Protein AF-A0A410TL60-F1 (afdb_monomer)

pLDDT: mean 92.99, std 10.15, range [38.16, 98.88]

Structure (mmCIF, N/CA/C/O backbone):
data_AF-A0A410TL60-F1
#
_entry.id   AF-A0A410TL60-F1
#
loop_
_atom_site.group_PDB
_atom_site.id
_atom_site.type_symbol
_atom_site.label_atom_id
_atom_site.label_alt_id
_atom_site.label_comp_id
_atom_site.label_asym_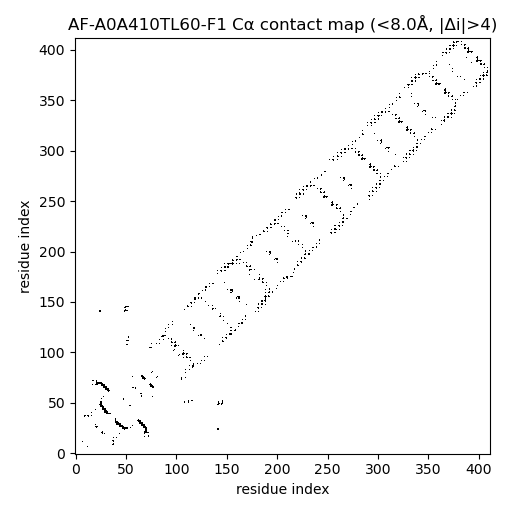id
_atom_site.label_entity_id
_atom_site.label_seq_id
_atom_site.pdbx_PDB_ins_code
_atom_site.Cartn_x
_atom_site.Cartn_y
_atom_site.Cartn_z
_atom_site.occupancy
_atom_site.B_iso_or_equiv
_atom_site.auth_seq_id
_atom_site.auth_comp_id
_atom_site.auth_asym_id
_atom_site.auth_atom_id
_atom_site.pdbx_PDB_model_num
ATOM 1 N N . MET A 1 1 ? -41.777 33.887 55.174 1.00 38.16 1 MET A N 1
ATOM 2 C CA . MET A 1 1 ? -41.724 33.078 53.945 1.00 38.16 1 MET A CA 1
ATOM 3 C C . MET A 1 1 ? -40.380 32.391 53.967 1.00 38.16 1 MET A C 1
ATOM 5 O O . MET A 1 1 ? -39.371 33.052 53.782 1.00 38.16 1 MET A O 1
ATOM 9 N N . SER A 1 2 ? -40.384 31.139 54.414 1.00 38.38 2 SER A N 1
ATOM 10 C CA . SER A 1 2 ? -39.238 30.236 54.389 1.00 38.38 2 SER A CA 1
ATOM 11 C C . SER A 1 2 ? -38.935 29.905 52.934 1.00 38.38 2 SER A C 1
ATOM 13 O O . SER A 1 2 ? -39.830 29.438 52.231 1.00 38.38 2 SER A O 1
ATOM 15 N N . ASP A 1 3 ? -37.720 30.218 52.500 1.00 43.91 3 ASP A N 1
ATOM 16 C CA . ASP A 1 3 ? -37.225 29.882 51.171 1.00 43.91 3 ASP A CA 1
ATOM 17 C C . ASP A 1 3 ? -36.789 28.412 51.192 1.00 43.91 3 ASP A C 1
ATOM 19 O O . ASP A 1 3 ? -35.840 28.031 51.881 1.00 43.91 3 ASP A O 1
ATOM 23 N N . ASP A 1 4 ? -37.596 27.584 50.536 1.00 45.28 4 ASP A N 1
ATOM 24 C CA . ASP A 1 4 ? -37.372 26.166 50.279 1.00 45.28 4 ASP A CA 1
ATOM 25 C C . ASP A 1 4 ? -36.368 26.056 49.125 1.00 45.28 4 ASP A C 1
ATOM 27 O O . ASP A 1 4 ? -36.704 26.369 47.982 1.00 45.28 4 ASP A O 1
ATOM 31 N N . GLY A 1 5 ? -35.142 25.598 49.387 1.00 47.06 5 GLY A N 1
ATOM 32 C CA . GLY A 1 5 ? -34.226 25.292 48.291 1.00 47.06 5 GLY A CA 1
ATOM 33 C C . GLY A 1 5 ? -32.768 25.116 48.677 1.00 47.06 5 GLY A C 1
ATOM 34 O O . GLY A 1 5 ? -31.987 26.015 48.419 1.00 47.06 5 GLY A O 1
ATOM 35 N N . ASP A 1 6 ? -32.402 23.962 49.246 1.00 52.09 6 ASP A N 1
ATOM 36 C CA . ASP A 1 6 ? -31.187 23.210 48.856 1.00 52.09 6 ASP A CA 1
ATOM 37 C C . ASP A 1 6 ? -31.104 21.885 49.644 1.00 52.09 6 ASP A C 1
ATOM 39 O O . ASP A 1 6 ? -30.283 21.698 50.538 1.00 52.09 6 ASP A O 1
ATOM 43 N N . SER A 1 7 ? -32.017 20.952 49.369 1.00 49.69 7 SER A N 1
ATOM 44 C CA . SER A 1 7 ? -32.060 19.625 50.002 1.00 49.69 7 SER A CA 1
ATOM 45 C C . SER A 1 7 ? -31.604 18.515 49.050 1.00 49.69 7 SER A C 1
ATOM 47 O O . SER A 1 7 ? -32.159 17.418 49.048 1.00 49.69 7 SER A O 1
ATOM 49 N N . ARG A 1 8 ? -30.576 18.765 48.227 1.00 59.16 8 ARG A N 1
ATOM 50 C CA . ARG A 1 8 ? -29.883 17.669 47.527 1.00 59.16 8 ARG A CA 1
ATOM 51 C C . ARG A 1 8 ? -28.927 16.991 48.499 1.00 59.16 8 ARG A C 1
ATOM 53 O O . ARG A 1 8 ? -28.053 17.642 49.071 1.00 59.16 8 ARG A O 1
ATOM 60 N N . SER A 1 9 ? -29.081 15.681 48.687 1.00 80.12 9 SER A N 1
ATOM 61 C CA . SER A 1 9 ? -28.184 14.912 49.551 1.00 80.12 9 SER A CA 1
ATOM 62 C C . SER A 1 9 ? -26.741 14.987 49.026 1.00 80.12 9 SER A C 1
ATOM 64 O O . SER A 1 9 ? -26.513 15.177 47.829 1.00 80.12 9 SER A O 1
ATOM 66 N N . THR A 1 10 ? -25.734 14.811 49.889 1.00 74.75 10 THR A N 1
ATOM 67 C CA . THR A 1 10 ? -24.316 14.756 49.469 1.00 74.75 10 THR A CA 1
ATOM 68 C C . THR A 1 10 ? -24.095 13.748 48.331 1.00 74.75 10 THR A C 1
ATOM 70 O O . THR A 1 10 ? -23.318 14.014 47.416 1.00 74.75 10 THR A O 1
ATOM 73 N N . LEU A 1 11 ? -24.837 12.635 48.337 1.00 76.19 11 LEU A N 1
ATOM 74 C CA . LEU A 1 11 ? -24.834 11.628 47.273 1.00 76.19 11 LEU A CA 1
ATOM 75 C C . LEU A 1 11 ? -25.326 12.190 45.932 1.00 76.19 11 LEU A C 1
ATOM 77 O O . LEU A 1 11 ? -24.721 11.910 44.899 1.00 76.19 11 LEU A O 1
ATOM 81 N N . ASP A 1 12 ? -26.374 13.015 45.932 1.00 81.25 12 ASP A N 1
ATOM 82 C CA . ASP A 1 12 ? -26.890 13.643 44.710 1.00 81.25 12 ASP A CA 1
ATOM 83 C C . ASP A 1 12 ? -25.893 14.648 44.130 1.00 81.25 12 ASP A C 1
ATOM 85 O O . ASP A 1 12 ? -25.725 14.722 42.914 1.00 81.25 12 ASP A O 1
ATOM 89 N N . ARG A 1 13 ? -25.180 15.384 44.993 1.00 79.50 13 ARG A N 1
ATOM 90 C CA . ARG A 1 13 ? -24.127 16.323 44.568 1.00 79.50 13 ARG A CA 1
ATOM 91 C C . ARG A 1 13 ? -22.939 15.586 43.945 1.00 79.50 13 ARG A C 1
ATOM 93 O O . ARG A 1 13 ? -22.446 16.014 42.906 1.00 79.50 13 ARG A O 1
ATOM 100 N N . VAL A 1 14 ? -22.524 14.456 44.522 1.00 77.62 14 VAL A N 1
ATOM 101 C CA . VAL A 1 14 ? -21.463 13.603 43.955 1.00 77.62 14 VAL A CA 1
ATOM 102 C C . VAL A 1 14 ? -21.901 12.983 42.625 1.00 77.62 14 VAL A C 1
ATOM 104 O O . VAL A 1 14 ? -21.147 13.026 41.657 1.00 77.62 14 VAL A O 1
ATOM 107 N N . ARG A 1 15 ? -23.133 12.464 42.527 1.00 82.62 15 ARG A N 1
ATOM 108 C CA . ARG A 1 15 ? -23.679 11.920 41.269 1.00 82.62 15 ARG A CA 1
ATOM 109 C C . ARG A 1 15 ? -23.774 12.975 40.170 1.00 82.62 15 ARG A C 1
ATOM 111 O O . ARG A 1 15 ? -23.412 12.695 39.030 1.00 82.62 15 ARG A O 1
ATOM 118 N N . ALA A 1 16 ? -24.231 14.181 40.505 1.00 83.81 16 ALA A N 1
ATOM 119 C CA . ALA A 1 16 ? -24.281 15.297 39.564 1.00 83.81 16 ALA A CA 1
ATOM 120 C C . ALA A 1 16 ? -22.881 15.644 39.042 1.00 83.81 16 ALA A C 1
ATOM 122 O O . ALA A 1 16 ? -22.697 15.796 37.840 1.00 83.81 16 ALA A O 1
ATOM 123 N N . LYS A 1 17 ? -21.886 15.670 39.932 1.00 82.00 17 LYS A N 1
ATOM 124 C CA . LYS A 1 17 ? -20.487 15.898 39.574 1.00 82.00 17 LYS A CA 1
ATOM 125 C C . LYS A 1 17 ? -19.891 14.801 38.689 1.00 82.00 17 LYS A C 1
ATOM 127 O O . LYS A 1 17 ? -19.216 15.124 37.721 1.00 82.00 17 LYS A O 1
ATOM 132 N N . LYS A 1 18 ? -20.175 13.521 38.963 1.00 85.50 18 LYS A N 1
ATOM 133 C CA . LYS A 1 18 ? -19.762 12.403 38.091 1.00 85.50 18 LYS A CA 1
ATOM 134 C C . LYS A 1 18 ? -20.331 12.545 36.675 1.00 85.50 18 LYS A C 1
ATOM 136 O O . LYS A 1 18 ? -19.593 12.415 35.704 1.00 85.50 18 LYS A O 1
ATOM 141 N N . ARG A 1 19 ? -21.620 12.884 36.556 1.00 86.00 19 ARG A N 1
ATOM 142 C CA . ARG A 1 19 ? -22.257 13.171 35.257 1.00 86.00 19 ARG A CA 1
ATOM 143 C C . ARG A 1 19 ? -21.614 14.351 34.545 1.00 86.00 19 ARG A C 1
ATOM 145 O O . ARG A 1 19 ? -21.431 14.295 33.342 1.00 86.00 19 ARG A O 1
ATOM 152 N N . GLU A 1 20 ? -21.264 15.396 35.288 1.00 86.25 20 GLU A N 1
ATOM 153 C CA . GLU A 1 20 ? -20.618 16.580 34.727 1.00 86.25 20 GLU A CA 1
ATOM 154 C C . GLU A 1 20 ? -19.282 16.225 34.064 1.00 86.25 20 GLU A C 1
ATOM 156 O O . GLU A 1 20 ? -19.006 16.698 32.963 1.00 86.25 20 GLU A O 1
ATOM 161 N N . VAL A 1 21 ? -18.460 15.395 34.716 1.00 86.50 21 VAL A N 1
ATOM 162 C CA . VAL A 1 21 ? -17.116 15.039 34.229 1.00 86.50 21 VAL A CA 1
ATOM 163 C C . VAL A 1 21 ? -17.089 13.918 33.194 1.00 86.50 21 VAL A C 1
ATOM 165 O O . VAL A 1 21 ? -16.085 13.793 32.500 1.00 86.50 21 VAL A O 1
ATOM 168 N N . SER A 1 22 ? -18.165 13.143 33.066 1.00 88.69 22 SER A N 1
ATOM 169 C CA . SER A 1 22 ? -18.260 12.047 32.096 1.00 88.69 22 SER A CA 1
ATOM 170 C C . SER A 1 22 ? -18.254 12.585 30.656 1.00 88.69 22 SER A C 1
ATOM 172 O O . SER A 1 22 ? -18.897 13.606 30.391 1.00 88.69 22 SER A O 1
ATOM 174 N N . PRO A 1 23 ? -17.502 11.968 29.728 1.00 91.62 23 PRO A N 1
ATOM 175 C CA . PRO A 1 23 ? -17.431 12.427 28.346 1.00 91.62 23 PRO A CA 1
ATOM 176 C C . PRO A 1 23 ? -18.663 11.976 27.547 1.00 91.62 23 PRO A C 1
ATOM 178 O O . PRO A 1 23 ? -19.399 11.091 27.968 1.00 91.62 23 PRO A O 1
ATOM 181 N N . GLU A 1 24 ? -18.887 12.557 26.369 1.00 88.62 24 GLU A N 1
ATOM 182 C CA . GLU A 1 24 ? -19.932 12.072 25.449 1.00 88.62 24 GLU A CA 1
ATOM 183 C C . GLU A 1 24 ? -19.522 10.763 24.753 1.00 88.62 24 GLU A C 1
ATOM 185 O O . GLU A 1 24 ? -20.367 9.893 24.532 1.00 88.62 24 GLU A O 1
ATOM 190 N N . THR A 1 25 ? -18.218 10.613 24.495 1.00 89.38 25 THR A N 1
ATOM 191 C CA . THR A 1 25 ? -17.575 9.480 23.817 1.00 89.38 25 THR A CA 1
ATOM 192 C C . THR A 1 25 ? -16.269 9.124 24.528 1.00 89.38 25 THR A C 1
ATOM 194 O O . THR A 1 25 ? -15.567 10.016 25.011 1.00 89.38 25 THR A O 1
ATOM 197 N N . GLY A 1 26 ? -15.925 7.834 24.562 1.00 92.44 26 GLY A N 1
ATOM 198 C CA . GLY A 1 26 ? -14.657 7.354 25.109 1.00 92.44 26 GLY A CA 1
ATOM 199 C C . GLY A 1 26 ? -14.583 7.479 26.629 1.00 92.44 26 GLY A C 1
ATOM 200 O O . GLY A 1 26 ? -15.566 7.236 27.334 1.00 92.44 26 GLY A O 1
ATOM 201 N N . TYR A 1 27 ? -13.409 7.866 27.120 1.00 93.00 27 TYR A N 1
ATOM 202 C CA . TYR A 1 27 ? -13.043 7.837 28.530 1.00 93.00 27 TYR A CA 1
ATOM 203 C C . TYR A 1 27 ? -12.373 9.139 28.970 1.00 93.00 27 TYR A C 1
ATOM 205 O O . TYR A 1 27 ? -11.536 9.704 28.264 1.00 93.00 27 TYR A O 1
ATOM 213 N N . GLN A 1 28 ? -12.722 9.612 30.166 1.00 92.06 28 GLN A N 1
ATOM 214 C CA . GLN A 1 28 ? -12.153 10.810 30.781 1.00 92.06 28 GLN A CA 1
ATOM 215 C C . GLN A 1 28 ? -11.474 10.452 32.100 1.00 92.06 28 GLN A C 1
ATOM 217 O O . GLN A 1 28 ? -12.136 10.000 33.035 1.00 92.06 28 GLN A O 1
ATOM 222 N N . LEU A 1 29 ? -10.177 10.747 32.204 1.00 90.00 29 LEU A N 1
ATOM 223 C CA . LEU A 1 29 ? -9.456 10.707 33.475 1.00 90.00 29 LEU A CA 1
ATOM 224 C C . LEU A 1 29 ? -9.755 11.970 34.295 1.00 90.00 29 LEU A C 1
ATOM 226 O O . LEU A 1 29 ? -9.760 13.095 33.774 1.00 90.00 29 LEU A O 1
ATOM 230 N N . VAL A 1 30 ? -10.021 11.768 35.581 1.00 88.50 30 VAL A N 1
ATOM 231 C CA . VAL A 1 30 ? -10.417 12.791 36.549 1.00 88.50 30 VAL A CA 1
ATOM 232 C C . VAL A 1 30 ? -9.569 12.658 37.805 1.00 88.50 30 VAL A C 1
ATOM 234 O O . VAL A 1 30 ? -9.436 11.568 38.359 1.00 88.50 30 VAL A O 1
ATOM 237 N N . GLU A 1 31 ? -9.036 13.792 38.253 1.00 88.06 31 GLU A N 1
ATOM 238 C CA . GLU A 1 31 ? -8.254 13.925 39.482 1.00 88.06 31 GLU A CA 1
ATOM 239 C C . GLU A 1 31 ? -9.151 14.305 40.672 1.00 88.06 31 GLU A C 1
ATOM 241 O O . GLU A 1 31 ? -9.959 15.244 40.587 1.00 88.06 31 GLU A O 1
ATOM 246 N N . TRP A 1 32 ? -8.972 13.611 41.795 1.00 84.81 32 TRP A N 1
ATOM 247 C CA . TRP A 1 32 ? -9.663 13.851 43.061 1.00 84.81 32 TRP A CA 1
ATOM 248 C C . TRP A 1 32 ? -8.697 14.341 44.146 1.00 84.81 32 TRP A C 1
ATOM 250 O O . TRP A 1 32 ? -7.733 13.656 44.471 1.00 84.81 32 TRP A O 1
ATOM 260 N N . ASP A 1 33 ? -9.023 15.480 44.759 1.00 85.44 33 ASP A N 1
ATOM 261 C CA . ASP A 1 33 ? -8.412 16.025 45.975 1.00 85.44 33 ASP A CA 1
ATOM 262 C C . ASP A 1 33 ? -8.967 15.299 47.199 1.00 85.44 33 ASP A C 1
ATOM 264 O O . ASP A 1 33 ? -10.079 15.588 47.657 1.00 85.44 33 ASP A O 1
ATOM 268 N N . LEU A 1 34 ? -8.205 14.367 47.760 1.00 84.44 34 LEU A N 1
ATOM 269 C CA . LEU A 1 34 ? -8.619 13.647 48.962 1.00 84.44 34 LEU A CA 1
ATOM 270 C C . LEU A 1 34 ? -8.663 14.550 50.208 1.00 84.44 34 LEU A C 1
ATOM 272 O O . LEU A 1 34 ? -9.260 14.163 51.213 1.00 84.44 34 LEU A O 1
ATOM 276 N N . MET A 1 35 ? -8.123 15.774 50.140 1.00 85.75 35 MET A N 1
ATOM 277 C CA . MET A 1 35 ? -8.157 16.746 51.239 1.00 85.75 35 MET A CA 1
ATOM 278 C C . MET A 1 35 ? -9.464 17.542 51.311 1.00 85.75 35 MET A C 1
ATOM 280 O O . MET A 1 35 ? -9.683 18.281 52.276 1.00 85.75 35 MET A O 1
ATOM 284 N N . LYS A 1 36 ? -10.353 17.404 50.320 1.00 82.25 36 LYS A N 1
ATOM 285 C CA . LYS A 1 36 ? -11.649 18.098 50.286 1.00 82.25 36 LYS A CA 1
ATOM 286 C C . LYS A 1 36 ? -12.814 17.193 50.709 1.00 82.25 36 LYS A C 1
ATOM 288 O O . LYS A 1 36 ? -12.741 15.968 50.581 1.00 82.25 36 LYS A O 1
ATOM 293 N N . PRO A 1 37 ? -13.938 17.769 51.184 1.00 76.00 37 PRO A N 1
ATOM 294 C CA . PRO A 1 37 ? -15.170 17.014 51.417 1.00 76.00 37 PRO A CA 1
ATOM 295 C C . PRO A 1 37 ? -15.634 16.303 50.133 1.00 76.00 37 PRO A C 1
ATOM 297 O O . PRO A 1 37 ? -15.487 16.896 49.069 1.00 76.00 37 PRO A O 1
ATOM 300 N N . PRO A 1 38 ? -16.271 15.113 50.181 1.00 72.44 38 PRO A N 1
ATOM 301 C CA . PRO A 1 38 ? -16.618 14.303 48.998 1.00 72.44 38 PRO A CA 1
ATOM 302 C C . PRO A 1 38 ? -17.308 15.057 47.851 1.00 72.44 38 PRO A C 1
ATOM 304 O O . PRO A 1 38 ? -17.027 14.829 46.677 1.00 72.44 38 PRO A O 1
ATOM 307 N N . ALA A 1 39 ? -18.186 16.009 48.180 1.00 69.94 39 ALA A N 1
ATOM 308 C CA . ALA A 1 39 ? -18.880 16.835 47.195 1.00 69.94 39 ALA A CA 1
ATOM 309 C C . ALA A 1 39 ? -17.994 17.912 46.541 1.00 69.94 39 ALA A C 1
ATOM 311 O O . ALA A 1 39 ? -18.450 18.578 45.621 1.00 69.94 39 ALA A O 1
ATOM 312 N N . GLU A 1 40 ? -16.751 18.095 46.978 1.00 75.00 40 GLU A N 1
ATOM 313 C CA . GLU A 1 40 ? -15.781 19.121 46.567 1.00 75.00 40 GLU A CA 1
ATOM 314 C C . GLU A 1 40 ? -14.448 18.531 46.077 1.00 75.00 40 GLU A C 1
ATOM 316 O O . GLU A 1 40 ? -13.592 19.288 45.629 1.00 75.00 40 GLU A O 1
ATOM 321 N N . GLN A 1 41 ? -14.293 17.202 46.098 1.00 77.62 41 GLN A N 1
ATOM 322 C CA . GLN A 1 41 ? -13.035 16.518 45.772 1.00 77.62 41 GLN A CA 1
ATOM 323 C C . GLN A 1 41 ? -12.602 16.640 44.303 1.00 77.62 41 GLN A C 1
ATOM 325 O O . GLN A 1 41 ? -11.415 16.572 44.035 1.00 77.62 41 GLN A O 1
ATOM 330 N N . ILE A 1 42 ? -13.498 16.844 43.331 1.00 72.69 42 ILE A N 1
ATOM 331 C CA . ILE A 1 42 ? -13.075 16.940 41.916 1.00 72.69 42 ILE A CA 1
ATOM 332 C C . ILE A 1 42 ? -12.181 18.167 41.697 1.00 72.69 42 ILE A C 1
ATOM 334 O O . ILE A 1 42 ? -12.641 19.299 41.869 1.00 72.69 42 ILE A O 1
ATOM 338 N N . MET A 1 43 ? -10.935 17.935 41.273 1.00 66.88 43 MET A N 1
ATOM 339 C CA . MET A 1 43 ? -9.960 18.989 40.974 1.00 66.88 43 MET A CA 1
ATOM 340 C C . MET A 1 43 ? -9.982 19.400 39.512 1.00 66.88 43 MET A C 1
ATOM 342 O O . MET A 1 43 ? -10.128 20.585 39.207 1.00 66.88 43 MET A O 1
ATOM 346 N N . LYS A 1 44 ? -9.778 18.437 38.606 1.00 69.25 44 LYS A N 1
ATOM 347 C CA . LYS A 1 44 ? -9.429 18.735 37.216 1.00 69.25 44 LYS A CA 1
ATOM 348 C C . LYS A 1 44 ? -9.774 17.576 36.276 1.00 69.25 44 LYS A C 1
ATOM 350 O O . LYS A 1 44 ? -9.573 16.411 36.613 1.00 69.25 44 LYS A O 1
ATOM 355 N N . ARG A 1 45 ? -10.264 17.913 35.076 1.00 71.75 45 ARG A N 1
ATOM 356 C CA . ARG A 1 45 ? -10.292 17.000 33.920 1.00 71.75 45 ARG A CA 1
ATOM 357 C C . ARG A 1 45 ? -8.922 17.056 33.256 1.00 71.75 45 ARG A C 1
ATOM 359 O O . ARG A 1 45 ? -8.463 18.153 32.934 1.00 71.75 45 ARG A O 1
ATOM 366 N N . SER A 1 46 ? -8.265 15.915 33.092 1.00 71.06 46 SER A N 1
ATOM 367 C CA . SER A 1 46 ? -6.942 15.854 32.471 1.00 71.06 46 SER A CA 1
ATOM 368 C C . SER A 1 46 ? -7.061 15.459 31.002 1.00 71.06 46 SER A C 1
ATOM 370 O O . SER A 1 46 ? -7.192 16.324 30.141 1.00 71.06 46 SER A O 1
ATOM 372 N N . GLN A 1 47 ? -7.064 14.160 30.729 1.00 81.81 47 GLN A N 1
ATOM 373 C CA . GLN A 1 47 ? -6.847 13.576 29.413 1.00 81.81 47 GLN A CA 1
ATOM 374 C C . GLN A 1 47 ? -8.034 12.701 28.998 1.00 81.81 47 GLN A C 1
ATOM 376 O O . GLN A 1 47 ? -8.766 12.176 29.846 1.00 81.81 47 GLN A O 1
ATOM 381 N N . ARG A 1 48 ? -8.259 12.623 27.684 1.00 88.00 48 ARG A N 1
ATOM 382 C CA . ARG A 1 48 ? -9.313 11.827 27.055 1.00 88.00 48 ARG A CA 1
ATOM 383 C C . ARG A 1 48 ? -8.698 10.744 26.186 1.00 88.00 48 ARG A C 1
ATOM 385 O O . ARG A 1 48 ? -7.677 10.992 25.551 1.00 88.00 48 ARG A O 1
ATOM 392 N N . TRP A 1 49 ? -9.372 9.604 26.138 1.00 91.06 49 TRP A N 1
ATOM 393 C CA . TRP A 1 49 ? -9.053 8.480 25.264 1.00 91.06 49 TRP A CA 1
ATOM 394 C C . TRP A 1 49 ? -10.326 7.963 24.618 1.00 91.06 49 TRP A C 1
ATOM 396 O O . TRP A 1 49 ? -11.412 8.125 25.179 1.00 91.06 49 TRP A O 1
ATOM 406 N N . LEU A 1 50 ? -10.194 7.340 23.453 1.00 94.06 50 LEU A N 1
ATOM 407 C CA . LEU A 1 50 ? -11.312 6.659 22.812 1.00 94.06 50 LEU A CA 1
ATOM 408 C C . LEU A 1 50 ? -11.485 5.232 23.346 1.00 94.06 50 LEU A C 1
ATOM 410 O O . LEU A 1 50 ? -12.602 4.813 23.637 1.00 94.06 50 LEU A O 1
ATOM 414 N N . THR A 1 51 ? -10.364 4.545 23.526 1.00 93.50 51 THR A N 1
ATOM 415 C CA . THR A 1 51 ? -10.201 3.167 24.000 1.00 93.50 51 THR A CA 1
ATOM 416 C C . THR A 1 51 ? -9.830 3.143 25.483 1.00 93.50 51 THR A C 1
ATOM 418 O O . THR A 1 51 ? -9.231 4.089 26.003 1.00 93.50 51 THR A O 1
ATOM 421 N N . LEU A 1 52 ? -10.218 2.082 26.193 1.00 92.31 52 LEU A N 1
ATOM 422 C CA . LEU A 1 52 ? -9.876 1.908 27.608 1.00 92.31 52 LEU A CA 1
ATOM 423 C C . LEU A 1 52 ? -8.499 1.262 27.766 1.00 92.31 52 LEU A C 1
ATOM 425 O O . LEU A 1 52 ? -7.813 1.570 28.742 1.00 92.31 52 LEU A O 1
ATOM 429 N N . SER A 1 53 ? -8.082 0.409 26.820 1.00 90.94 53 SER A N 1
ATOM 430 C CA . SER A 1 53 ? -6.755 -0.221 26.818 1.00 90.94 53 SER A CA 1
ATOM 431 C C . SER A 1 53 ? -5.614 0.788 26.877 1.00 90.94 53 SER A C 1
ATOM 433 O O . SER A 1 53 ? -4.589 0.512 27.494 1.00 90.94 53 SER A O 1
ATOM 435 N N . ASP A 1 54 ? -5.815 1.963 26.278 1.00 89.75 54 ASP A N 1
ATOM 436 C CA . ASP A 1 54 ? -4.773 2.980 26.104 1.00 89.75 54 ASP A CA 1
ATOM 437 C C . ASP A 1 54 ? -4.715 3.967 27.277 1.00 89.75 54 ASP A C 1
ATOM 439 O O . ASP A 1 54 ? -3.850 4.851 27.332 1.00 89.75 54 ASP A O 1
ATOM 443 N N . VAL A 1 55 ? -5.651 3.852 28.225 1.00 88.69 55 VAL A N 1
ATOM 444 C CA . VAL A 1 55 ? -5.721 4.754 29.369 1.00 88.69 55 VAL A CA 1
ATOM 445 C C . VAL A 1 55 ? -4.537 4.509 30.296 1.00 88.69 55 VAL A C 1
ATOM 447 O O . VAL A 1 55 ? -4.402 3.461 30.924 1.00 88.69 55 VAL A O 1
ATOM 450 N N . SER A 1 56 ? -3.715 5.545 30.446 1.00 83.62 56 SER A N 1
ATOM 451 C CA . SER A 1 56 ? -2.624 5.579 31.414 1.00 83.62 56 SER A CA 1
ATOM 452 C C . SER A 1 56 ? -3.060 6.339 32.663 1.00 83.62 56 SER A C 1
ATOM 454 O O . SER A 1 56 ? -3.481 7.498 32.593 1.00 83.62 56 SER A O 1
ATOM 456 N N . VAL A 1 57 ? -2.976 5.678 33.818 1.00 82.75 57 VAL A N 1
ATOM 457 C CA . VAL A 1 57 ? -3.396 6.232 35.110 1.00 82.75 57 VAL A CA 1
ATOM 458 C C . VAL A 1 57 ? -2.157 6.575 35.941 1.00 82.75 57 VAL A C 1
ATOM 460 O O . VAL A 1 57 ? -1.336 5.691 36.190 1.00 82.75 57 VAL A O 1
ATOM 463 N N . PRO A 1 58 ? -2.001 7.829 36.405 1.00 83.06 58 PRO A N 1
ATOM 464 C CA . PRO A 1 58 ? -0.892 8.194 37.278 1.00 83.06 58 PRO A CA 1
ATOM 465 C C . PRO A 1 58 ? -0.954 7.474 38.631 1.00 83.06 58 PRO A C 1
ATOM 467 O O . PRO A 1 58 ? -2.020 7.074 39.100 1.00 83.06 58 PRO A O 1
ATOM 470 N N . GLN A 1 59 ? 0.195 7.367 39.301 1.00 81.94 59 GLN A N 1
ATOM 471 C CA . GLN A 1 59 ? 0.261 6.761 40.628 1.00 81.94 59 GLN A CA 1
ATOM 472 C C . GLN A 1 59 ? -0.586 7.555 41.638 1.00 81.94 59 GLN A C 1
ATOM 474 O O . GLN A 1 59 ? -0.504 8.785 41.715 1.00 81.94 59 GLN A O 1
ATOM 479 N N . GLN A 1 60 ? -1.395 6.842 42.422 1.00 83.06 60 GLN A N 1
ATOM 480 C CA . GLN A 1 60 ? -2.146 7.420 43.537 1.00 83.06 60 GLN A CA 1
ATOM 481 C C . GLN A 1 60 ? -1.194 7.907 44.636 1.00 83.06 60 GLN A C 1
ATOM 483 O O . GLN A 1 60 ? -0.138 7.317 44.879 1.00 83.06 60 GLN A O 1
ATOM 488 N N . THR A 1 61 ? -1.587 8.974 45.327 1.00 85.25 61 THR A N 1
ATOM 489 C CA . THR A 1 61 ? -0.871 9.494 46.500 1.00 85.25 61 THR A CA 1
ATOM 490 C C . THR A 1 61 ? -1.823 9.600 47.687 1.00 85.25 61 THR A C 1
ATOM 492 O O . THR A 1 61 ? -3.029 9.414 47.547 1.00 85.25 61 THR A O 1
ATOM 495 N N . GLU A 1 62 ? -1.311 9.942 48.869 1.00 84.69 62 GLU A N 1
ATOM 496 C CA . GLU A 1 62 ? -2.168 10.195 50.038 1.00 84.69 62 GLU A CA 1
ATOM 497 C C . GLU A 1 62 ? -3.121 11.398 49.851 1.00 84.69 62 GLU A C 1
ATOM 499 O O . GLU A 1 62 ? -4.113 11.512 50.568 1.00 84.69 62 GLU A O 1
ATOM 504 N N . PHE A 1 63 ? -2.846 12.275 48.876 1.00 85.44 63 PHE A N 1
ATOM 505 C CA . PHE A 1 63 ? -3.616 13.495 48.605 1.00 85.44 63 PHE A CA 1
ATOM 506 C C . PHE A 1 63 ? -4.444 13.425 47.324 1.00 85.44 63 PHE A C 1
ATOM 508 O O . PHE A 1 63 ? -5.412 14.172 47.184 1.00 85.44 63 PHE A O 1
ATOM 515 N N . THR A 1 64 ? -4.068 12.545 46.398 1.00 84.31 64 THR A N 1
ATOM 516 C CA . THR A 1 64 ? -4.616 12.526 45.044 1.00 84.31 64 THR A CA 1
ATOM 517 C C . THR A 1 64 ? -5.039 11.129 44.656 1.00 84.31 64 THR A C 1
ATOM 519 O O . THR A 1 64 ? -4.261 10.177 44.750 1.00 84.31 64 THR A O 1
ATOM 522 N N . ASP A 1 65 ? -6.254 11.045 44.134 1.00 85.62 65 ASP A N 1
ATOM 523 C CA . ASP A 1 65 ? -6.812 9.828 43.573 1.00 85.62 65 ASP A CA 1
ATOM 524 C C . ASP A 1 65 ? -7.318 10.065 42.147 1.00 85.62 65 ASP A C 1
ATOM 526 O O . ASP A 1 65 ? -7.563 11.201 41.737 1.00 85.62 65 ASP A O 1
ATOM 530 N N . TRP A 1 66 ? -7.479 8.988 41.386 1.00 85.69 66 TRP A N 1
ATOM 531 C CA . TRP A 1 66 ? -7.781 9.024 39.964 1.00 85.69 66 TRP A CA 1
ATOM 532 C C . TRP A 1 66 ? -8.971 8.135 39.637 1.00 85.69 66 TRP A C 1
ATOM 534 O O . TRP A 1 66 ? -9.052 6.986 40.066 1.00 85.69 66 TRP A O 1
ATOM 544 N N . SER A 1 67 ? -9.870 8.658 38.811 1.00 87.62 67 SER A N 1
ATOM 545 C CA . SER A 1 67 ? -10.974 7.886 38.248 1.00 87.62 67 SER A CA 1
ATOM 546 C C . SER A 1 67 ? -11.043 8.084 36.753 1.00 87.62 67 SER A C 1
ATOM 548 O O . SER A 1 67 ? -10.812 9.181 36.250 1.00 87.62 67 SER A O 1
ATOM 550 N N . VAL A 1 68 ? -11.428 7.026 36.055 1.00 89.94 68 VAL A N 1
ATOM 551 C CA . VAL A 1 68 ? -11.717 7.063 34.625 1.00 89.94 68 VAL A CA 1
ATOM 552 C C . VAL A 1 68 ? -13.204 6.823 34.468 1.00 89.94 68 VAL A C 1
ATOM 554 O O . VAL A 1 68 ? -13.714 5.841 35.011 1.00 89.94 68 VAL A O 1
ATOM 557 N N . PHE A 1 69 ? -13.875 7.736 33.769 1.00 90.50 69 PHE A N 1
ATOM 558 C CA . PHE A 1 69 ? -15.310 7.680 33.515 1.00 90.50 69 PHE A CA 1
ATOM 559 C C . PHE A 1 69 ? -15.610 7.521 32.033 1.00 90.50 69 PHE A C 1
ATOM 561 O O . PHE A 1 69 ? -14.997 8.202 31.211 1.00 90.50 69 PHE A O 1
ATOM 568 N N . ASP A 1 70 ? -16.589 6.679 31.717 1.00 91.31 70 ASP A N 1
ATOM 569 C CA . ASP A 1 70 ? -17.222 6.643 30.399 1.00 91.31 70 ASP A CA 1
ATOM 570 C C . ASP A 1 70 ? -18.467 7.543 30.347 1.00 91.31 70 ASP A C 1
ATOM 572 O O . ASP A 1 70 ? -18.840 8.205 31.321 1.00 91.31 70 ASP A O 1
ATOM 576 N N . ARG A 1 71 ? -19.158 7.525 29.206 1.00 90.62 71 ARG A N 1
ATOM 577 C CA . ARG A 1 71 ? -20.406 8.269 28.990 1.00 90.62 71 ARG A CA 1
ATOM 578 C C . ARG A 1 71 ? -21.575 7.861 29.889 1.00 90.62 71 ARG A C 1
ATOM 580 O O . ARG A 1 71 ? -22.517 8.635 30.057 1.00 90.62 71 ARG A O 1
ATOM 587 N N . TYR A 1 72 ? -21.536 6.660 30.458 1.00 90.25 72 TYR A N 1
ATOM 588 C CA . TYR A 1 72 ? -22.571 6.114 31.334 1.00 90.25 72 TYR A CA 1
ATOM 589 C C . TYR A 1 72 ? -22.277 6.383 32.812 1.00 90.25 72 TYR A C 1
ATOM 591 O O . TYR A 1 72 ? -23.051 5.976 33.679 1.00 90.25 72 TYR A O 1
ATOM 599 N N . THR A 1 73 ? -21.214 7.138 33.109 1.00 88.31 73 THR A N 1
ATOM 600 C CA . THR A 1 73 ? -20.716 7.443 34.458 1.00 88.31 73 THR A CA 1
ATOM 601 C C . THR A 1 73 ? -20.138 6.238 35.203 1.00 88.31 73 THR A C 1
ATOM 603 O O . THR A 1 73 ? -19.940 6.310 36.422 1.00 88.31 73 THR A O 1
ATOM 606 N N . ASN A 1 74 ? -19.845 5.152 34.483 1.00 88.44 74 ASN A N 1
ATOM 607 C CA . ASN A 1 74 ? -19.164 3.990 35.035 1.00 88.44 74 ASN A CA 1
ATOM 608 C C . ASN A 1 74 ? -17.726 4.366 35.402 1.00 88.44 74 ASN A C 1
ATOM 610 O O . ASN A 1 74 ? -17.090 5.153 34.704 1.00 88.44 74 ASN A O 1
ATOM 614 N N . GLU A 1 75 ? -17.219 3.823 36.507 1.00 86.81 75 GLU A N 1
ATOM 615 C CA . GLU A 1 75 ? -15.904 4.154 37.058 1.00 86.81 75 GLU A CA 1
ATOM 616 C C . GLU A 1 75 ? -14.979 2.937 36.995 1.00 86.81 75 GLU A C 1
ATOM 618 O O . GLU A 1 75 ? -15.295 1.895 37.564 1.00 86.81 75 GLU A O 1
ATOM 623 N N . TYR A 1 76 ? -13.835 3.057 36.317 1.00 83.56 76 TYR A N 1
ATOM 624 C CA . TYR A 1 76 ? -12.978 1.894 36.033 1.00 83.56 76 TYR A CA 1
ATOM 625 C C . TYR A 1 76 ? -11.825 1.721 37.035 1.00 83.56 76 TYR A C 1
ATOM 627 O O . TYR A 1 76 ? -11.561 0.615 37.503 1.00 83.56 76 TYR A O 1
ATOM 635 N N . VAL A 1 77 ? -11.163 2.813 37.430 1.00 73.06 77 VAL A N 1
ATOM 636 C CA . VAL A 1 77 ? -9.899 2.756 38.196 1.00 73.06 77 VAL A CA 1
ATOM 637 C C . VAL A 1 77 ? -10.080 2.381 39.664 1.00 73.06 77 VAL A C 1
ATOM 639 O O . VAL A 1 77 ? -9.319 1.568 40.177 1.00 73.06 77 VAL A O 1
ATOM 642 N N . ARG A 1 78 ? -11.083 2.941 40.348 1.00 64.75 78 ARG A N 1
ATOM 643 C CA . ARG A 1 78 ? -11.221 2.789 41.805 1.00 64.75 78 ARG A CA 1
ATOM 644 C C . ARG A 1 78 ? -11.604 1.386 42.285 1.00 64.75 78 ARG A C 1
ATOM 646 O O . ARG A 1 78 ? -11.490 1.139 43.481 1.00 64.75 78 ARG A O 1
ATOM 653 N N . SER A 1 79 ? -12.114 0.512 41.416 1.00 54.44 79 SER A N 1
ATOM 654 C CA . SER A 1 79 ? -12.765 -0.730 41.861 1.00 54.44 79 SER A CA 1
ATOM 655 C C . SER A 1 79 ? -12.404 -2.008 41.107 1.00 54.44 79 SER A C 1
ATOM 657 O O . SER A 1 79 ? -12.769 -3.059 41.617 1.00 54.44 79 SER A O 1
ATOM 659 N N . ALA A 1 80 ? -11.746 -1.960 39.936 1.00 55.16 80 ALA A N 1
ATOM 660 C CA . ALA A 1 80 ? -11.273 -3.195 39.285 1.00 55.16 80 ALA A CA 1
ATOM 661 C C . ALA A 1 80 ? -10.180 -3.036 38.219 1.00 55.16 80 ALA A C 1
ATOM 663 O O . ALA A 1 80 ? -9.559 -4.031 37.862 1.00 55.16 80 ALA A O 1
ATOM 664 N N . PHE A 1 81 ? -9.906 -1.841 37.677 1.00 58.84 81 PHE A N 1
ATOM 665 C CA . PHE A 1 81 ? -8.820 -1.710 36.689 1.00 58.84 81 PHE A CA 1
ATOM 666 C C . PHE A 1 81 ? -7.449 -2.066 37.288 1.00 58.84 81 PHE A C 1
ATOM 668 O O . PHE A 1 81 ? -6.586 -2.567 36.577 1.00 58.84 81 PHE A O 1
ATOM 675 N N . GLN A 1 82 ? -7.276 -1.858 38.600 1.00 60.34 82 GLN A N 1
ATOM 676 C CA . GLN A 1 82 ? -6.113 -2.325 39.366 1.00 60.34 82 GLN A CA 1
ATOM 677 C C . GLN A 1 82 ? -6.113 -3.848 39.600 1.00 60.34 82 GLN A C 1
ATOM 679 O O . GLN A 1 82 ? -5.054 -4.419 39.839 1.00 60.34 82 GLN A O 1
ATOM 684 N N . ASP A 1 83 ? -7.279 -4.497 39.515 1.00 60.75 83 ASP A N 1
ATOM 685 C CA . ASP A 1 83 ? -7.445 -5.943 39.710 1.00 60.75 83 ASP A CA 1
ATOM 686 C C . ASP A 1 83 ? -7.375 -6.727 38.389 1.00 60.75 83 ASP A C 1
ATOM 688 O O . ASP A 1 83 ? -7.312 -7.958 38.397 1.00 60.75 83 ASP A O 1
ATOM 692 N N . LEU A 1 84 ? -7.390 -6.040 37.240 1.00 65.31 84 LEU A N 1
ATOM 693 C CA . LEU A 1 84 ? -7.102 -6.671 35.959 1.00 65.31 84 LEU A CA 1
ATOM 694 C C . LEU A 1 84 ? -5.625 -7.081 35.948 1.00 65.31 84 LEU A C 1
ATOM 696 O O . LEU A 1 84 ? -4.770 -6.194 36.015 1.00 65.31 84 LEU A O 1
ATOM 700 N N . PRO A 1 85 ? -5.304 -8.381 35.809 1.00 65.88 85 PRO A N 1
ATOM 701 C CA . PRO A 1 85 ? -3.916 -8.803 35.703 1.00 65.88 85 PRO A CA 1
ATOM 702 C C . PRO A 1 85 ? -3.239 -8.046 34.554 1.00 65.88 85 PRO A C 1
ATOM 704 O O . PRO A 1 85 ? -3.815 -7.890 33.470 1.00 65.88 85 PRO A O 1
ATOM 707 N N . GLU A 1 86 ? -2.034 -7.526 34.809 1.00 74.62 86 GLU A N 1
ATOM 708 C CA . GLU A 1 86 ? -1.219 -6.868 33.777 1.00 74.62 86 GLU A CA 1
ATOM 709 C C . GLU A 1 86 ? -0.966 -7.824 32.604 1.00 74.62 86 GLU A C 1
ATOM 711 O O . GLU A 1 86 ? -1.002 -7.411 31.446 1.00 74.62 86 GLU A O 1
ATOM 716 N N . GLU A 1 87 ? -0.827 -9.114 32.915 1.00 80.56 87 GLU A N 1
ATOM 717 C CA . GLU A 1 87 ? -0.636 -10.213 31.973 1.00 80.56 87 GLU A CA 1
ATOM 718 C C . GLU A 1 87 ? -1.767 -11.237 32.161 1.00 80.56 87 GLU A C 1
ATOM 720 O O . GLU A 1 87 ? -1.663 -12.144 32.989 1.00 80.56 87 GLU A O 1
ATOM 725 N N . PRO A 1 88 ? -2.917 -11.050 31.489 1.00 84.94 88 PRO A N 1
ATOM 726 C CA . PRO A 1 88 ? -4.012 -12.008 31.557 1.00 84.94 88 PRO A CA 1
ATOM 727 C C . PRO A 1 88 ? -3.671 -13.304 30.812 1.00 84.94 88 PRO A C 1
ATOM 729 O O . PRO A 1 88 ? -3.224 -13.275 29.669 1.00 84.94 88 PRO A O 1
ATOM 732 N N . GLU A 1 89 ? -3.964 -14.439 31.445 1.00 91.50 89 GLU A N 1
ATOM 733 C CA . GLU A 1 89 ? -3.771 -15.765 30.852 1.00 91.50 89 GLU A CA 1
ATOM 734 C C . GLU A 1 89 ? -4.869 -16.089 29.816 1.00 91.50 89 GLU A C 1
ATOM 736 O O . GLU A 1 89 ? -6.046 -15.764 30.052 1.00 91.50 89 GLU A O 1
ATOM 741 N N . PRO A 1 90 ? -4.544 -16.804 28.719 1.00 95.25 90 PRO A N 1
ATOM 742 C CA . PRO A 1 90 ? -5.514 -17.244 27.708 1.00 95.25 90 PRO A CA 1
ATOM 743 C C . PRO A 1 90 ? -6.716 -18.025 28.257 1.00 95.25 90 PRO A C 1
ATOM 745 O O . PRO A 1 90 ? -7.809 -17.974 27.694 1.00 95.25 90 PRO A O 1
ATOM 748 N N . GLU A 1 91 ? -6.558 -18.711 29.392 1.00 95.62 91 GLU A N 1
ATOM 749 C CA . GLU A 1 91 ? -7.638 -19.453 30.061 1.00 95.62 91 GLU A CA 1
ATOM 750 C C . GLU A 1 91 ? -8.819 -18.559 30.484 1.00 95.62 91 GLU A C 1
ATOM 752 O O . GLU A 1 91 ? -9.924 -19.055 30.689 1.00 95.62 91 GLU A O 1
ATOM 757 N N . SER A 1 92 ? -8.610 -17.240 30.580 1.00 94.69 92 SER A N 1
ATOM 758 C CA . SER A 1 92 ? -9.636 -16.262 30.964 1.00 94.69 92 SER A CA 1
ATOM 759 C C . SER A 1 92 ? -10.495 -15.740 29.800 1.00 94.69 92 SER A C 1
ATOM 761 O O . SER A 1 92 ? -11.428 -14.964 30.036 1.00 94.69 92 SER A O 1
ATOM 763 N N . ILE A 1 93 ? -10.214 -16.156 28.555 1.00 97.12 93 ILE A N 1
ATOM 764 C CA . ILE A 1 93 ? -10.985 -15.762 27.361 1.00 97.12 93 ILE A CA 1
ATOM 765 C C . ILE A 1 93 ? -12.480 -16.111 27.490 1.00 97.12 93 ILE A C 1
ATOM 767 O O . ILE A 1 93 ? -13.297 -15.224 27.239 1.00 97.12 93 ILE A O 1
ATOM 771 N N . PRO A 1 94 ? -12.891 -17.332 27.902 1.00 97.62 94 PRO A N 1
ATOM 772 C CA . PRO A 1 94 ? -14.310 -17.677 28.005 1.00 97.62 94 PRO A CA 1
ATOM 773 C C . PRO A 1 94 ? -15.085 -16.759 28.957 1.00 97.62 94 PRO A C 1
ATOM 775 O O . PRO A 1 94 ? -16.191 -16.333 28.625 1.00 97.62 94 PRO A O 1
ATOM 778 N N . ASP A 1 95 ? -14.485 -16.395 30.093 1.00 94.75 95 ASP A N 1
ATOM 779 C CA . ASP A 1 95 ? -15.092 -15.487 31.071 1.00 94.75 95 ASP A CA 1
ATOM 780 C C . ASP A 1 95 ? -15.240 -14.069 30.501 1.00 94.75 95 ASP A C 1
ATOM 782 O O . ASP A 1 95 ? -16.270 -13.420 30.690 1.00 94.75 95 ASP A O 1
ATOM 786 N N . ALA A 1 96 ? -14.230 -13.588 29.763 1.00 95.94 96 ALA A N 1
ATOM 787 C CA . ALA A 1 96 ? -14.288 -12.289 29.096 1.00 95.94 96 ALA A CA 1
ATOM 788 C C . ALA A 1 96 ? -15.384 -12.256 28.018 1.00 95.94 96 ALA A C 1
ATOM 790 O O . ALA A 1 96 ? -16.165 -11.307 27.952 1.00 95.94 96 ALA A O 1
ATOM 791 N N . LEU A 1 97 ? -15.497 -13.312 27.208 1.00 97.69 97 LEU A N 1
ATOM 792 C CA . LEU A 1 97 ? -16.552 -13.427 26.200 1.00 97.69 97 LEU A CA 1
ATOM 793 C C . LEU A 1 97 ? -17.945 -13.503 26.838 1.00 97.69 97 LEU A C 1
ATOM 795 O O . LEU A 1 97 ? -18.871 -12.851 26.360 1.00 97.69 97 LEU A O 1
ATOM 799 N N . GLN A 1 98 ? -18.095 -14.226 27.951 1.00 96.56 98 GLN A N 1
ATOM 800 C CA . GLN A 1 98 ? -19.354 -14.266 28.695 1.00 96.56 98 GLN A CA 1
ATOM 801 C C . GLN A 1 98 ? -19.749 -12.879 29.229 1.00 96.56 98 GLN A C 1
ATOM 803 O O . GLN A 1 98 ? -20.914 -12.484 29.108 1.00 96.56 98 GLN A O 1
ATOM 808 N N . ALA A 1 99 ? -18.796 -12.129 29.789 1.00 95.06 99 ALA A N 1
ATOM 809 C CA . ALA A 1 99 ? -19.020 -10.763 30.259 1.00 95.06 99 ALA A CA 1
ATOM 810 C C . ALA A 1 99 ? -19.434 -9.816 29.120 1.00 95.06 99 ALA A C 1
ATOM 812 O O . ALA A 1 99 ? -20.323 -8.990 29.300 1.00 95.06 99 ALA A O 1
ATOM 813 N N . ILE A 1 100 ? -18.866 -9.973 27.925 1.00 96.00 100 ILE A N 1
ATOM 814 C CA . ILE A 1 100 ? -19.256 -9.194 26.742 1.00 96.00 100 ILE A CA 1
ATOM 815 C C . ILE A 1 100 ? -20.692 -9.501 26.294 1.00 96.00 100 ILE A C 1
ATOM 817 O O . ILE A 1 100 ? -21.418 -8.591 25.889 1.00 96.00 100 ILE A O 1
ATOM 821 N N . GLU A 1 101 ? -21.105 -10.769 26.354 1.00 93.00 101 GLU A N 1
ATOM 822 C CA . GLU A 1 101 ? -22.429 -11.210 25.898 1.00 93.00 101 GLU A CA 1
ATOM 823 C C . GLU A 1 101 ? -23.556 -10.907 26.893 1.00 93.00 101 GLU A C 1
ATOM 825 O O . GLU A 1 101 ? -24.692 -10.670 26.481 1.00 93.00 101 GLU A O 1
ATOM 830 N N . THR A 1 102 ? -23.269 -10.974 28.194 1.00 94.00 102 THR A N 1
ATOM 831 C CA . THR A 1 102 ? -24.308 -10.989 29.241 1.00 94.00 102 THR A CA 1
ATOM 832 C C . THR A 1 102 ? -24.106 -9.975 30.356 1.00 94.00 102 THR A C 1
ATOM 834 O O . THR A 1 102 ? -25.046 -9.738 31.119 1.00 94.00 102 THR A O 1
ATOM 837 N N . GLY A 1 103 ? -22.911 -9.397 30.456 1.00 91.25 103 GLY A N 1
ATOM 838 C CA . GLY A 1 103 ? -22.576 -8.419 31.476 1.00 91.25 103 GLY A CA 1
ATOM 839 C C . GLY A 1 103 ? -23.132 -7.031 31.181 1.00 91.25 103 GLY A C 1
ATOM 840 O O . GLY A 1 103 ? -23.668 -6.749 30.104 1.00 91.25 103 GLY A O 1
ATOM 841 N N . ASP A 1 104 ? -23.007 -6.153 32.168 1.00 91.62 104 ASP A N 1
ATOM 842 C CA . ASP A 1 104 ? -23.302 -4.737 31.983 1.00 91.62 104 ASP A CA 1
ATOM 843 C C . ASP A 1 104 ? -22.209 -4.011 31.165 1.00 91.62 104 ASP A C 1
ATOM 845 O O . ASP A 1 104 ? -21.185 -4.578 30.777 1.00 91.62 104 ASP A O 1
ATOM 849 N N . GLU A 1 105 ? -22.433 -2.730 30.854 1.00 90.38 105 GLU A N 1
ATOM 850 C CA . GLU A 1 105 ? -21.491 -1.939 30.046 1.00 90.38 105 GLU A CA 1
ATOM 851 C C . GLU A 1 105 ? -20.102 -1.813 30.684 1.00 90.38 105 GLU A C 1
ATOM 853 O O . GLU A 1 105 ? -19.100 -1.717 29.973 1.00 90.38 105 GLU A O 1
ATOM 858 N N . TRP A 1 106 ? -20.023 -1.845 32.015 1.00 90.31 106 TRP A N 1
ATOM 859 C CA . TRP A 1 106 ? -18.749 -1.795 32.715 1.00 90.31 106 TRP A CA 1
ATOM 860 C C . TRP A 1 106 ? -18.003 -3.128 32.573 1.00 90.31 106 TRP A C 1
ATOM 862 O O . TRP A 1 106 ? -16.827 -3.130 32.201 1.00 90.31 106 TRP A O 1
ATOM 872 N N . GLU A 1 107 ? -18.691 -4.255 32.785 1.00 91.50 107 GLU A N 1
ATOM 873 C CA . GLU A 1 107 ? -18.120 -5.603 32.648 1.00 91.50 107 GLU A CA 1
ATOM 874 C C . GLU A 1 107 ? -17.631 -5.854 31.218 1.00 91.50 107 GLU A C 1
ATOM 876 O O . GLU A 1 107 ? -16.519 -6.349 31.017 1.00 91.50 107 GLU A O 1
ATOM 881 N N . LYS A 1 108 ? -18.413 -5.424 30.219 1.00 93.81 108 LYS A N 1
ATOM 882 C CA . LYS A 1 108 ? -18.047 -5.494 28.799 1.00 93.81 108 LYS A CA 1
ATOM 883 C C . LYS A 1 108 ? -16.740 -4.755 28.505 1.00 93.81 108 LYS A C 1
ATOM 885 O O . LYS A 1 108 ? -15.854 -5.312 27.860 1.00 93.81 108 LYS A O 1
ATOM 890 N N . ARG A 1 109 ? -16.583 -3.515 28.978 1.00 92.88 109 ARG A N 1
ATOM 891 C CA . ARG A 1 109 ? -15.383 -2.697 28.704 1.00 92.88 109 ARG A CA 1
ATOM 892 C C . ARG A 1 109 ? -14.134 -3.266 29.375 1.00 92.88 109 ARG A C 1
ATOM 894 O O . ARG A 1 109 ? -13.081 -3.329 28.748 1.00 92.88 109 ARG A O 1
ATOM 901 N N . ILE A 1 110 ? -14.257 -3.756 30.609 1.00 92.12 110 ILE A N 1
ATOM 902 C CA . ILE A 1 110 ? -13.175 -4.463 31.314 1.00 92.12 110 ILE A CA 1
ATOM 903 C C . ILE A 1 110 ? -12.775 -5.750 30.576 1.00 92.12 110 ILE A C 1
ATOM 905 O O . ILE A 1 110 ? -11.584 -6.039 30.434 1.00 92.12 110 ILE A O 1
ATOM 909 N N . ALA A 1 111 ? -13.751 -6.507 30.072 1.00 94.75 111 ALA A N 1
ATOM 910 C CA . ALA A 1 111 ? -13.499 -7.715 29.297 1.00 94.75 111 ALA A CA 1
ATOM 911 C C . ALA A 1 111 ? -12.785 -7.426 27.967 1.00 94.75 111 ALA A C 1
ATOM 913 O O . ALA A 1 111 ? -11.858 -8.154 27.618 1.00 94.75 111 ALA A O 1
ATOM 914 N N . LEU A 1 112 ? -13.139 -6.349 27.260 1.00 96.25 112 LEU A N 1
ATOM 915 C CA . LEU A 1 112 ? -12.450 -5.957 26.026 1.00 96.25 112 LEU A CA 1
ATOM 916 C C . LEU A 1 112 ? -10.984 -5.573 26.273 1.00 96.25 112 LEU A C 1
ATOM 918 O O . LEU A 1 112 ? -10.118 -6.043 25.542 1.00 96.25 112 LEU A O 1
ATOM 922 N N . VAL A 1 113 ? -10.681 -4.828 27.344 1.00 94.44 113 VAL A N 1
ATOM 923 C CA . VAL A 1 113 ? -9.285 -4.528 27.729 1.00 94.44 113 VAL A CA 1
ATOM 924 C C . VAL A 1 113 ? -8.502 -5.808 27.998 1.00 94.44 113 VAL A C 1
ATOM 926 O O . VAL A 1 113 ? -7.350 -5.941 27.583 1.00 94.44 113 VAL A O 1
ATOM 929 N N . ARG A 1 114 ? -9.125 -6.776 28.682 1.00 94.38 114 ARG A N 1
ATOM 930 C CA . ARG A 1 114 ? -8.507 -8.082 28.913 1.00 94.38 114 ARG A CA 1
ATOM 931 C C . ARG A 1 114 ? -8.206 -8.780 27.586 1.00 94.38 114 ARG A C 1
ATOM 933 O O . ARG A 1 114 ? -7.076 -9.210 27.392 1.00 94.38 114 ARG A O 1
ATOM 940 N N . LEU A 1 115 ? -9.176 -8.852 26.675 1.00 96.94 115 LEU A N 1
ATOM 941 C CA . LEU A 1 115 ? -8.992 -9.478 25.363 1.00 96.94 115 LEU A CA 1
ATOM 942 C C . LEU A 1 115 ? -7.929 -8.768 24.519 1.00 96.94 115 LEU A C 1
ATOM 944 O O . LEU A 1 115 ? -7.145 -9.449 23.870 1.00 96.94 115 LEU A O 1
ATOM 948 N N . LYS A 1 116 ? -7.837 -7.435 24.577 1.00 96.38 116 LYS A N 1
ATOM 949 C CA . LYS A 1 116 ? -6.770 -6.669 23.921 1.00 96.38 116 LYS A CA 1
ATOM 950 C C . LYS A 1 116 ? -5.385 -7.079 24.421 1.00 96.38 116 LYS A C 1
ATOM 952 O O . LYS A 1 116 ? -4.528 -7.416 23.613 1.00 96.38 116 LYS A O 1
ATOM 957 N N . ARG A 1 117 ? -5.186 -7.144 25.742 1.00 94.50 117 ARG A N 1
ATOM 958 C CA . ARG A 1 117 ? -3.906 -7.572 26.338 1.00 94.50 117 ARG A CA 1
ATOM 959 C C . ARG A 1 117 ? -3.544 -9.022 26.012 1.00 94.50 117 ARG A C 1
ATOM 961 O O . ARG A 1 117 ? -2.356 -9.322 25.895 1.00 94.50 117 ARG A O 1
ATOM 968 N N . ILE A 1 118 ? -4.544 -9.905 25.905 1.00 95.94 118 ILE A N 1
ATOM 969 C CA . ILE A 1 118 ? -4.347 -11.296 25.470 1.00 95.94 118 ILE A CA 1
ATOM 970 C C . ILE A 1 118 ? -3.957 -11.326 23.991 1.00 95.94 118 ILE A C 1
ATOM 972 O O . ILE A 1 118 ? -2.979 -11.981 23.659 1.00 95.94 118 ILE A O 1
ATOM 976 N N . ALA A 1 119 ? -4.655 -10.593 23.119 1.00 96.50 119 ALA A N 1
ATOM 977 C CA . ALA A 1 119 ? -4.349 -10.526 21.689 1.00 96.50 119 ALA A CA 1
ATOM 978 C C . ALA A 1 119 ? -2.907 -10.065 21.414 1.00 96.50 119 ALA A C 1
ATOM 980 O O . ALA A 1 119 ? -2.248 -10.638 20.559 1.00 96.50 119 ALA A O 1
ATOM 981 N N . GLU A 1 120 ? -2.395 -9.103 22.187 1.00 94.81 120 GLU A N 1
ATOM 982 C CA . GLU A 1 120 ? -1.013 -8.601 22.081 1.00 94.81 120 GLU A CA 1
ATOM 983 C C . GLU A 1 120 ? 0.070 -9.617 22.489 1.00 94.81 120 GLU A C 1
ATOM 985 O O . GLU A 1 120 ? 1.236 -9.436 22.154 1.00 94.81 120 GLU A O 1
ATOM 990 N N . ARG A 1 121 ? -0.271 -10.649 23.272 1.00 93.94 121 ARG A N 1
ATOM 991 C CA . ARG A 1 121 ? 0.705 -11.600 23.851 1.00 93.94 121 ARG A CA 1
ATOM 992 C C . ARG A 1 121 ? 0.532 -13.029 23.350 1.00 93.94 121 ARG A C 1
ATOM 994 O O . ARG A 1 121 ? 1.494 -13.791 23.292 1.00 93.94 121 ARG A O 1
ATOM 1001 N N . HIS A 1 122 ? -0.705 -13.401 23.052 1.00 95.38 122 HIS A N 1
ATOM 1002 C CA . HIS A 1 122 ? -1.145 -14.749 22.722 1.00 95.38 122 HIS A CA 1
ATOM 1003 C C . HIS A 1 122 ? -2.182 -14.709 21.582 1.00 95.38 122 HIS A C 1
ATOM 1005 O O . HIS A 1 122 ? -3.314 -15.163 21.783 1.00 95.38 122 HIS A O 1
ATOM 1011 N N . PRO A 1 123 ? -1.836 -14.167 20.397 1.00 94.94 123 PRO A N 1
ATOM 1012 C CA . PRO A 1 123 ? -2.775 -14.018 19.281 1.00 94.94 123 PRO A CA 1
ATOM 1013 C C . PRO A 1 123 ? -3.422 -15.352 18.871 1.00 94.94 123 PRO A C 1
ATOM 1015 O O . PRO A 1 123 ? -4.635 -15.407 18.674 1.00 94.94 123 PRO A O 1
ATOM 1018 N N . ASP A 1 124 ? -2.661 -16.452 18.889 1.00 93.56 124 ASP A N 1
ATOM 1019 C CA . ASP A 1 124 ? -3.140 -17.806 18.563 1.00 93.56 124 ASP A CA 1
ATOM 1020 C C . ASP A 1 124 ? -4.298 -18.296 19.451 1.00 93.56 124 ASP A C 1
ATOM 1022 O O . ASP A 1 124 ? -5.089 -19.151 19.050 1.00 93.56 124 ASP A O 1
ATOM 1026 N N . ALA A 1 125 ? -4.431 -17.772 20.674 1.00 95.88 125 ALA A N 1
ATOM 1027 C CA . ALA A 1 125 ? -5.510 -18.161 21.581 1.00 95.88 125 ALA A CA 1
ATOM 1028 C C . ALA A 1 125 ? -6.855 -17.485 21.250 1.00 95.88 125 ALA A C 1
ATOM 1030 O O . ALA A 1 125 ? -7.898 -17.869 21.790 1.00 95.88 125 ALA A O 1
ATOM 1031 N N . CYS A 1 126 ? -6.857 -16.481 20.369 1.00 96.94 126 CYS A N 1
ATOM 1032 C CA . CYS A 1 126 ? -8.004 -15.617 20.101 1.00 96.94 126 CYS A CA 1
ATOM 1033 C C . CYS A 1 126 ? -8.937 -16.121 18.984 1.00 96.94 126 CYS A C 1
ATOM 1035 O O . CYS A 1 126 ? -9.840 -15.390 18.578 1.00 96.94 126 CYS A O 1
ATOM 1037 N N . GLU A 1 127 ? -8.815 -17.372 18.531 1.00 96.19 127 GLU A N 1
ATOM 1038 C CA . GLU A 1 127 ? -9.694 -17.954 17.496 1.00 96.19 127 GLU A CA 1
ATOM 1039 C C . GLU A 1 127 ? -11.184 -17.833 17.846 1.00 96.19 127 GLU A C 1
ATOM 1041 O O . GLU A 1 127 ? -12.010 -17.432 17.027 1.00 96.19 127 GLU A O 1
ATOM 1046 N N . SER A 1 128 ? -11.540 -18.096 19.105 1.00 96.50 128 SER A N 1
ATOM 1047 C CA . SER A 1 128 ? -12.926 -17.963 19.572 1.00 96.50 128 SER A CA 1
ATOM 1048 C C . SER A 1 128 ? -13.386 -16.511 19.768 1.00 96.50 128 SER A C 1
ATOM 1050 O O . SER A 1 128 ? -14.591 -16.263 19.865 1.00 96.50 128 SER A O 1
ATOM 1052 N N . VAL A 1 129 ? -12.450 -15.557 19.822 1.00 98.00 129 VAL A N 1
ATOM 1053 C CA . VAL A 1 129 ? -12.714 -14.137 20.088 1.00 98.00 129 VAL A CA 1
ATOM 1054 C C . VAL A 1 129 ? -13.266 -13.449 18.847 1.00 98.00 129 VAL A C 1
ATOM 1056 O O . VAL A 1 129 ? -14.280 -12.755 18.944 1.00 98.00 129 VAL A O 1
ATOM 1059 N N . VAL A 1 130 ? -12.656 -13.686 17.681 1.00 98.06 130 VAL A N 1
ATOM 1060 C CA . VAL A 1 130 ? -13.011 -13.022 16.416 1.00 98.06 130 VAL A CA 1
ATOM 1061 C C . VAL A 1 130 ? -14.511 -13.095 16.103 1.00 98.06 130 VAL A C 1
ATOM 1063 O O . VAL A 1 130 ? -15.152 -12.042 16.100 1.00 98.06 130 VAL A O 1
ATOM 1066 N N . PRO A 1 131 ? -15.143 -14.278 15.962 1.00 97.75 131 PRO A N 1
ATOM 1067 C CA . PRO A 1 131 ? -16.561 -14.355 15.601 1.00 97.75 131 PRO A CA 1
ATOM 1068 C C . PRO A 1 131 ? -17.499 -13.724 16.643 1.00 97.75 131 PRO A C 1
ATOM 1070 O O . PRO A 1 131 ? -18.609 -13.303 16.311 1.00 97.75 131 PRO A O 1
ATOM 1073 N N . ARG A 1 132 ? -17.085 -13.652 17.915 1.00 97.44 132 ARG A N 1
ATOM 1074 C CA . ARG A 1 132 ? -17.886 -13.052 18.994 1.00 97.44 132 ARG A CA 1
ATOM 1075 C C . ARG A 1 132 ? -17.832 -11.536 18.955 1.00 97.44 132 ARG A C 1
ATOM 1077 O O . ARG A 1 132 ? -18.875 -10.894 19.065 1.00 97.44 132 ARG A O 1
ATOM 1084 N N . LEU A 1 133 ? -16.644 -10.976 18.748 1.00 98.31 133 LEU A N 1
ATOM 1085 C CA . LEU A 1 133 ? -16.477 -9.536 18.611 1.00 98.31 133 LEU A CA 1
ATOM 1086 C C . LEU A 1 133 ? -17.087 -9.016 17.302 1.00 98.31 133 LEU A C 1
ATOM 1088 O O . LEU A 1 133 ? -17.743 -7.976 17.318 1.00 98.31 133 LEU A O 1
ATOM 1092 N N . SER A 1 134 ? -16.995 -9.774 16.203 1.00 98.12 134 SER A N 1
ATOM 1093 C CA . SER A 1 134 ? -17.641 -9.417 14.931 1.00 98.12 134 SER A CA 1
ATOM 1094 C C . SER A 1 134 ? -19.150 -9.240 15.088 1.00 98.12 134 SER A C 1
ATOM 1096 O O . SER A 1 134 ? -19.738 -8.353 14.480 1.00 98.12 134 SER A O 1
ATOM 1098 N N . LYS A 1 135 ? -19.784 -10.049 15.947 1.00 97.06 135 LYS A N 1
ATOM 1099 C CA . LYS A 1 135 ? -21.229 -9.990 16.186 1.00 97.06 135 LYS A CA 1
ATOM 1100 C C . LYS A 1 135 ? -21.672 -8.714 16.907 1.00 97.06 135 LYS A C 1
ATOM 1102 O O . LYS A 1 135 ? -22.757 -8.219 16.623 1.00 97.06 135 LYS A O 1
ATOM 1107 N N . ILE A 1 136 ? -20.886 -8.213 17.861 1.00 96.38 136 ILE A N 1
ATOM 1108 C CA . ILE A 1 136 ? -21.269 -7.031 18.655 1.00 96.38 136 ILE A CA 1
ATOM 1109 C C . ILE A 1 136 ? -20.853 -5.718 17.989 1.00 96.38 136 ILE A C 1
ATOM 1111 O O . ILE A 1 136 ? -21.419 -4.673 18.306 1.00 96.38 136 ILE A O 1
ATOM 1115 N N . LEU A 1 137 ? -19.850 -5.759 17.109 1.00 97.12 137 LEU A N 1
ATOM 1116 C CA . LEU A 1 137 ? -19.192 -4.578 16.560 1.00 97.12 137 LEU A CA 1
ATOM 1117 C C . LEU A 1 137 ? -20.175 -3.575 15.903 1.00 97.12 137 LEU A C 1
ATOM 1119 O O . LEU A 1 137 ? -20.117 -2.400 16.272 1.00 97.12 137 LEU A O 1
ATOM 1123 N N . PRO A 1 138 ? -21.126 -3.980 15.033 1.00 95.25 138 PRO A N 1
ATOM 1124 C CA . PRO A 1 138 ? -21.991 -3.027 14.326 1.00 95.25 138 PRO A CA 1
ATOM 1125 C C . PRO A 1 138 ? -22.927 -2.218 15.232 1.00 95.25 138 PRO A C 1
ATOM 1127 O O . PRO A 1 138 ? -23.186 -1.048 14.972 1.00 95.25 138 PRO A O 1
ATOM 1130 N N . GLU A 1 139 ? -23.444 -2.831 16.301 1.00 93.19 139 GLU A N 1
ATOM 1131 C CA . GLU A 1 139 ? -24.461 -2.225 17.179 1.00 93.19 139 GLU A CA 1
ATOM 1132 C C . GLU A 1 139 ? -23.857 -1.498 18.394 1.00 93.19 139 GLU A C 1
ATOM 1134 O O . GLU A 1 139 ? -24.578 -0.910 19.203 1.00 93.19 139 GLU A O 1
ATOM 1139 N N . SER A 1 140 ? -22.536 -1.563 18.547 1.00 94.31 140 SER A N 1
ATOM 1140 C CA . SER A 1 140 ? -21.824 -1.030 19.704 1.00 94.31 140 SER A CA 1
ATOM 1141 C C . SER A 1 140 ? -21.608 0.482 19.627 1.00 94.31 140 SER A C 1
ATOM 1143 O O . SER A 1 140 ? -21.574 1.071 18.551 1.00 94.31 140 SER A O 1
ATOM 1145 N N . ASP A 1 141 ? -21.421 1.129 20.783 1.00 94.56 141 ASP A N 1
ATOM 1146 C CA . ASP A 1 141 ? -20.988 2.526 20.796 1.00 94.56 141 ASP A CA 1
ATOM 1147 C C . ASP A 1 141 ? -19.542 2.684 20.306 1.00 94.56 141 ASP A C 1
ATOM 1149 O O . ASP A 1 141 ? -18.755 1.737 20.299 1.00 94.56 141 ASP A O 1
ATOM 1153 N N . LEU A 1 142 ? -19.186 3.911 19.928 1.00 96.19 142 LEU A N 1
ATOM 1154 C CA . LEU A 1 142 ? -17.903 4.232 19.310 1.00 96.19 142 LEU A CA 1
ATOM 1155 C C . LEU A 1 142 ? -16.677 3.811 20.150 1.00 96.19 142 LEU A C 1
ATOM 1157 O O . LEU A 1 142 ? -15.664 3.406 19.589 1.00 96.19 142 LEU A O 1
ATOM 1161 N N . ALA A 1 143 ? -16.751 3.848 21.486 1.00 95.50 143 ALA A N 1
ATOM 1162 C CA . ALA A 1 143 ? -15.624 3.419 22.319 1.00 95.50 143 ALA A CA 1
ATOM 1163 C C . ALA A 1 143 ? -15.409 1.901 22.224 1.00 95.50 143 ALA A C 1
ATOM 1165 O O . ALA A 1 143 ? -14.276 1.434 22.162 1.00 95.50 143 ALA A O 1
ATOM 1166 N N . VAL A 1 144 ? -16.500 1.131 22.176 1.00 96.44 144 VAL A N 1
ATOM 1167 C CA . VAL A 1 144 ? -16.444 -0.323 21.979 1.00 96.44 144 VAL A CA 1
ATOM 1168 C C . VAL A 1 144 ? -16.033 -0.667 20.545 1.00 96.44 144 VAL A C 1
ATOM 1170 O O . VAL A 1 144 ? -15.221 -1.569 20.360 1.00 96.44 144 VAL A O 1
ATOM 1173 N N . GLN A 1 145 ? -16.522 0.064 19.538 1.00 98.06 145 GLN A N 1
ATOM 1174 C CA . GLN A 1 145 ? -16.098 -0.118 18.143 1.00 98.06 145 GLN A CA 1
ATOM 1175 C C . GLN A 1 145 ? -14.589 0.099 17.971 1.00 98.06 145 GLN A C 1
ATOM 1177 O O . GLN A 1 145 ? -13.917 -0.718 17.338 1.00 98.06 145 GLN A O 1
ATOM 1182 N N . ALA A 1 146 ? -14.040 1.154 18.578 1.00 97.94 146 ALA A N 1
ATOM 1183 C CA . ALA A 1 146 ? -12.608 1.442 18.552 1.00 97.94 146 ALA A CA 1
ATOM 1184 C C . ALA A 1 146 ? -11.780 0.346 19.241 1.00 97.94 146 ALA A C 1
ATOM 1186 O O . ALA A 1 146 ? -10.753 -0.075 18.711 1.00 97.94 146 ALA A O 1
ATOM 1187 N N . GLU A 1 147 ? -12.246 -0.155 20.389 1.00 98.06 147 GLU A N 1
ATOM 1188 C CA . GLU A 1 147 ? -11.573 -1.232 21.120 1.00 98.06 147 GLU A CA 1
ATOM 1189 C C . GLU A 1 147 ? -11.566 -2.539 20.309 1.00 98.06 147 GLU A C 1
ATOM 1191 O O . GLU A 1 147 ? -10.522 -3.162 20.139 1.00 98.06 147 GLU A O 1
ATOM 1196 N N . VAL A 1 148 ? -12.717 -2.936 19.751 1.00 98.62 148 VAL A N 1
ATOM 1197 C CA . VAL A 1 148 ? -12.862 -4.179 18.978 1.00 98.62 148 VAL A CA 1
ATOM 1198 C C . VAL A 1 148 ? -12.049 -4.140 17.686 1.00 98.62 148 VAL A C 1
ATOM 1200 O O . VAL A 1 148 ? -11.300 -5.076 17.412 1.00 98.62 148 VAL A O 1
ATOM 1203 N N . THR A 1 149 ? -12.145 -3.060 16.908 1.00 98.69 149 THR A N 1
ATOM 1204 C CA . THR A 1 149 ? -11.317 -2.906 15.699 1.00 98.69 149 THR A CA 1
ATOM 1205 C C . THR A 1 149 ? -9.830 -2.854 16.044 1.00 98.69 149 THR A C 1
ATOM 1207 O O . THR A 1 149 ? -9.018 -3.425 15.322 1.00 98.69 149 THR A O 1
ATOM 1210 N N . GLY A 1 150 ? -9.459 -2.259 17.182 1.00 98.50 150 GLY A N 1
ATOM 1211 C CA . GLY A 1 150 ? -8.089 -2.278 17.688 1.00 98.50 150 GLY A CA 1
ATOM 1212 C C . GLY A 1 150 ? -7.597 -3.679 18.071 1.00 98.50 150 GLY A C 1
ATOM 1213 O O . GLY A 1 150 ? -6.418 -3.980 17.885 1.00 98.50 150 GLY A O 1
ATOM 1214 N N . ILE A 1 151 ? -8.469 -4.548 18.593 1.00 98.62 151 ILE A N 1
ATOM 1215 C CA . ILE A 1 151 ? -8.157 -5.968 18.826 1.00 98.62 151 ILE A CA 1
ATOM 1216 C C . ILE A 1 151 ? -7.936 -6.679 17.488 1.00 98.62 151 ILE A C 1
ATOM 1218 O O . ILE A 1 151 ? -6.926 -7.357 17.330 1.00 98.62 151 ILE A O 1
ATOM 1222 N N . PHE A 1 152 ? -8.830 -6.489 16.513 1.00 98.75 152 PHE A N 1
ATOM 1223 C CA . PHE A 1 152 ? -8.686 -7.081 15.177 1.00 98.75 152 PHE A CA 1
ATOM 1224 C C . PHE A 1 152 ? -7.418 -6.622 14.465 1.00 98.75 152 PHE A C 1
ATOM 1226 O O . PHE A 1 152 ? -6.734 -7.453 13.885 1.00 98.75 152 PHE A O 1
ATOM 1233 N N . SER A 1 153 ? -7.054 -5.343 14.570 1.00 98.50 153 SER A N 1
ATOM 1234 C CA . SER A 1 153 ? -5.801 -4.834 14.009 1.00 98.50 153 SER A CA 1
ATOM 1235 C C . SER A 1 153 ? -4.573 -5.531 14.597 1.00 98.50 153 SER A C 1
ATOM 1237 O O . SER A 1 153 ? -3.668 -5.856 13.843 1.00 98.50 153 SER A O 1
ATOM 1239 N N . VAL A 1 154 ? -4.536 -5.768 15.914 1.00 98.31 154 VAL A N 1
ATOM 1240 C CA . VAL A 1 154 ? -3.406 -6.466 16.561 1.00 98.31 154 VAL A CA 1
ATOM 1241 C C . VAL A 1 154 ? -3.363 -7.937 16.173 1.00 98.31 154 VAL A C 1
ATOM 1243 O O . VAL A 1 154 ? -2.299 -8.466 15.887 1.00 98.31 154 VAL A O 1
ATOM 1246 N N . LEU A 1 155 ? -4.517 -8.605 16.143 1.00 98.50 155 LEU A N 1
ATOM 1247 C CA . LEU A 1 155 ? -4.571 -10.005 15.728 1.00 98.50 155 LEU A CA 1
ATOM 1248 C C . LEU A 1 155 ? -4.158 -10.180 14.266 1.00 98.50 155 LEU A C 1
ATOM 1250 O O . LEU A 1 155 ? -3.493 -11.156 13.948 1.00 98.50 155 LEU A O 1
ATOM 1254 N N . ALA A 1 156 ? -4.537 -9.246 13.393 1.00 98.31 156 ALA A N 1
ATOM 1255 C CA . ALA A 1 156 ? -4.214 -9.317 11.977 1.00 98.31 156 ALA A CA 1
ATOM 1256 C C . ALA A 1 156 ? -2.719 -9.097 11.705 1.00 98.31 156 ALA A C 1
ATOM 1258 O O . ALA A 1 156 ? -2.204 -9.702 10.781 1.00 98.31 156 ALA A O 1
ATOM 1259 N N . GLU A 1 157 ? -2.019 -8.295 12.513 1.00 97.69 157 GLU A N 1
ATOM 1260 C CA . GLU A 1 157 ? -0.567 -8.082 12.377 1.00 97.69 157 GLU A CA 1
ATOM 1261 C C . GLU A 1 157 ? 0.235 -9.377 12.587 1.00 97.69 157 GLU A C 1
ATOM 1263 O O . GLU A 1 157 ? 1.215 -9.626 11.891 1.00 97.69 157 GLU A O 1
ATOM 1268 N N . GLU A 1 158 ? -0.207 -10.234 13.510 1.00 95.88 158 GLU A N 1
ATOM 1269 C CA . GLU A 1 158 ? 0.468 -11.501 13.822 1.00 95.88 158 GLU A CA 1
ATOM 1270 C C . GLU A 1 158 ? -0.129 -12.702 13.070 1.00 95.88 158 GLU A C 1
ATOM 1272 O O . GLU A 1 158 ? 0.550 -13.696 12.810 1.00 95.88 158 GLU A O 1
ATOM 1277 N N . SER A 1 159 ? -1.428 -12.672 12.769 1.00 95.81 159 SER A N 1
ATOM 1278 C CA . SER A 1 159 ? -2.166 -13.786 12.161 1.00 95.81 159 SER A CA 1
ATOM 1279 C C . SER A 1 159 ? -3.370 -13.287 11.346 1.00 95.81 159 SER A C 1
ATOM 1281 O O . SER A 1 159 ? -4.516 -13.413 11.800 1.00 95.81 159 SER A O 1
ATOM 1283 N N . PRO A 1 160 ? -3.151 -12.752 10.128 1.00 97.31 160 PRO A N 1
ATOM 1284 C CA . PRO A 1 160 ? -4.220 -12.209 9.287 1.00 97.31 160 PRO A CA 1
ATOM 1285 C C . PRO A 1 160 ? -5.346 -13.214 9.007 1.00 97.31 160 PRO A C 1
ATOM 1287 O O . PRO A 1 160 ? -6.520 -12.866 9.165 1.00 97.31 160 PRO A O 1
ATOM 1290 N N . ALA A 1 161 ? -5.013 -14.483 8.733 1.00 96.38 161 ALA A N 1
ATOM 1291 C CA . ALA A 1 161 ? -5.986 -15.571 8.555 1.00 96.38 161 ALA A CA 1
ATOM 1292 C C . ALA A 1 161 ? -7.009 -15.721 9.702 1.00 96.38 161 ALA A C 1
ATOM 1294 O O . ALA A 1 161 ? -8.141 -16.159 9.476 1.00 96.38 161 ALA A O 1
ATOM 1295 N N . LEU A 1 162 ? -6.638 -15.357 10.938 1.00 97.00 162 LEU A N 1
ATOM 1296 C CA . LEU A 1 162 ? -7.536 -15.397 12.096 1.00 97.00 162 LEU A CA 1
ATOM 1297 C C . LEU A 1 162 ? -8.658 -14.357 11.983 1.00 97.00 162 LEU A C 1
ATOM 1299 O O . LEU A 1 162 ? -9.772 -14.586 12.455 1.00 97.00 162 LEU A O 1
ATOM 1303 N N . VAL A 1 163 ? -8.354 -13.210 11.372 1.00 98.38 163 VAL A N 1
ATOM 1304 C CA . VAL A 1 163 ? -9.230 -12.037 11.272 1.00 98.38 163 VAL A CA 1
ATOM 1305 C C . VAL A 1 163 ? -9.995 -12.008 9.949 1.00 98.38 163 VAL A C 1
ATOM 1307 O O . VAL A 1 163 ? -11.052 -11.384 9.894 1.00 98.38 163 VAL A O 1
ATOM 1310 N N . THR A 1 164 ? -9.566 -12.743 8.918 1.00 98.06 164 THR A N 1
ATOM 1311 C CA . THR A 1 164 ? -10.279 -12.870 7.632 1.00 98.06 164 THR A CA 1
ATOM 1312 C C . THR A 1 164 ? -11.787 -13.144 7.767 1.00 98.06 164 THR A C 1
ATOM 1314 O O . THR A 1 164 ? -12.562 -12.500 7.060 1.00 98.06 164 THR A O 1
ATOM 1317 N N . PRO A 1 165 ? -12.281 -13.990 8.700 1.00 97.69 165 PRO A N 1
ATOM 1318 C CA . PRO A 1 165 ? -13.724 -14.175 8.900 1.00 97.69 165 PRO A CA 1
ATOM 1319 C C . PRO A 1 165 ? -14.493 -12.911 9.335 1.00 97.69 165 PRO A C 1
ATOM 1321 O O . PRO A 1 165 ? -15.720 -12.890 9.262 1.00 97.69 165 PRO A O 1
ATOM 1324 N N . ALA A 1 166 ? -13.801 -11.874 9.814 1.00 98.12 166 ALA A N 1
ATOM 1325 C CA . ALA A 1 166 ? -14.362 -10.573 10.175 1.00 98.12 166 ALA A CA 1
ATOM 1326 C C . ALA A 1 166 ? -14.275 -9.534 9.040 1.00 98.12 166 ALA A C 1
ATOM 1328 O O . ALA A 1 166 ? -14.682 -8.390 9.249 1.00 98.12 166 ALA A O 1
ATOM 1329 N N . LEU A 1 167 ? -13.770 -9.895 7.856 1.00 98.31 167 LEU A N 1
ATOM 1330 C CA . LEU A 1 167 ? -13.558 -8.956 6.752 1.00 98.31 167 LEU A CA 1
ATOM 1331 C C . LEU A 1 167 ? -14.845 -8.238 6.326 1.00 98.31 167 LEU A C 1
ATOM 1333 O O . LEU A 1 167 ? -14.827 -7.019 6.167 1.00 98.31 167 LEU A O 1
ATOM 1337 N N . ASP A 1 168 ? -15.965 -8.957 6.214 1.00 97.94 168 ASP A N 1
ATOM 1338 C CA . ASP A 1 168 ? -17.256 -8.365 5.838 1.00 97.94 168 ASP A CA 1
ATOM 1339 C C . ASP A 1 168 ? -17.666 -7.255 6.815 1.00 97.94 168 ASP A C 1
ATOM 1341 O O . ASP A 1 168 ? -17.984 -6.141 6.404 1.00 97.94 168 ASP A O 1
ATOM 1345 N N . VAL A 1 169 ? -17.586 -7.527 8.125 1.00 98.19 169 VAL A N 1
ATOM 1346 C CA . VAL A 1 169 ? -17.981 -6.546 9.145 1.00 98.19 169 VAL A CA 1
ATOM 1347 C C . VAL A 1 169 ? -16.995 -5.382 9.242 1.00 98.19 169 VAL A C 1
ATOM 1349 O O . VAL A 1 169 ? -17.413 -4.259 9.495 1.00 98.19 169 VAL A O 1
ATOM 1352 N N . LEU A 1 170 ? -15.697 -5.619 9.024 1.00 98.62 170 LEU A N 1
ATOM 1353 C CA . LEU A 1 170 ? -14.689 -4.557 8.956 1.00 98.62 170 LEU A CA 1
ATOM 1354 C C . LEU A 1 170 ? -14.913 -3.651 7.740 1.00 98.62 170 LEU A C 1
ATOM 1356 O O . LEU A 1 170 ? -14.772 -2.434 7.843 1.00 98.62 170 LEU A O 1
ATOM 1360 N N . SER A 1 171 ? -15.310 -4.235 6.609 1.00 98.12 171 SER A N 1
ATOM 1361 C CA . SER A 1 171 ? -15.558 -3.514 5.359 1.00 98.12 171 SER A CA 1
ATOM 1362 C C . SER A 1 171 ? -16.736 -2.547 5.462 1.00 98.12 171 SER A C 1
ATOM 1364 O O . SER A 1 171 ? -16.743 -1.517 4.793 1.00 98.12 171 SER A O 1
ATOM 1366 N N . ASP A 1 172 ? -17.712 -2.821 6.328 1.00 97.88 172 ASP A N 1
ATOM 1367 C CA . ASP A 1 172 ? -18.839 -1.913 6.573 1.00 97.88 172 ASP A CA 1
ATOM 1368 C C . ASP A 1 172 ? -18.417 -0.588 7.243 1.00 97.88 172 ASP A C 1
ATOM 1370 O O . ASP A 1 172 ? -19.135 0.406 7.136 1.00 97.88 172 ASP A O 1
ATOM 1374 N N . PHE A 1 173 ? -17.233 -0.537 7.866 1.00 98.00 173 PHE A N 1
ATOM 1375 C CA . PHE A 1 173 ? -16.645 0.684 8.441 1.00 98.00 173 PHE A CA 1
ATOM 1376 C C . PHE A 1 173 ? -15.801 1.490 7.445 1.00 98.00 173 PHE A C 1
ATOM 1378 O O . PHE A 1 173 ? -15.274 2.542 7.794 1.00 98.00 173 PHE A O 1
ATOM 1385 N N . LEU A 1 174 ? -15.661 1.041 6.197 1.00 98.06 174 LEU A N 1
ATOM 1386 C CA . LEU A 1 174 ? -14.931 1.777 5.163 1.00 98.06 174 LEU A CA 1
ATOM 1387 C C . LEU A 1 174 ? -15.836 2.817 4.505 1.00 98.06 174 LEU A C 1
ATOM 1389 O O . LEU A 1 174 ? -16.180 2.722 3.327 1.00 98.06 174 LEU A O 1
ATOM 1393 N N . THR A 1 175 ? -16.263 3.793 5.303 1.00 96.81 175 THR A N 1
ATOM 1394 C CA . THR A 1 175 ? -17.097 4.909 4.854 1.00 96.81 175 THR A CA 1
ATOM 1395 C C . THR A 1 175 ? -16.519 6.240 5.341 1.00 96.81 175 THR A C 1
ATOM 1397 O O . THR A 1 175 ? -15.926 6.271 6.423 1.00 96.81 175 THR A O 1
ATOM 1400 N N . PRO A 1 176 ? -16.711 7.346 4.597 1.00 95.94 176 PRO A N 1
ATOM 1401 C CA . PRO A 1 176 ? -16.178 8.660 4.976 1.00 95.94 176 PRO A CA 1
ATOM 1402 C C . PRO A 1 176 ? -16.683 9.174 6.333 1.00 95.94 176 PRO A C 1
ATOM 1404 O O . PRO A 1 176 ? -15.994 9.933 7.005 1.00 95.94 176 PRO A O 1
ATOM 1407 N N . ASP A 1 177 ? -17.877 8.743 6.755 1.00 94.94 177 ASP A N 1
ATOM 1408 C CA . ASP A 1 177 ? -18.500 9.152 8.020 1.00 94.94 177 ASP A CA 1
ATOM 1409 C C . ASP A 1 177 ? -17.995 8.355 9.242 1.00 94.94 177 ASP A C 1
ATOM 1411 O O . ASP A 1 177 ? -18.390 8.637 10.379 1.00 94.94 177 ASP A O 1
ATOM 1415 N N . THR A 1 178 ? -17.156 7.335 9.036 1.00 96.88 178 THR A N 1
ATOM 1416 C CA . THR A 1 178 ? -16.606 6.521 10.128 1.00 96.88 178 THR A CA 1
ATOM 1417 C C . THR A 1 178 ? -15.548 7.302 10.906 1.00 96.88 178 THR A C 1
ATOM 1419 O O . THR A 1 178 ? -14.722 7.995 10.323 1.00 96.88 178 THR A O 1
ATOM 1422 N N . ASP A 1 179 ? -15.545 7.175 12.238 1.00 95.88 179 ASP A N 1
ATOM 1423 C CA . ASP A 1 179 ? -14.524 7.805 13.086 1.00 95.88 179 ASP A CA 1
ATOM 1424 C C . ASP A 1 179 ? -13.109 7.362 12.683 1.00 95.88 179 ASP A C 1
ATOM 1426 O O . ASP A 1 179 ? -12.853 6.165 12.531 1.00 95.88 179 ASP A O 1
ATOM 1430 N N . ASP A 1 180 ? -12.186 8.323 12.582 1.00 95.00 180 ASP A N 1
ATOM 1431 C CA . ASP A 1 180 ? -10.808 8.108 12.128 1.00 95.00 180 ASP A CA 1
ATOM 1432 C C . ASP A 1 180 ? -10.101 6.945 12.846 1.00 95.00 180 ASP A C 1
ATOM 1434 O O . ASP A 1 180 ? -9.353 6.202 12.215 1.00 95.00 180 ASP A O 1
ATOM 1438 N N . HIS A 1 181 ? -10.328 6.740 14.151 1.00 94.81 181 HIS A N 1
ATOM 1439 C CA . HIS A 1 181 ? -9.674 5.645 14.880 1.00 94.81 181 HIS A CA 1
ATOM 1440 C C . HIS A 1 181 ? -10.223 4.278 14.470 1.00 94.81 181 HIS A C 1
ATOM 1442 O O . HIS A 1 181 ? -9.459 3.323 14.327 1.00 94.81 181 HIS A O 1
ATOM 1448 N N . VAL A 1 182 ? -11.543 4.179 14.294 1.00 98.06 182 VAL A N 1
ATOM 1449 C CA . VAL A 1 182 ? -12.208 2.943 13.862 1.00 98.06 182 VAL A CA 1
ATOM 1450 C C . VAL A 1 182 ? -11.818 2.635 12.422 1.00 98.06 182 VAL A C 1
ATOM 1452 O O . VAL A 1 182 ? -11.416 1.509 12.133 1.00 98.06 182 VAL A O 1
ATOM 1455 N N . LEU A 1 183 ? -11.857 3.647 11.548 1.00 98.50 183 LEU A N 1
ATOM 1456 C CA . LEU A 1 183 ? -11.467 3.532 10.146 1.00 98.50 183 LEU A CA 1
ATOM 1457 C C . LEU A 1 183 ? -10.007 3.089 10.013 1.00 98.50 183 LEU A C 1
ATOM 1459 O O . LEU A 1 183 ? -9.723 2.112 9.322 1.00 98.50 183 LEU A O 1
ATOM 1463 N N . LYS A 1 184 ? -9.089 3.746 10.733 1.00 98.31 184 LYS A N 1
ATOM 1464 C CA . LYS A 1 184 ? -7.671 3.377 10.767 1.00 98.31 184 LYS A CA 1
ATOM 1465 C C . LYS A 1 184 ? -7.475 1.926 11.188 1.00 98.31 184 LYS A C 1
ATOM 1467 O O . LYS A 1 184 ? -6.734 1.200 10.528 1.00 98.31 184 LYS A O 1
ATOM 1472 N N . ASN A 1 185 ? -8.102 1.493 12.281 1.00 98.56 185 ASN A N 1
ATOM 1473 C CA . ASN A 1 185 ? -7.951 0.128 12.788 1.00 98.56 185 ASN A CA 1
ATOM 1474 C C . ASN A 1 185 ? -8.545 -0.911 11.821 1.00 98.56 185 ASN A C 1
ATOM 1476 O O . ASN A 1 185 ? -7.937 -1.959 11.606 1.00 98.56 185 ASN A O 1
ATOM 1480 N N . ALA A 1 186 ? -9.694 -0.615 11.205 1.00 98.75 186 ALA A N 1
ATOM 1481 C CA . ALA A 1 186 ? -10.321 -1.483 10.212 1.00 98.75 186 ALA A CA 1
ATOM 1482 C C . ALA A 1 186 ? -9.452 -1.626 8.956 1.00 98.75 186 ALA A C 1
ATOM 1484 O O . ALA A 1 186 ? -9.102 -2.743 8.580 1.00 98.75 186 ALA A O 1
ATOM 1485 N N 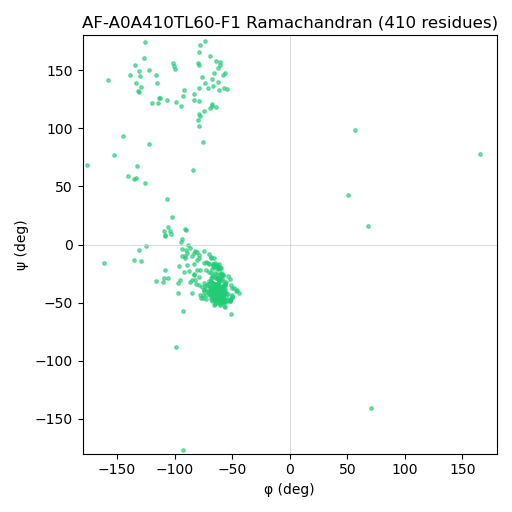. LEU A 1 187 ? -9.008 -0.508 8.369 1.00 98.81 187 LEU A N 1
ATOM 1486 C CA . LEU A 1 187 ? -8.039 -0.509 7.270 1.00 98.81 187 LEU A CA 1
ATOM 1487 C C . LEU A 1 187 ? -6.735 -1.205 7.668 1.00 98.81 187 LEU A C 1
ATOM 1489 O O . LEU A 1 187 ? -6.069 -1.790 6.817 1.00 98.81 187 LEU A O 1
ATOM 1493 N N . SER A 1 188 ? -6.353 -1.142 8.950 1.00 98.75 188 SER A N 1
ATOM 1494 C CA . SER A 1 188 ? -5.136 -1.795 9.422 1.00 98.75 188 SER A CA 1
ATOM 1495 C C . SER A 1 188 ? -5.238 -3.300 9.328 1.00 98.75 188 SER A C 1
ATOM 1497 O O . SER A 1 188 ? -4.412 -3.909 8.661 1.00 98.75 188 SER A O 1
ATOM 1499 N N . ALA A 1 189 ? -6.304 -3.867 9.884 1.00 98.81 189 ALA A N 1
ATOM 1500 C CA . ALA A 1 189 ? -6.576 -5.289 9.766 1.00 98.81 189 ALA A CA 1
ATOM 1501 C C . ALA A 1 189 ? -6.718 -5.738 8.300 1.00 98.81 189 ALA A C 1
ATOM 1503 O O . ALA A 1 189 ? -6.143 -6.750 7.912 1.00 98.81 189 ALA A O 1
ATOM 1504 N N . ILE A 1 190 ? -7.435 -4.971 7.469 1.00 98.88 190 ILE A N 1
ATOM 1505 C CA . ILE A 1 190 ? -7.657 -5.317 6.054 1.00 98.88 190 ILE A CA 1
ATOM 1506 C C . ILE A 1 190 ? -6.352 -5.304 5.255 1.00 98.88 190 ILE A C 1
ATOM 1508 O O . ILE A 1 190 ? -6.152 -6.179 4.419 1.00 98.88 190 ILE A O 1
ATOM 1512 N N . LYS A 1 191 ? -5.447 -4.354 5.519 1.00 98.81 191 LYS A N 1
ATOM 1513 C CA . LYS A 1 191 ? -4.122 -4.328 4.889 1.00 98.81 191 LYS A CA 1
ATOM 1514 C C . LYS A 1 191 ? -3.334 -5.595 5.209 1.00 98.81 191 LYS A C 1
ATOM 1516 O O . LYS A 1 191 ? -2.761 -6.165 4.289 1.00 98.81 191 LYS A O 1
ATOM 1521 N N . GLU A 1 192 ? -3.301 -6.037 6.468 1.00 98.69 192 GLU A N 1
ATOM 1522 C CA . GLU A 1 192 ? -2.555 -7.257 6.823 1.00 98.69 192 GLU A CA 1
ATOM 1523 C C . GLU A 1 192 ? -3.186 -8.499 6.167 1.00 98.69 192 GLU A C 1
ATOM 1525 O O . GLU A 1 192 ? -2.476 -9.362 5.657 1.00 98.69 192 GLU A O 1
ATOM 1530 N N . ILE A 1 193 ? -4.525 -8.551 6.074 1.00 98.69 193 ILE A N 1
ATOM 1531 C CA . ILE A 1 193 ? -5.230 -9.605 5.322 1.00 98.69 193 ILE A CA 1
ATOM 1532 C C . ILE A 1 193 ? -4.834 -9.571 3.840 1.00 98.69 193 ILE A C 1
ATOM 1534 O O . ILE A 1 193 ? -4.566 -10.621 3.270 1.00 98.69 193 ILE A O 1
ATOM 1538 N N . ALA A 1 194 ? -4.761 -8.389 3.222 1.00 98.44 194 ALA A N 1
ATOM 1539 C CA . ALA A 1 194 ? -4.364 -8.243 1.823 1.00 98.44 194 ALA A CA 1
ATOM 1540 C C . ALA A 1 194 ? -2.923 -8.718 1.575 1.00 98.44 194 ALA A C 1
ATOM 1542 O O . ALA A 1 194 ? -2.629 -9.297 0.530 1.00 98.44 194 ALA A O 1
ATOM 1543 N N . GLU A 1 195 ? -2.006 -8.462 2.513 1.00 98.12 195 GLU A N 1
ATOM 1544 C CA . GLU A 1 195 ? -0.617 -8.915 2.401 1.00 98.12 195 GLU A CA 1
ATOM 1545 C C . GLU A 1 195 ? -0.512 -10.443 2.355 1.00 98.12 195 GLU A C 1
ATOM 1547 O O . GLU A 1 195 ? 0.231 -10.965 1.517 1.00 98.12 195 GLU A O 1
ATOM 1552 N N . GLU A 1 196 ? -1.296 -11.147 3.177 1.00 97.69 196 GLU A N 1
ATOM 1553 C CA . GLU A 1 196 ? -1.363 -12.613 3.180 1.00 97.69 196 GLU A CA 1
ATOM 1554 C C . GLU A 1 196 ? -2.155 -13.180 1.988 1.00 97.69 196 GLU A C 1
ATOM 1556 O O . GLU A 1 196 ? -1.693 -14.117 1.336 1.00 97.69 196 GLU A O 1
ATOM 1561 N N . ASP A 1 197 ? -3.327 -12.613 1.694 1.00 97.69 197 ASP A N 1
ATOM 1562 C CA . ASP A 1 197 ? -4.243 -13.053 0.639 1.00 97.69 197 ASP A CA 1
ATOM 1563 C C . ASP A 1 197 ? -4.956 -11.851 -0.005 1.00 97.69 197 ASP A C 1
ATOM 1565 O O . ASP A 1 197 ? -6.018 -11.395 0.434 1.00 97.69 197 ASP A O 1
ATOM 1569 N N . ALA A 1 198 ? -4.377 -11.348 -1.097 1.00 97.81 198 ALA A N 1
ATOM 1570 C CA . ALA A 1 198 ? -4.931 -10.227 -1.850 1.00 97.81 198 ALA A CA 1
ATOM 1571 C C . ALA A 1 198 ? -6.302 -10.557 -2.470 1.00 97.81 198 ALA A C 1
ATOM 1573 O O . ALA A 1 198 ? -7.139 -9.666 -2.635 1.00 97.81 198 ALA A O 1
ATOM 1574 N N . SER A 1 199 ? -6.559 -11.833 -2.781 1.00 98.00 199 SER A N 1
ATOM 1575 C CA . SER A 1 199 ? -7.812 -12.275 -3.401 1.00 98.00 199 SER A CA 1
ATOM 1576 C C . SER A 1 199 ? -9.009 -12.083 -2.467 1.00 98.00 199 SER A C 1
ATOM 1578 O O . SER A 1 199 ? -10.095 -11.701 -2.920 1.00 98.00 199 SER A O 1
ATOM 1580 N N . ALA A 1 200 ? -8.791 -12.251 -1.157 1.00 97.88 200 ALA A N 1
ATOM 1581 C CA . ALA A 1 200 ? -9.817 -12.117 -0.129 1.00 97.88 200 ALA A CA 1
ATOM 1582 C C . ALA A 1 200 ? -10.388 -10.694 -0.030 1.00 97.88 200 ALA A C 1
ATOM 1584 O O . ALA A 1 200 ? -11.551 -10.532 0.328 1.00 97.88 200 ALA A O 1
ATOM 1585 N N . VAL A 1 201 ? -9.602 -9.664 -0.364 1.00 98.31 201 VAL A N 1
ATOM 1586 C CA . VAL A 1 201 ? -9.989 -8.251 -0.193 1.00 98.31 201 VAL A CA 1
ATOM 1587 C C . VAL A 1 201 ? -10.416 -7.564 -1.496 1.00 98.31 201 VAL A C 1
ATOM 1589 O O . VAL A 1 201 ? -10.626 -6.353 -1.518 1.00 98.31 201 VAL A O 1
ATOM 1592 N N . THR A 1 202 ? -10.585 -8.305 -2.591 1.00 98.38 202 THR A N 1
ATOM 1593 C CA . THR A 1 202 ? -10.985 -7.734 -3.894 1.00 98.38 202 THR A CA 1
ATOM 1594 C C . THR A 1 202 ? -12.330 -6.992 -3.839 1.00 98.38 202 THR A C 1
ATOM 1596 O O . THR A 1 202 ? -12.462 -5.910 -4.413 1.00 98.38 202 THR A O 1
ATOM 1599 N N . ASP A 1 203 ? -13.295 -7.487 -3.057 1.00 97.69 203 ASP A N 1
ATOM 1600 C CA . ASP A 1 203 ? -14.609 -6.851 -2.846 1.00 97.69 203 ASP A CA 1
ATOM 1601 C C . ASP A 1 203 ? -14.549 -5.547 -2.016 1.00 97.69 203 ASP A C 1
ATOM 1603 O O . ASP A 1 203 ? -15.541 -4.815 -1.900 1.00 97.69 203 ASP A O 1
ATOM 1607 N N . VAL A 1 204 ? -13.384 -5.222 -1.442 1.00 98.25 204 VAL A N 1
ATOM 1608 C CA . VAL A 1 204 ? -13.152 -3.989 -0.676 1.00 98.25 204 VAL A CA 1
ATOM 1609 C C . VAL A 1 204 ? -12.819 -2.799 -1.585 1.00 98.25 204 VAL A C 1
ATOM 1611 O O . VAL A 1 204 ? -13.118 -1.658 -1.224 1.00 98.25 204 VAL A O 1
ATOM 1614 N N . VAL A 1 205 ? -12.276 -3.041 -2.785 1.00 98.62 205 VAL A N 1
ATOM 1615 C CA . VAL A 1 205 ? -11.777 -1.998 -3.705 1.00 98.62 205 VAL A CA 1
ATOM 1616 C C . VAL A 1 205 ? -12.784 -0.862 -3.961 1.00 98.62 205 VAL A C 1
ATOM 1618 O O . VAL A 1 205 ? -12.388 0.298 -3.832 1.00 98.62 205 VAL A O 1
ATOM 1621 N N . PRO A 1 206 ? -14.087 -1.113 -4.218 1.00 98.56 206 PRO A N 1
ATOM 1622 C CA . PRO A 1 206 ? -15.042 -0.023 -4.430 1.00 98.56 206 PRO A CA 1
ATOM 1623 C C . PRO A 1 206 ? -15.199 0.907 -3.218 1.00 98.56 206 PRO A C 1
ATOM 1625 O O . PRO A 1 206 ? -15.448 2.097 -3.378 1.00 98.56 206 PRO A O 1
ATOM 1628 N N . ARG A 1 207 ? -15.045 0.388 -1.992 1.00 98.44 207 ARG A N 1
ATOM 1629 C CA . ARG A 1 207 ? -15.104 1.203 -0.768 1.00 98.44 207 ARG A CA 1
ATOM 1630 C C . ARG A 1 207 ? -13.821 2.008 -0.576 1.00 98.44 207 ARG A C 1
ATOM 1632 O O . ARG A 1 207 ? -13.886 3.160 -0.159 1.00 98.44 207 ARG A O 1
ATOM 1639 N N . CYS A 1 208 ? -12.670 1.435 -0.931 1.00 98.50 208 CYS A N 1
ATOM 1640 C CA . CYS A 1 208 ? -11.403 2.162 -0.994 1.00 98.50 208 CYS A CA 1
ATOM 1641 C C . CYS A 1 208 ? -11.478 3.355 -1.957 1.00 98.50 208 CYS A C 1
ATOM 1643 O O . CYS A 1 208 ? -11.047 4.444 -1.592 1.00 98.50 208 CYS A O 1
ATOM 1645 N N . GLU A 1 209 ? -12.066 3.184 -3.143 1.00 98.25 209 GLU A N 1
ATOM 1646 C CA . GLU A 1 209 ? -12.259 4.280 -4.102 1.00 98.25 209 GLU A CA 1
ATOM 1647 C C . GLU A 1 209 ? -13.130 5.408 -3.531 1.00 98.25 209 GLU A C 1
ATOM 1649 O O . GLU A 1 209 ? -12.752 6.573 -3.624 1.00 98.25 209 GLU A O 1
ATOM 1654 N N . VAL A 1 210 ? -14.246 5.074 -2.871 1.00 98.19 210 VAL A N 1
ATOM 1655 C CA . VAL A 1 210 ? -15.101 6.073 -2.201 1.00 98.19 210 VAL A CA 1
ATOM 1656 C C . VAL A 1 210 ? -14.318 6.853 -1.140 1.00 98.19 210 VAL A C 1
ATOM 1658 O O . VAL A 1 210 ? -14.399 8.077 -1.095 1.00 98.19 210 VAL A O 1
ATOM 1661 N N . LEU A 1 211 ? -13.509 6.172 -0.319 1.00 98.19 211 LEU A N 1
ATOM 1662 C CA . LEU A 1 211 ? -12.672 6.835 0.689 1.00 98.19 211 LEU A CA 1
ATOM 1663 C C . LEU A 1 211 ? -11.633 7.786 0.078 1.00 98.19 211 LEU A C 1
ATOM 1665 O O . LEU A 1 211 ? -11.334 8.818 0.676 1.00 98.19 211 LEU A O 1
ATOM 1669 N N . LEU A 1 212 ? -11.073 7.442 -1.085 1.00 97.62 212 LEU A N 1
ATOM 1670 C CA . LEU A 1 212 ? -10.159 8.317 -1.818 1.00 97.62 212 LEU A CA 1
ATOM 1671 C C . LEU A 1 212 ? -10.894 9.549 -2.376 1.00 97.62 212 LEU A C 1
ATOM 1673 O O . LEU A 1 212 ? -10.392 10.662 -2.264 1.00 97.62 212 LEU A O 1
ATOM 1677 N N . GLN A 1 213 ? -12.097 9.378 -2.926 1.00 96.81 213 GLN A N 1
ATOM 1678 C CA . GLN A 1 213 ? -12.879 10.478 -3.508 1.00 96.81 213 GLN A CA 1
ATOM 1679 C C . GLN A 1 213 ? -13.380 11.491 -2.467 1.00 96.81 213 GLN A C 1
ATOM 1681 O O . GLN A 1 213 ? -13.412 12.687 -2.750 1.00 96.81 213 GLN A O 1
ATOM 1686 N N . ASP A 1 214 ? -13.742 11.031 -1.269 1.00 94.44 214 ASP A N 1
ATOM 1687 C CA . ASP A 1 214 ? -14.278 11.881 -0.196 1.00 94.44 214 ASP A CA 1
ATOM 1688 C C . ASP A 1 214 ? -13.198 12.438 0.759 1.00 94.44 214 ASP A C 1
ATOM 1690 O O . ASP A 1 214 ? -13.531 12.984 1.809 1.00 94.44 214 ASP A O 1
ATOM 1694 N N . GLU A 1 215 ? -11.916 12.333 0.385 1.00 86.31 215 GLU A N 1
ATOM 1695 C CA . GLU A 1 215 ? -10.740 12.744 1.168 1.00 86.31 215 GLU A CA 1
ATOM 1696 C C . GLU A 1 215 ? -10.655 12.087 2.562 1.00 86.31 215 GLU A C 1
ATOM 1698 O O . GLU A 1 215 ? -11.211 12.553 3.558 1.00 86.31 215 GLU A O 1
ATOM 1703 N N . THR A 1 216 ? -9.853 11.028 2.680 1.00 92.81 216 THR A N 1
ATOM 1704 C CA . THR A 1 216 ? -9.571 10.367 3.964 1.00 92.81 216 THR A CA 1
ATOM 1705 C C . THR A 1 216 ? -8.215 10.770 4.562 1.00 92.81 216 THR A C 1
ATOM 1707 O O . THR A 1 216 ? -7.262 11.095 3.856 1.00 92.81 216 THR A O 1
ATOM 1710 N N . ARG A 1 217 ? -8.081 10.698 5.896 1.00 93.62 217 ARG A N 1
ATOM 1711 C CA . ARG A 1 217 ? -6.769 10.773 6.577 1.00 93.62 217 ARG A CA 1
ATOM 1712 C C . ARG A 1 217 ? -5.931 9.507 6.394 1.00 93.62 217 ARG A C 1
ATOM 1714 O O . ARG A 1 217 ? -4.727 9.535 6.631 1.00 93.62 217 ARG A O 1
ATOM 1721 N N . GLU A 1 218 ? -6.557 8.420 5.952 1.00 96.50 218 GLU A N 1
ATOM 1722 C CA . GLU A 1 218 ? -5.950 7.094 5.835 1.00 96.50 218 GLU A CA 1
ATOM 1723 C C . GLU A 1 218 ? -5.562 6.747 4.385 1.00 96.50 218 GLU A C 1
ATOM 1725 O O . GLU A 1 218 ? -5.432 5.573 4.038 1.00 96.50 218 GLU A O 1
ATOM 1730 N N . THR A 1 219 ? -5.339 7.757 3.532 1.00 97.88 219 THR A N 1
ATOM 1731 C CA . THR A 1 219 ? -5.032 7.595 2.097 1.00 97.88 219 THR A CA 1
ATOM 1732 C C . THR A 1 219 ? -3.897 6.611 1.860 1.00 97.88 219 THR A C 1
ATOM 1734 O O . THR A 1 219 ? -4.031 5.703 1.049 1.00 97.88 219 THR A O 1
ATOM 1737 N N . ILE A 1 220 ? -2.798 6.732 2.610 1.00 97.00 220 ILE A N 1
ATOM 1738 C CA . ILE A 1 220 ? -1.641 5.835 2.476 1.00 97.00 220 ILE A CA 1
ATOM 1739 C C . ILE A 1 220 ? -2.053 4.380 2.714 1.00 97.00 220 ILE A C 1
ATOM 1741 O O . ILE A 1 220 ? -1.652 3.495 1.966 1.00 97.00 220 ILE A O 1
ATOM 1745 N N . ARG A 1 221 ? -2.881 4.114 3.729 1.00 98.06 221 ARG A N 1
ATOM 1746 C CA . ARG A 1 221 ? -3.290 2.749 4.065 1.00 98.06 221 ARG A CA 1
ATOM 1747 C C . ARG A 1 221 ? -4.257 2.178 3.030 1.00 98.06 221 ARG A C 1
ATOM 1749 O O . ARG A 1 221 ? -4.154 1.000 2.702 1.00 98.06 221 ARG A O 1
ATOM 1756 N N . VAL A 1 222 ? -5.127 3.018 2.467 1.00 98.75 222 VAL A N 1
ATOM 1757 C CA . VAL A 1 222 ? -5.955 2.656 1.309 1.00 98.75 222 VAL A CA 1
ATOM 1758 C C . VAL A 1 222 ? -5.080 2.310 0.100 1.00 98.75 222 VAL A C 1
ATOM 1760 O O . VAL A 1 222 ? -5.278 1.263 -0.511 1.00 98.75 222 VAL A O 1
ATOM 1763 N N . LEU A 1 223 ? -4.078 3.136 -0.211 1.00 98.69 223 LEU A N 1
ATOM 1764 C CA . LEU A 1 223 ? -3.162 2.898 -1.328 1.00 98.69 223 LEU A CA 1
ATOM 1765 C C . LEU A 1 223 ? -2.349 1.611 -1.147 1.00 98.69 223 LEU A C 1
ATOM 1767 O O . LEU A 1 223 ? -2.193 0.887 -2.118 1.00 98.69 223 LEU A O 1
ATOM 1771 N N . LEU A 1 224 ? -1.912 1.271 0.071 1.00 98.56 224 LEU A N 1
ATOM 1772 C CA . LEU A 1 224 ? -1.223 0.002 0.353 1.00 98.56 224 LEU A CA 1
ATOM 1773 C C . LEU A 1 224 ? -2.116 -1.226 0.105 1.00 98.56 224 LEU A C 1
ATOM 1775 O O . LEU A 1 224 ? -1.651 -2.227 -0.435 1.00 98.56 224 LEU A O 1
ATOM 1779 N N . ILE A 1 225 ? -3.405 -1.152 0.460 1.00 98.81 225 ILE A N 1
ATOM 1780 C CA . ILE A 1 225 ? -4.370 -2.223 0.154 1.00 98.81 225 ILE A CA 1
ATOM 1781 C C . ILE A 1 225 ? -4.524 -2.362 -1.363 1.00 98.81 225 ILE A C 1
ATOM 1783 O O . ILE A 1 225 ? -4.391 -3.460 -1.900 1.00 98.81 225 ILE A O 1
ATOM 1787 N N . LEU A 1 226 ? -4.768 -1.250 -2.063 1.00 98.81 226 LEU A N 1
ATOM 1788 C CA . LEU A 1 226 ? -4.932 -1.246 -3.518 1.00 98.81 226 LEU A CA 1
ATOM 1789 C C . LEU A 1 226 ? -3.667 -1.704 -4.246 1.00 98.81 226 LEU A C 1
ATOM 1791 O O . LEU A 1 226 ? -3.765 -2.406 -5.246 1.00 98.81 226 LEU A O 1
ATOM 1795 N N . GLU A 1 227 ? -2.490 -1.341 -3.741 1.00 98.69 227 GLU A N 1
ATOM 1796 C CA . GLU A 1 227 ? -1.197 -1.777 -4.258 1.00 98.69 227 GLU A CA 1
ATOM 1797 C C . GLU A 1 227 ? -1.084 -3.298 -4.214 1.00 98.69 227 GLU A C 1
ATOM 1799 O O . GLU A 1 227 ? -0.736 -3.926 -5.214 1.00 98.69 227 GLU A O 1
ATOM 1804 N N . ARG A 1 228 ? -1.425 -3.890 -3.066 1.00 98.50 228 ARG A N 1
ATOM 1805 C CA . ARG A 1 228 ? -1.365 -5.334 -2.877 1.00 9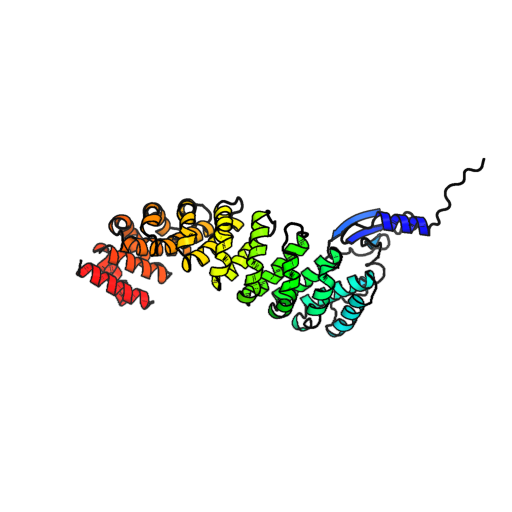8.50 228 ARG A CA 1
ATOM 1806 C C . ARG A 1 228 ? -2.382 -6.072 -3.743 1.00 98.50 228 ARG A C 1
ATOM 1808 O O . ARG A 1 228 ? -2.037 -7.081 -4.350 1.00 98.50 228 ARG A O 1
ATOM 1815 N N . VAL A 1 229 ? -3.596 -5.535 -3.870 1.00 98.75 229 VAL A N 1
ATOM 1816 C CA . VAL A 1 229 ? -4.611 -6.070 -4.787 1.00 98.75 229 VAL A CA 1
ATOM 1817 C C . VAL A 1 229 ? -4.158 -5.955 -6.240 1.00 98.75 229 VAL A C 1
ATOM 1819 O O . VAL A 1 229 ? -4.280 -6.922 -6.979 1.00 98.75 229 VAL A O 1
ATOM 1822 N N . ALA A 1 230 ? -3.588 -4.825 -6.659 1.00 98.31 230 ALA A N 1
ATOM 1823 C CA . ALA A 1 230 ? -3.124 -4.636 -8.032 1.00 98.31 230 ALA A CA 1
ATOM 1824 C C . ALA A 1 230 ? -1.968 -5.576 -8.418 1.00 98.31 230 ALA A C 1
ATOM 1826 O O . ALA A 1 230 ? -1.774 -5.844 -9.600 1.00 98.31 230 ALA A O 1
ATOM 1827 N N . ASP A 1 231 ? -1.197 -6.061 -7.442 1.00 97.69 231 ASP A N 1
ATOM 1828 C CA . ASP A 1 231 ? -0.066 -6.971 -7.663 1.00 97.69 231 ASP A CA 1
ATOM 1829 C C . ASP A 1 231 ? -0.523 -8.358 -8.142 1.00 97.69 231 ASP A C 1
ATOM 1831 O O . ASP A 1 231 ? 0.126 -8.972 -8.988 1.00 97.69 231 ASP A O 1
ATOM 1835 N N . GLU A 1 232 ? -1.663 -8.830 -7.628 1.00 97.81 232 GLU A N 1
ATOM 1836 C CA . GLU A 1 232 ? -2.203 -10.172 -7.899 1.00 97.81 232 GLU A CA 1
ATOM 1837 C C . GLU A 1 232 ? -3.472 -10.152 -8.770 1.00 97.81 232 GLU A C 1
ATOM 1839 O O . GLU A 1 232 ? -3.688 -11.058 -9.576 1.00 97.81 232 GLU A O 1
ATOM 1844 N N . HIS A 1 233 ? -4.282 -9.100 -8.637 1.00 98.12 233 HIS A N 1
ATOM 1845 C CA . HIS A 1 233 ? -5.594 -8.903 -9.262 1.00 98.12 233 HIS A CA 1
ATOM 1846 C C . HIS A 1 233 ? -5.736 -7.498 -9.885 1.00 98.12 233 HIS A C 1
ATOM 1848 O O . HIS A 1 233 ? -6.647 -6.741 -9.538 1.00 98.12 233 HIS A O 1
ATOM 1854 N N . PRO A 1 234 ? -4.856 -7.092 -10.819 1.00 97.69 234 PRO A N 1
ATOM 1855 C CA . PRO A 1 234 ? -4.884 -5.746 -11.398 1.00 97.69 234 PRO A CA 1
ATOM 1856 C C . PRO A 1 234 ? -6.221 -5.380 -12.069 1.00 97.69 234 PRO A C 1
ATOM 1858 O O . PRO A 1 234 ? -6.580 -4.204 -12.114 1.00 97.69 234 PRO A O 1
ATOM 1861 N N . GLU A 1 235 ? -6.998 -6.360 -12.547 1.00 97.75 235 GLU A N 1
ATOM 1862 C CA . GLU A 1 235 ? -8.318 -6.143 -13.150 1.00 97.75 235 GLU A CA 1
ATOM 1863 C C . GLU A 1 235 ? -9.334 -5.512 -12.196 1.00 97.75 235 GLU A C 1
ATOM 1865 O O . GLU A 1 235 ? -10.226 -4.790 -12.646 1.00 97.75 235 GLU A O 1
ATOM 1870 N N . THR A 1 236 ? -9.217 -5.765 -10.889 1.00 98.19 236 THR A N 1
ATOM 1871 C CA . THR A 1 236 ? -10.191 -5.275 -9.906 1.00 98.19 236 THR A CA 1
ATOM 1872 C C . THR A 1 236 ? -9.976 -3.803 -9.581 1.00 98.19 236 THR A C 1
ATOM 1874 O O . THR A 1 236 ? -10.912 -3.139 -9.150 1.00 98.19 236 THR A O 1
ATOM 1877 N N . VAL A 1 237 ? -8.768 -3.280 -9.818 1.00 98.25 237 VAL A N 1
ATOM 1878 C CA . VAL A 1 237 ? -8.383 -1.883 -9.550 1.00 98.25 237 VAL A CA 1
ATOM 1879 C C . VAL A 1 237 ? -8.624 -0.975 -10.764 1.00 98.25 237 VAL A C 1
ATOM 1881 O O . VAL A 1 237 ? -8.606 0.247 -10.633 1.00 98.25 237 VAL A O 1
ATOM 1884 N N . LEU A 1 238 ? -8.932 -1.539 -11.941 1.00 97.00 238 LEU A N 1
ATOM 1885 C CA . LEU A 1 238 ? -9.206 -0.773 -13.167 1.00 97.00 238 LEU A CA 1
ATOM 1886 C C . LEU A 1 238 ? -10.231 0.364 -12.994 1.00 97.00 238 LEU A C 1
ATOM 1888 O O . LEU A 1 238 ? -9.967 1.453 -13.506 1.00 97.00 238 LEU A O 1
ATOM 1892 N N . PRO A 1 239 ? -11.365 0.181 -12.285 1.00 96.62 239 PRO A N 1
ATOM 1893 C CA . PRO A 1 239 ? -12.325 1.266 -12.078 1.00 96.62 239 PRO A CA 1
ATOM 1894 C C . PRO A 1 239 ? -11.747 2.458 -11.304 1.00 96.62 239 PRO A C 1
ATOM 1896 O O . PRO A 1 239 ? -12.146 3.588 -11.556 1.00 96.62 239 PRO A O 1
ATOM 1899 N N . THR A 1 240 ? -10.770 2.211 -10.428 1.00 97.69 240 THR A N 1
ATOM 1900 C CA . THR A 1 240 ? -10.161 3.204 -9.533 1.00 97.69 240 THR A CA 1
ATOM 1901 C C . THR A 1 240 ? -9.023 3.991 -10.201 1.00 97.69 240 THR A C 1
ATOM 1903 O O . THR A 1 240 ? -8.564 4.996 -9.659 1.00 97.69 240 THR A O 1
ATOM 1906 N N . VAL A 1 241 ? -8.576 3.587 -11.399 1.00 97.44 241 VAL A N 1
ATOM 1907 C CA . VAL A 1 241 ? -7.475 4.235 -12.140 1.00 97.44 241 VAL A CA 1
ATOM 1908 C C . VAL A 1 241 ? -7.661 5.750 -12.310 1.00 97.44 241 VAL A C 1
ATOM 1910 O O . VAL A 1 241 ? -6.709 6.466 -12.006 1.00 97.44 241 VAL A O 1
ATOM 1913 N N . PRO A 1 242 ? -8.832 6.288 -12.713 1.00 96.69 242 PRO A N 1
ATOM 1914 C CA . PRO A 1 242 ? -9.009 7.735 -12.841 1.00 96.69 242 PRO A CA 1
ATOM 1915 C C . PRO A 1 242 ? -8.743 8.490 -11.533 1.00 96.69 242 PRO A C 1
ATOM 1917 O O . PRO A 1 242 ? -8.038 9.495 -11.542 1.00 96.69 242 PRO A O 1
ATOM 1920 N N . THR A 1 243 ? -9.227 7.972 -10.400 1.00 97.56 243 THR A N 1
ATOM 1921 C CA . THR A 1 243 ? -8.946 8.552 -9.079 1.00 97.56 243 THR A CA 1
ATOM 1922 C C . THR A 1 243 ? -7.455 8.455 -8.742 1.00 97.56 243 THR A C 1
ATOM 1924 O O . THR A 1 243 ? -6.867 9.427 -8.281 1.00 97.56 243 THR A O 1
ATOM 1927 N N . LEU A 1 244 ? -6.795 7.327 -9.028 1.00 97.94 244 LEU A N 1
ATOM 1928 C CA . LEU A 1 244 ? -5.350 7.181 -8.798 1.00 97.94 244 LEU A CA 1
ATOM 1929 C C . LEU A 1 244 ? -4.517 8.167 -9.632 1.00 97.94 244 LEU A C 1
ATOM 1931 O O . LEU A 1 244 ? -3.520 8.683 -9.130 1.00 97.94 244 LEU A O 1
ATOM 1935 N N . ILE A 1 245 ? -4.929 8.462 -10.871 1.00 96.50 245 ILE A N 1
ATOM 1936 C CA . ILE A 1 245 ? -4.285 9.476 -11.720 1.00 96.50 245 ILE A CA 1
ATOM 1937 C C . ILE A 1 245 ? -4.335 10.848 -11.041 1.00 96.50 245 ILE A C 1
ATOM 1939 O O . ILE A 1 245 ? -3.309 11.521 -10.982 1.00 96.50 245 ILE A O 1
ATOM 1943 N N . GLU A 1 246 ? -5.469 11.249 -10.461 1.00 96.12 246 GLU A N 1
ATOM 1944 C CA . GLU A 1 246 ? -5.577 12.525 -9.735 1.00 96.12 246 GLU A CA 1
ATOM 1945 C C . GLU A 1 246 ? -4.566 12.597 -8.572 1.00 96.12 246 GLU A C 1
ATOM 1947 O O . GLU A 1 246 ? -3.852 13.596 -8.416 1.00 96.12 246 GLU A O 1
ATOM 1952 N N . TYR A 1 247 ? -4.400 11.495 -7.832 1.00 97.50 247 TYR A N 1
ATOM 1953 C CA . TYR A 1 247 ? -3.457 11.396 -6.712 1.00 97.50 247 TYR A CA 1
ATOM 1954 C C . TYR A 1 247 ? -1.971 11.481 -7.098 1.00 97.50 247 TYR A C 1
ATOM 1956 O O . TYR A 1 247 ? -1.138 11.776 -6.239 1.00 97.50 247 TYR A O 1
ATOM 1964 N N . THR A 1 248 ? -1.603 11.305 -8.372 1.00 96.75 248 THR A N 1
ATOM 1965 C CA . THR A 1 248 ? -0.209 11.508 -8.831 1.00 96.75 248 THR A CA 1
ATOM 1966 C C . THR A 1 248 ? 0.257 12.968 -8.693 1.00 96.75 248 THR A C 1
ATOM 1968 O O . THR A 1 248 ? 1.461 13.248 -8.628 1.00 96.75 248 THR A O 1
ATOM 1971 N N . THR A 1 249 ? -0.696 13.899 -8.572 1.00 96.00 249 THR A N 1
ATOM 1972 C CA . THR A 1 249 ? -0.474 15.345 -8.399 1.00 96.00 249 THR A CA 1
ATOM 1973 C C . THR A 1 249 ? -0.836 15.852 -6.996 1.00 96.00 249 THR A C 1
ATOM 1975 O O . THR A 1 249 ? -0.888 17.062 -6.774 1.00 96.00 249 THR A O 1
ATOM 1978 N N . ASP A 1 250 ? -1.068 14.943 -6.042 1.00 96.88 250 ASP A N 1
ATOM 1979 C CA . ASP A 1 250 ? -1.442 15.284 -4.667 1.00 96.88 250 ASP A CA 1
ATOM 1980 C C . ASP A 1 250 ? -0.375 16.129 -3.945 1.00 96.88 250 ASP A C 1
ATOM 1982 O O . ASP A 1 250 ? 0.809 16.103 -4.273 1.00 96.88 250 ASP A O 1
ATOM 1986 N N . VAL A 1 251 ? -0.776 16.874 -2.913 1.00 94.81 251 VAL A N 1
ATOM 1987 C CA . VAL A 1 251 ? 0.158 17.691 -2.118 1.00 94.81 251 VAL A CA 1
ATOM 1988 C C . VAL A 1 251 ? 1.140 16.856 -1.286 1.00 94.81 251 VAL A C 1
ATOM 1990 O O . VAL A 1 251 ? 2.213 17.346 -0.932 1.00 94.81 251 VAL A O 1
ATOM 1993 N N . SER A 1 252 ? 0.785 15.615 -0.944 1.00 95.94 252 SER A N 1
ATOM 1994 C CA . SER A 1 252 ? 1.613 14.692 -0.171 1.00 95.94 252 SER A CA 1
ATOM 1995 C C . SER A 1 252 ? 2.407 13.770 -1.091 1.00 95.94 252 SER A C 1
ATOM 1997 O O . SER A 1 252 ? 1.834 12.938 -1.795 1.00 95.94 252 SER A O 1
ATOM 1999 N N . ASN A 1 253 ? 3.742 13.820 -1.011 1.00 95.81 253 ASN A N 1
ATOM 2000 C CA . ASN A 1 253 ? 4.597 12.865 -1.727 1.00 95.81 253 ASN A CA 1
ATOM 2001 C C . ASN A 1 253 ? 4.277 11.409 -1.372 1.00 95.81 253 ASN A C 1
ATOM 2003 O O . ASN A 1 253 ? 4.297 10.570 -2.261 1.00 95.81 253 ASN A O 1
ATOM 2007 N N . GLY A 1 254 ? 3.894 11.113 -0.125 1.00 96.56 254 GLY A N 1
ATOM 2008 C CA . GLY A 1 254 ? 3.497 9.755 0.262 1.00 96.56 254 GLY A CA 1
ATOM 2009 C C . GLY A 1 254 ? 2.274 9.246 -0.510 1.00 96.56 254 GLY A C 1
ATOM 2010 O O . GLY A 1 254 ? 2.240 8.085 -0.911 1.00 96.56 254 GLY A O 1
ATOM 2011 N N . ASN A 1 255 ? 1.304 10.123 -0.785 1.00 97.44 255 ASN A N 1
ATOM 2012 C CA . ASN A 1 255 ? 0.121 9.765 -1.569 1.00 97.44 255 ASN A CA 1
ATOM 2013 C C . ASN A 1 255 ? 0.474 9.590 -3.050 1.00 97.44 255 ASN A C 1
ATOM 2015 O O . ASN A 1 255 ? 0.057 8.614 -3.667 1.00 97.44 255 ASN A O 1
ATOM 2019 N N . ARG A 1 256 ? 1.293 10.496 -3.601 1.00 98.12 256 ARG A N 1
ATOM 2020 C CA . ARG A 1 256 ? 1.783 10.408 -4.987 1.00 98.12 256 ARG A CA 1
ATOM 2021 C C . ARG A 1 256 ? 2.563 9.114 -5.219 1.00 98.12 256 ARG A C 1
ATOM 2023 O O . ARG A 1 256 ? 2.302 8.412 -6.190 1.00 98.12 256 ARG A O 1
ATOM 2030 N N . VAL A 1 257 ? 3.479 8.780 -4.304 1.00 98.25 257 VAL A N 1
ATOM 2031 C CA . VAL A 1 257 ? 4.256 7.533 -4.319 1.00 98.25 257 VAL A CA 1
ATOM 2032 C C . VAL A 1 257 ? 3.316 6.334 -4.341 1.00 98.25 257 VAL A C 1
ATOM 2034 O O . VAL A 1 257 ? 3.429 5.508 -5.242 1.00 98.25 257 VAL A O 1
ATOM 2037 N N . GLY A 1 258 ? 2.370 6.263 -3.396 1.00 98.06 258 GLY A N 1
ATOM 2038 C CA . GLY A 1 258 ? 1.425 5.150 -3.318 1.00 98.06 258 GLY A CA 1
ATOM 2039 C C . GLY A 1 258 ? 0.585 5.016 -4.590 1.00 98.06 258 GLY A C 1
ATOM 2040 O O . GLY A 1 258 ? 0.496 3.927 -5.146 1.00 98.06 258 GLY A O 1
ATOM 2041 N N . ALA A 1 259 ? 0.045 6.119 -5.114 1.00 98.31 259 ALA A N 1
ATOM 2042 C CA . ALA A 1 259 ? -0.754 6.110 -6.336 1.00 98.31 259 ALA A CA 1
ATOM 2043 C C . ALA A 1 259 ? 0.041 5.618 -7.554 1.00 98.31 259 ALA A C 1
ATOM 2045 O O . ALA A 1 259 ? -0.441 4.759 -8.292 1.00 98.31 259 ALA A O 1
ATOM 2046 N N . LEU A 1 260 ? 1.281 6.088 -7.733 1.00 98.12 260 LEU A N 1
ATOM 2047 C CA . LEU A 1 260 ? 2.157 5.615 -8.809 1.00 98.12 260 LEU A CA 1
ATOM 2048 C C . LEU A 1 260 ? 2.530 4.135 -8.634 1.00 98.12 260 LEU A C 1
ATOM 2050 O O . LEU A 1 260 ? 2.586 3.410 -9.622 1.00 98.12 260 LEU A O 1
ATOM 2054 N N . SER A 1 261 ? 2.728 3.655 -7.402 1.00 97.75 261 SER A N 1
ATOM 2055 C CA . SER A 1 261 ? 2.976 2.230 -7.137 1.00 97.75 261 SER A CA 1
ATOM 2056 C C . SER A 1 261 ? 1.793 1.343 -7.547 1.00 97.75 261 SER A C 1
ATOM 2058 O O . SER A 1 261 ? 2.005 0.264 -8.110 1.00 97.75 261 SER A O 1
ATOM 2060 N N . VAL A 1 262 ? 0.550 1.785 -7.301 1.00 98.50 262 VAL A N 1
ATOM 2061 C CA . VAL A 1 262 ? -0.655 1.073 -7.767 1.00 98.50 262 VAL A CA 1
ATOM 2062 C C . VAL A 1 262 ? -0.754 1.130 -9.294 1.00 98.50 262 VAL A C 1
ATOM 2064 O O . VAL A 1 262 ? -0.917 0.098 -9.946 1.00 98.50 262 VAL A O 1
ATOM 2067 N N . LEU A 1 263 ? -0.600 2.322 -9.879 1.00 97.88 263 LEU A N 1
ATOM 2068 C CA . LEU A 1 263 ? -0.679 2.529 -11.327 1.00 97.88 263 LEU A CA 1
ATOM 2069 C C . LEU A 1 263 ? 0.389 1.742 -12.089 1.00 97.88 263 LEU A C 1
ATOM 2071 O O . LEU A 1 263 ? 0.082 1.210 -13.149 1.00 97.88 263 LEU A O 1
ATOM 2075 N N . GLY A 1 264 ? 1.605 1.602 -11.556 1.00 95.75 264 GLY A N 1
ATOM 2076 C CA . GLY A 1 264 ? 2.659 0.779 -12.154 1.00 95.75 264 GLY A CA 1
ATOM 2077 C C . GLY A 1 264 ? 2.267 -0.697 -12.261 1.00 95.75 264 GLY A C 1
ATOM 2078 O O . GLY A 1 264 ? 2.426 -1.306 -13.317 1.00 95.75 264 GLY A O 1
ATOM 2079 N N . ARG A 1 265 ? 1.660 -1.264 -11.210 1.00 96.62 265 ARG A N 1
ATOM 2080 C CA . ARG A 1 265 ? 1.167 -2.655 -11.228 1.00 96.62 265 ARG A CA 1
ATOM 2081 C C . ARG A 1 265 ? 0.052 -2.860 -12.240 1.00 96.62 265 ARG A C 1
ATOM 2083 O O . ARG A 1 265 ? 0.091 -3.815 -13.013 1.00 96.62 265 ARG A O 1
ATOM 2090 N N . VAL A 1 266 ? -0.900 -1.928 -12.280 1.00 96.44 266 VAL A N 1
ATOM 2091 C CA . VAL A 1 266 ? -1.981 -1.951 -13.270 1.00 96.44 266 VAL A CA 1
ATOM 2092 C C . VAL A 1 266 ? -1.422 -1.792 -14.686 1.00 96.44 266 VAL A C 1
ATOM 2094 O O . VAL A 1 266 ? -1.772 -2.577 -15.560 1.00 96.44 266 VAL A O 1
ATOM 2097 N N . SER A 1 267 ? -0.515 -0.836 -14.904 1.00 94.00 267 SER A N 1
ATOM 2098 C CA . SER A 1 267 ? 0.138 -0.547 -16.188 1.00 94.00 267 SER A CA 1
ATOM 2099 C C . SER A 1 267 ? 0.841 -1.773 -16.762 1.00 94.00 267 SER A C 1
ATOM 2101 O O . SER A 1 267 ? 0.717 -2.060 -17.948 1.00 94.00 267 SER A O 1
ATOM 2103 N N . LYS A 1 268 ? 1.531 -2.546 -15.923 1.00 92.88 268 LYS A N 1
ATOM 2104 C CA . LYS A 1 268 ? 2.241 -3.752 -16.355 1.00 92.88 268 LYS A CA 1
ATOM 2105 C C . LYS A 1 268 ? 1.323 -4.829 -16.949 1.00 92.88 268 LYS A C 1
ATOM 2107 O O . LYS A 1 268 ? 1.755 -5.579 -17.820 1.00 92.88 268 LYS A O 1
ATOM 2112 N N . ALA A 1 269 ? 0.077 -4.931 -16.479 1.00 93.62 269 ALA A N 1
ATOM 2113 C CA . ALA A 1 269 ? -0.907 -5.900 -16.976 1.00 93.62 269 ALA A CA 1
ATOM 2114 C C . ALA A 1 269 ? -1.872 -5.307 -18.022 1.00 93.62 269 ALA A C 1
ATOM 2116 O O . ALA A 1 269 ? -2.302 -6.007 -18.939 1.00 93.62 269 ALA A O 1
ATOM 2117 N N . TYR A 1 270 ? -2.206 -4.022 -17.885 1.00 94.81 270 TYR A N 1
ATOM 2118 C CA . TYR A 1 270 ? -3.177 -3.285 -18.694 1.00 94.81 270 TYR A CA 1
ATOM 2119 C C . TYR A 1 270 ? -2.582 -1.945 -19.148 1.00 94.81 270 TYR A C 1
ATOM 2121 O O . TYR A 1 270 ? -3.033 -0.882 -18.725 1.00 94.81 270 TYR A O 1
ATOM 2129 N N . PRO A 1 271 ? -1.568 -1.947 -20.021 1.00 91.38 271 PRO A N 1
ATOM 2130 C CA . PRO A 1 271 ? -0.801 -0.741 -20.328 1.00 91.38 271 PRO A CA 1
ATOM 2131 C C . PRO A 1 271 ? -1.668 0.373 -20.930 1.00 91.38 271 PRO A C 1
ATOM 2133 O O . PRO A 1 271 ? -1.441 1.547 -20.660 1.00 91.38 271 PRO A O 1
ATOM 2136 N N . ASN A 1 272 ? -2.743 0.023 -21.640 1.00 91.62 272 ASN A N 1
ATOM 2137 C CA . ASN A 1 272 ? -3.679 0.972 -22.244 1.00 91.62 272 ASN A CA 1
ATOM 2138 C C . ASN A 1 272 ? -4.437 1.872 -21.254 1.00 91.62 272 ASN A C 1
ATOM 2140 O O . ASN A 1 272 ? -5.020 2.859 -21.689 1.00 91.62 272 ASN A O 1
ATOM 2144 N N . VAL A 1 273 ? -4.521 1.518 -19.965 1.00 89.12 273 VAL A N 1
ATOM 2145 C CA . VAL A 1 273 ? -5.268 2.331 -18.983 1.00 89.12 273 VAL A CA 1
ATOM 2146 C C . VAL A 1 273 ? -4.394 3.371 -18.288 1.00 89.12 273 VAL A C 1
ATOM 2148 O O . VAL A 1 273 ? -4.923 4.253 -17.622 1.00 89.12 273 VAL A O 1
ATOM 2151 N N . ALA A 1 274 ? -3.071 3.278 -18.442 1.00 84.12 274 ALA A N 1
ATOM 2152 C CA . ALA A 1 274 ? -2.108 4.163 -17.793 1.00 84.12 274 ALA A CA 1
ATOM 2153 C C . ALA A 1 274 ? -1.435 5.149 -18.767 1.00 84.12 274 ALA A C 1
ATOM 2155 O O . ALA A 1 274 ? -0.552 5.896 -18.351 1.00 84.12 274 ALA A O 1
ATOM 2156 N N . THR A 1 275 ? -1.866 5.216 -20.033 1.00 93.00 275 THR A N 1
ATOM 2157 C CA . THR A 1 275 ? -1.336 6.177 -21.022 1.00 93.00 275 THR A CA 1
ATOM 2158 C C . THR A 1 275 ? -1.514 7.624 -20.559 1.00 93.00 275 THR A C 1
ATOM 2160 O O . THR A 1 275 ? -0.610 8.445 -20.693 1.00 93.00 275 THR A O 1
ATOM 2163 N N . ASP A 1 276 ? -2.635 7.924 -19.897 1.00 94.38 276 ASP A N 1
ATOM 2164 C CA . ASP A 1 276 ? -2.926 9.256 -19.352 1.00 94.38 276 ASP A CA 1
ATOM 2165 C C . ASP A 1 276 ? -1.956 9.674 -18.225 1.00 94.38 276 ASP A C 1
ATOM 2167 O O . ASP A 1 276 ? -1.852 10.860 -17.914 1.00 94.38 276 ASP A O 1
ATOM 2171 N N . VAL A 1 277 ? -1.203 8.731 -17.637 1.00 95.38 277 VAL A N 1
ATOM 2172 C CA . VAL A 1 277 ? -0.165 9.006 -16.626 1.00 95.38 277 VAL A CA 1
ATOM 2173 C C . VAL A 1 277 ? 1.143 9.473 -17.268 1.00 95.38 277 VAL A C 1
ATOM 2175 O O . VAL A 1 277 ? 1.930 10.133 -16.594 1.00 95.38 277 VAL A O 1
ATOM 2178 N N . ILE A 1 278 ? 1.394 9.174 -18.550 1.00 96.94 278 ILE A N 1
ATOM 2179 C CA . ILE A 1 278 ? 2.676 9.452 -19.226 1.00 96.94 278 ILE A CA 1
ATOM 2180 C C . ILE A 1 278 ? 3.119 10.918 -19.068 1.00 96.94 278 ILE A C 1
ATOM 2182 O O . ILE A 1 278 ? 4.269 11.124 -18.671 1.00 96.94 278 ILE A O 1
ATOM 2186 N N . PRO A 1 279 ? 2.268 11.945 -19.296 1.00 97.00 279 PRO A N 1
ATOM 2187 C CA . PRO A 1 279 ? 2.681 13.338 -19.126 1.00 97.00 279 PRO A CA 1
ATOM 2188 C C . PRO A 1 279 ? 3.107 13.655 -17.690 1.00 97.00 279 PRO A C 1
ATOM 2190 O O . PRO A 1 279 ? 4.135 14.291 -17.474 1.00 97.00 279 PRO A O 1
ATOM 2193 N N . THR A 1 280 ? 2.359 13.168 -16.699 1.00 96.94 280 THR A N 1
ATOM 2194 C CA . THR A 1 280 ? 2.699 13.380 -15.290 1.00 96.94 280 THR A CA 1
ATOM 2195 C C . THR A 1 280 ? 3.959 12.613 -14.902 1.00 96.94 280 THR A C 1
ATOM 2197 O O . THR A 1 280 ? 4.835 13.176 -14.257 1.00 96.94 280 THR A O 1
ATOM 2200 N N . ALA A 1 281 ? 4.110 11.357 -15.326 1.00 97.75 281 ALA A N 1
ATOM 2201 C CA . ALA A 1 281 ? 5.326 10.585 -15.092 1.00 97.75 281 ALA A CA 1
ATOM 2202 C C . ALA A 1 281 ? 6.555 11.250 -15.732 1.00 97.75 281 ALA A C 1
ATOM 2204 O O . ALA A 1 281 ? 7.623 11.262 -15.128 1.00 97.75 281 ALA A O 1
ATOM 2205 N N . HIS A 1 282 ? 6.406 11.865 -16.909 1.00 98.38 282 HIS A N 1
ATOM 2206 C CA . HIS A 1 282 ? 7.471 12.649 -17.534 1.00 98.38 282 HIS A CA 1
ATOM 2207 C C . HIS A 1 282 ? 7.886 13.834 -16.653 1.00 98.38 282 HIS A C 1
ATOM 2209 O O . HIS A 1 282 ? 9.067 13.977 -16.350 1.00 98.38 282 HIS A O 1
ATOM 2215 N N . GLU A 1 283 ? 6.936 14.630 -16.159 1.00 97.88 283 GLU A N 1
ATOM 2216 C CA . GLU A 1 283 ? 7.236 15.741 -15.240 1.00 97.88 283 GLU A CA 1
ATOM 2217 C C . GLU A 1 283 ? 7.933 15.273 -13.950 1.00 97.88 283 GLU A C 1
ATOM 2219 O O . GLU A 1 283 ? 8.813 15.954 -13.419 1.00 97.88 283 GLU A O 1
ATOM 2224 N N . LEU A 1 284 ? 7.560 14.094 -13.448 1.00 98.12 284 LEU A N 1
ATOM 2225 C CA . LEU A 1 284 ? 8.130 13.507 -12.238 1.00 98.12 284 LEU A CA 1
ATOM 2226 C C . LEU A 1 284 ? 9.568 13.013 -12.407 1.00 98.12 284 LEU A C 1
ATOM 2228 O O . LEU A 1 284 ? 10.238 12.833 -11.394 1.00 98.12 284 LEU A O 1
ATOM 2232 N N . LEU A 1 285 ? 10.076 12.839 -13.631 1.00 98.31 285 LEU A N 1
ATOM 2233 C CA . LEU A 1 285 ? 11.464 12.419 -13.853 1.00 98.31 285 LEU A CA 1
ATOM 2234 C C . LEU A 1 285 ? 12.484 13.414 -13.286 1.00 98.31 285 LEU A C 1
ATOM 2236 O O . LEU A 1 285 ? 13.588 13.016 -12.942 1.00 98.31 285 LEU A O 1
ATOM 2240 N N . SER A 1 286 ? 12.124 14.690 -13.143 1.00 96.62 286 SER A N 1
ATOM 2241 C CA . SER A 1 286 ? 13.032 15.742 -12.664 1.00 96.62 286 SER A CA 1
ATOM 2242 C C . SER A 1 286 ? 12.747 16.196 -11.227 1.00 96.62 286 SER A C 1
ATOM 2244 O O . SER A 1 286 ? 13.189 17.271 -10.823 1.00 96.62 286 SER A O 1
ATOM 2246 N N . THR A 1 287 ? 11.966 15.435 -10.451 1.00 97.06 287 THR A N 1
ATOM 2247 C CA . THR A 1 287 ? 11.663 15.791 -9.055 1.00 97.06 287 THR A CA 1
ATOM 2248 C C . THR A 1 287 ? 12.814 15.441 -8.108 1.00 97.06 287 THR A C 1
ATOM 2250 O O . THR A 1 287 ? 13.578 14.523 -8.381 1.00 97.06 287 THR A O 1
ATOM 2253 N N . ASP A 1 288 ? 12.934 16.138 -6.974 1.00 95.88 288 ASP A N 1
ATOM 2254 C CA . ASP A 1 288 ? 13.993 15.877 -5.981 1.00 95.88 288 ASP A CA 1
ATOM 2255 C C . ASP A 1 288 ? 13.798 14.541 -5.233 1.00 95.88 288 ASP A C 1
ATOM 2257 O O . ASP A 1 288 ? 14.758 13.960 -4.732 1.00 95.88 288 ASP A O 1
ATOM 2261 N N . ASP A 1 289 ? 12.562 14.042 -5.179 1.00 97.12 289 ASP A N 1
ATOM 2262 C CA . ASP A 1 289 ? 12.175 12.799 -4.505 1.00 97.12 289 ASP A CA 1
ATOM 2263 C C . ASP A 1 289 ? 12.527 11.577 -5.374 1.00 97.12 289 ASP A C 1
ATOM 2265 O O . ASP A 1 289 ? 11.971 11.373 -6.456 1.00 97.12 289 ASP A O 1
ATOM 2269 N N . ASP A 1 290 ? 13.494 10.787 -4.914 1.00 96.56 290 ASP A N 1
ATOM 2270 C CA . ASP A 1 290 ? 14.034 9.610 -5.597 1.00 96.56 290 ASP A CA 1
ATOM 2271 C C . ASP A 1 290 ? 12.978 8.526 -5.827 1.00 96.56 290 ASP A C 1
ATOM 2273 O O . ASP A 1 290 ? 12.899 7.963 -6.921 1.00 96.56 290 ASP A O 1
ATOM 2277 N N . GLN A 1 291 ? 12.108 8.285 -4.847 1.00 97.12 291 GLN A N 1
ATOM 2278 C CA . GLN A 1 291 ? 11.035 7.304 -4.967 1.00 97.12 291 GLN A CA 1
ATOM 2279 C C . GLN A 1 291 ? 10.009 7.711 -6.033 1.00 97.12 291 GLN A C 1
ATOM 2281 O O . GLN A 1 291 ? 9.566 6.869 -6.820 1.00 97.12 291 GLN A O 1
ATOM 2286 N N . LEU A 1 292 ? 9.656 8.999 -6.111 1.00 98.06 292 LEU A N 1
ATOM 2287 C CA . LEU A 1 292 ? 8.800 9.510 -7.185 1.00 98.06 292 LEU A CA 1
ATOM 2288 C C . LEU A 1 292 ? 9.464 9.398 -8.560 1.00 98.06 292 LEU A C 1
ATOM 2290 O O . LEU A 1 292 ? 8.801 8.943 -9.496 1.00 98.06 292 LEU A O 1
ATOM 2294 N N . ARG A 1 293 ? 10.755 9.748 -8.688 1.00 98.00 293 ARG A N 1
ATOM 2295 C CA . ARG A 1 293 ? 11.504 9.552 -9.944 1.00 98.00 293 ARG A CA 1
ATOM 2296 C C . ARG A 1 293 ? 11.510 8.082 -10.357 1.00 98.00 293 ARG A C 1
ATOM 2298 O O . ARG A 1 293 ? 11.217 7.768 -11.511 1.00 98.00 293 ARG A O 1
ATOM 2305 N N . ALA A 1 294 ? 11.796 7.178 -9.420 1.00 97.94 294 ALA A N 1
ATOM 2306 C CA . ALA A 1 294 ? 11.882 5.745 -9.677 1.00 97.94 294 ALA A CA 1
ATOM 2307 C C . ALA A 1 294 ? 10.537 5.175 -10.140 1.00 97.94 294 ALA A C 1
ATOM 2309 O O . ALA A 1 294 ? 10.487 4.492 -11.166 1.00 97.94 294 ALA A O 1
ATOM 2310 N N . ASN A 1 295 ? 9.444 5.496 -9.441 1.00 97.81 295 ASN A N 1
ATOM 2311 C CA . ASN A 1 295 ? 8.101 5.042 -9.800 1.00 97.81 295 ASN A CA 1
ATOM 2312 C C . ASN A 1 295 ? 7.655 5.589 -11.164 1.00 97.81 295 ASN A C 1
ATOM 2314 O O . ASN A 1 295 ? 7.122 4.842 -11.986 1.00 97.81 295 ASN A O 1
ATOM 2318 N N . ALA A 1 296 ? 7.910 6.871 -11.430 1.00 98.12 296 ALA A N 1
ATOM 2319 C CA . ALA A 1 296 ? 7.584 7.496 -12.705 1.00 98.12 296 ALA A CA 1
ATOM 2320 C C . ALA A 1 296 ? 8.359 6.868 -13.874 1.00 98.12 296 ALA A C 1
ATOM 2322 O O . ALA A 1 296 ? 7.762 6.491 -14.884 1.00 98.12 296 ALA A O 1
ATOM 2323 N N . ALA A 1 297 ? 9.670 6.669 -13.713 1.00 98.31 297 ALA A N 1
ATOM 2324 C CA . ALA A 1 297 ? 10.490 5.975 -14.699 1.00 98.31 297 ALA A CA 1
ATOM 2325 C C . ALA A 1 297 ? 10.042 4.513 -14.891 1.00 98.31 297 ALA A C 1
ATOM 2327 O O . ALA A 1 297 ? 10.064 4.009 -16.009 1.00 98.31 297 ALA A O 1
ATOM 2328 N N . GLY A 1 298 ? 9.596 3.834 -13.830 1.00 97.06 298 GLY A N 1
ATOM 2329 C CA . GLY A 1 298 ? 9.054 2.475 -13.912 1.00 97.06 298 GLY A CA 1
ATOM 2330 C C . GLY A 1 298 ? 7.796 2.398 -14.780 1.00 97.06 298 GLY A C 1
ATOM 2331 O O . GLY A 1 298 ? 7.735 1.583 -15.698 1.00 97.06 298 GLY A O 1
ATOM 2332 N N . ILE A 1 299 ? 6.836 3.302 -14.559 1.00 97.12 299 ILE A N 1
ATOM 2333 C CA . ILE A 1 299 ? 5.622 3.396 -15.387 1.00 97.12 299 ILE A CA 1
ATOM 2334 C C . ILE A 1 299 ? 5.987 3.686 -16.844 1.00 97.12 299 ILE A C 1
ATOM 2336 O O . ILE A 1 299 ? 5.508 2.998 -17.740 1.00 97.12 299 ILE A O 1
ATOM 2340 N N . LEU A 1 300 ? 6.864 4.663 -17.097 1.00 98.19 300 LEU A N 1
ATOM 2341 C CA . LEU A 1 300 ? 7.303 4.983 -18.459 1.00 98.19 300 LEU A CA 1
ATOM 2342 C C . LEU A 1 300 ? 8.029 3.816 -19.123 1.00 98.19 300 LEU A C 1
ATOM 2344 O O . LEU A 1 300 ? 7.884 3.626 -20.328 1.00 98.19 300 LEU A O 1
ATOM 2348 N N . ALA A 1 301 ? 8.780 3.016 -18.363 1.00 97.12 301 ALA A N 1
ATOM 2349 C CA . ALA A 1 301 ? 9.387 1.809 -18.893 1.00 97.12 301 ALA A CA 1
ATOM 2350 C C . ALA A 1 301 ? 8.297 0.859 -19.385 1.00 97.12 301 ALA A C 1
ATOM 2352 O O . ALA A 1 301 ? 8.395 0.390 -20.516 1.00 97.12 301 ALA A O 1
ATOM 2353 N N . ASP A 1 302 ? 7.291 0.554 -18.565 1.00 95.12 302 ASP A N 1
ATOM 2354 C CA . ASP A 1 302 ? 6.209 -0.370 -18.932 1.00 95.12 302 ASP A CA 1
ATOM 2355 C C . ASP A 1 302 ? 5.390 0.152 -20.118 1.00 95.12 302 ASP A C 1
ATOM 2357 O O . ASP A 1 302 ? 5.064 -0.604 -21.029 1.00 95.12 302 ASP A O 1
ATOM 2361 N N . GLN A 1 303 ? 5.151 1.462 -20.170 1.00 97.06 303 GLN A N 1
ATOM 2362 C CA . GLN A 1 303 ? 4.491 2.112 -21.301 1.00 97.06 303 GLN A CA 1
ATOM 2363 C C . GLN A 1 303 ? 5.348 2.103 -22.575 1.00 97.06 303 GLN A C 1
ATOM 2365 O O . GLN A 1 303 ? 4.796 2.009 -23.665 1.00 97.06 303 GLN A O 1
ATOM 2370 N N . ALA A 1 304 ? 6.681 2.151 -22.480 1.00 97.25 304 ALA A N 1
ATOM 2371 C CA . ALA A 1 304 ? 7.565 2.165 -23.649 1.00 97.25 304 ALA A CA 1
ATOM 2372 C C . ALA A 1 304 ? 7.526 0.866 -24.469 1.00 97.25 304 ALA A C 1
ATOM 2374 O O . ALA A 1 304 ? 7.966 0.875 -25.616 1.00 97.25 304 ALA A O 1
ATOM 2375 N N . GLU A 1 305 ? 7.047 -0.241 -23.894 1.00 93.88 305 GLU A N 1
ATOM 2376 C CA . GLU A 1 305 ? 6.904 -1.515 -24.610 1.00 93.88 305 GLU A CA 1
ATOM 2377 C C . GLU A 1 305 ? 5.716 -1.499 -25.581 1.00 93.88 305 GLU A C 1
ATOM 2379 O O . GLU A 1 305 ? 5.841 -1.971 -26.706 1.00 93.88 305 GLU A O 1
ATOM 2384 N N . GLU A 1 306 ? 4.590 -0.906 -25.178 1.00 95.50 306 GLU A N 1
ATOM 2385 C CA . GLU A 1 306 ? 3.342 -0.924 -25.958 1.00 95.50 306 GLU A CA 1
ATOM 2386 C C . GLU A 1 306 ? 3.025 0.418 -26.638 1.00 95.50 306 GLU A C 1
ATOM 2388 O O . GLU A 1 306 ? 2.411 0.437 -27.702 1.00 95.50 306 GLU A O 1
ATOM 2393 N N . TYR A 1 307 ? 3.478 1.534 -26.055 1.00 97.00 307 TYR A N 1
ATOM 2394 C CA . TYR A 1 307 ? 3.269 2.911 -26.530 1.00 97.00 307 TYR A CA 1
ATOM 2395 C C . TYR A 1 307 ? 4.597 3.674 -26.697 1.00 97.00 307 TYR A C 1
ATOM 2397 O O . TYR A 1 307 ? 4.773 4.777 -26.156 1.00 97.00 307 TYR A O 1
ATOM 2405 N N . PRO A 1 308 ? 5.578 3.123 -27.439 1.00 97.56 308 PRO A N 1
ATOM 2406 C CA . PRO A 1 308 ? 6.889 3.746 -27.597 1.00 97.56 308 PRO A CA 1
ATOM 2407 C C . PRO A 1 308 ? 6.804 5.152 -28.212 1.00 97.56 308 PRO A C 1
ATOM 2409 O O . PRO A 1 308 ? 7.638 6.004 -27.918 1.00 97.56 308 PRO A O 1
ATOM 2412 N N . GLU A 1 309 ? 5.811 5.442 -29.055 1.00 97.75 309 GLU A N 1
ATOM 2413 C CA . GLU A 1 309 ? 5.596 6.760 -29.656 1.00 97.75 309 GLU A CA 1
ATOM 2414 C C . GLU A 1 309 ? 5.204 7.840 -28.643 1.00 97.75 309 GLU A C 1
ATOM 2416 O O . GLU A 1 309 ? 5.591 9.000 -28.829 1.00 97.75 309 GLU A O 1
ATOM 2421 N N . GLU A 1 310 ? 4.468 7.462 -27.593 1.00 97.81 310 GLU A N 1
ATOM 2422 C CA . GLU A 1 310 ? 4.008 8.362 -26.533 1.00 97.81 310 GLU A CA 1
ATOM 2423 C C . GLU A 1 310 ? 5.106 8.613 -25.501 1.00 97.81 310 GLU A C 1
ATOM 2425 O O . GLU A 1 310 ? 5.226 9.729 -25.003 1.00 97.81 310 GLU A O 1
ATOM 2430 N N . VAL A 1 311 ? 5.954 7.611 -25.239 1.00 98.38 311 VAL A N 1
ATOM 2431 C CA . VAL A 1 311 ? 7.094 7.732 -24.315 1.00 98.38 311 VAL A CA 1
ATOM 2432 C C . VAL A 1 311 ? 8.321 8.364 -24.982 1.00 98.38 311 VAL A C 1
ATOM 2434 O O . VAL A 1 311 ? 9.111 9.031 -24.324 1.00 98.38 311 VAL A O 1
ATOM 2437 N N . ARG A 1 312 ? 8.485 8.257 -26.306 1.00 98.31 312 ARG A N 1
ATOM 2438 C CA . ARG A 1 312 ? 9.622 8.839 -27.052 1.00 98.31 312 ARG A CA 1
ATOM 2439 C C . ARG A 1 312 ? 9.982 10.296 -26.688 1.00 98.31 312 ARG A C 1
ATOM 2441 O O . ARG A 1 312 ? 11.176 10.598 -26.674 1.00 98.31 312 ARG A O 1
ATOM 2448 N N . PRO A 1 313 ? 9.039 11.225 -26.434 1.00 98.44 313 PRO A N 1
ATOM 2449 C CA . PRO A 1 313 ? 9.367 12.593 -26.034 1.00 98.44 313 PRO A CA 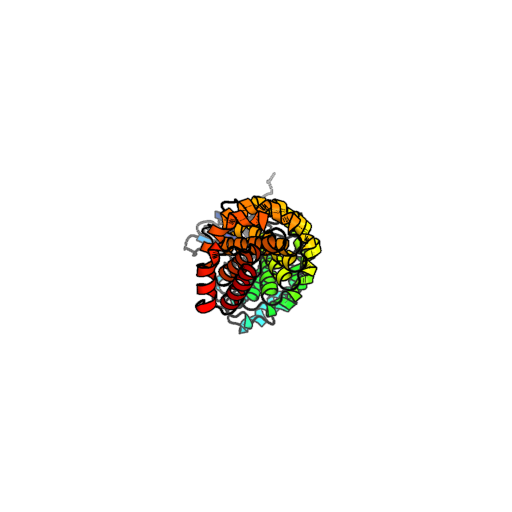1
ATOM 2450 C C . PRO A 1 313 ? 10.147 12.709 -24.716 1.00 98.44 313 PRO A C 1
ATOM 2452 O O . PRO A 1 313 ? 10.797 13.733 -24.523 1.00 98.44 313 PRO A O 1
ATOM 2455 N N . THR A 1 314 ? 10.122 11.692 -23.846 1.00 98.50 314 THR A N 1
ATOM 2456 C CA . THR A 1 314 ? 10.823 11.710 -22.550 1.00 98.50 314 THR A CA 1
ATOM 2457 C C . THR A 1 314 ? 12.313 11.381 -22.663 1.00 98.50 314 THR A C 1
ATOM 2459 O O . THR A 1 314 ? 13.061 11.615 -21.718 1.00 98.50 314 THR A O 1
ATOM 2462 N N . VAL A 1 315 ? 12.771 10.864 -23.814 1.00 98.69 315 VAL A N 1
ATOM 2463 C CA . VAL A 1 315 ? 14.139 10.346 -23.995 1.00 98.69 315 VAL A CA 1
ATOM 2464 C C . VAL A 1 315 ? 15.239 11.313 -23.535 1.00 98.69 315 VAL A C 1
ATOM 2466 O O . VAL A 1 315 ? 16.140 10.837 -22.851 1.00 98.69 315 VAL A O 1
ATOM 2469 N N . PRO A 1 316 ? 15.213 12.628 -23.841 1.00 98.44 316 PRO A N 1
ATOM 2470 C CA . PRO A 1 316 ? 16.254 13.540 -23.368 1.00 98.44 316 PRO A CA 1
ATOM 2471 C C . PRO A 1 316 ? 16.427 13.527 -21.845 1.00 98.44 316 PRO A C 1
ATOM 2473 O O . PRO A 1 316 ? 17.554 13.399 -21.377 1.00 98.44 316 PRO A O 1
ATOM 2476 N N . ASP A 1 317 ? 15.329 13.570 -21.091 1.00 98.56 317 ASP A N 1
ATOM 2477 C CA . ASP A 1 317 ? 15.367 13.570 -19.625 1.00 98.56 317 ASP A CA 1
ATOM 2478 C C . ASP A 1 317 ? 15.734 12.176 -19.089 1.00 98.56 317 ASP A C 1
ATOM 2480 O O . ASP A 1 317 ? 16.508 12.043 -18.146 1.00 98.56 317 ASP A O 1
ATOM 2484 N N . VAL A 1 318 ? 15.276 11.108 -19.751 1.00 98.75 318 VAL A N 1
ATOM 2485 C CA . VAL A 1 318 ? 15.660 9.725 -19.413 1.00 98.75 318 VAL A CA 1
ATOM 2486 C C . VAL A 1 318 ? 17.166 9.483 -19.591 1.00 98.75 318 VAL A C 1
ATOM 2488 O O . VAL A 1 318 ? 17.754 8.717 -18.829 1.00 98.75 318 VAL A O 1
ATOM 2491 N N . ILE A 1 319 ? 17.822 10.134 -20.558 1.00 98.62 319 ILE A N 1
ATOM 2492 C CA . ILE A 1 319 ? 19.284 10.054 -20.716 1.00 98.62 319 ILE A CA 1
ATOM 2493 C C . ILE A 1 319 ? 19.997 10.644 -19.495 1.00 98.62 319 ILE A C 1
ATOM 2495 O O . ILE A 1 319 ? 21.006 10.086 -19.064 1.00 98.62 319 ILE A O 1
ATOM 2499 N N . GLU A 1 320 ? 19.481 11.734 -18.921 1.00 98.06 320 GLU A N 1
ATOM 2500 C CA . GLU A 1 320 ? 20.040 12.326 -17.700 1.00 98.06 320 GLU A CA 1
ATOM 2501 C C . GLU A 1 320 ? 19.922 11.359 -16.509 1.00 98.06 320 GLU A C 1
ATOM 2503 O O . GLU A 1 320 ? 20.867 11.219 -15.729 1.00 98.06 320 GLU A O 1
ATOM 2508 N N . LEU A 1 321 ? 18.819 10.605 -16.429 1.00 98.38 321 LEU A N 1
ATOM 2509 C CA . LEU A 1 321 ? 18.566 9.624 -15.365 1.00 98.38 321 LEU A CA 1
ATOM 2510 C C . LEU A 1 321 ? 19.503 8.413 -15.362 1.00 98.38 321 LEU A C 1
ATOM 2512 O O . LEU A 1 321 ? 19.607 7.734 -14.344 1.00 98.38 321 LEU A O 1
ATOM 2516 N N . LEU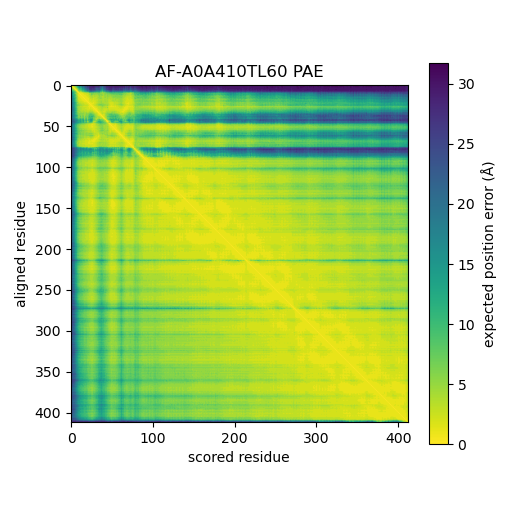 A 1 322 ? 20.232 8.140 -16.448 1.00 98.00 322 LEU A N 1
ATOM 2517 C CA . LEU A 1 322 ? 21.282 7.113 -16.435 1.00 98.00 322 LEU A CA 1
ATOM 2518 C C . LEU A 1 322 ? 22.427 7.450 -15.462 1.00 98.00 322 LEU A C 1
ATOM 2520 O O . LEU A 1 322 ? 23.202 6.564 -15.114 1.00 98.00 322 LEU A O 1
ATOM 2524 N N . GLY A 1 323 ? 22.546 8.713 -15.038 1.00 96.12 323 GLY A N 1
ATOM 2525 C CA . GLY A 1 323 ? 23.504 9.173 -14.033 1.00 96.12 323 GLY A CA 1
ATOM 2526 C C . GLY A 1 323 ? 22.903 9.441 -12.650 1.00 96.12 323 GLY A C 1
ATOM 2527 O O . GLY A 1 323 ? 23.583 10.063 -11.836 1.00 96.12 323 GLY A O 1
ATOM 2528 N N . ASP A 1 324 ? 21.654 9.035 -12.388 1.00 98.00 324 ASP A N 1
ATOM 2529 C CA . ASP A 1 324 ? 20.981 9.281 -11.103 1.00 98.00 324 ASP A CA 1
ATOM 2530 C C . ASP A 1 324 ? 21.705 8.600 -9.927 1.00 98.00 324 ASP A C 1
ATOM 2532 O O . ASP A 1 324 ? 22.359 7.567 -10.090 1.00 98.00 324 ASP A O 1
ATOM 2536 N N . GLU A 1 325 ? 21.588 9.157 -8.722 1.00 96.31 325 GLU A N 1
ATOM 2537 C CA . GLU A 1 325 ? 22.173 8.563 -7.516 1.00 96.31 325 GLU A CA 1
ATOM 2538 C C . GLU A 1 325 ? 21.460 7.256 -7.127 1.00 96.31 325 GLU A C 1
ATOM 2540 O O . GLU A 1 325 ? 22.106 6.314 -6.653 1.00 96.31 325 GLU A O 1
ATOM 2545 N N . ASP A 1 326 ? 20.156 7.158 -7.393 1.00 96.88 326 ASP A N 1
ATOM 2546 C CA . 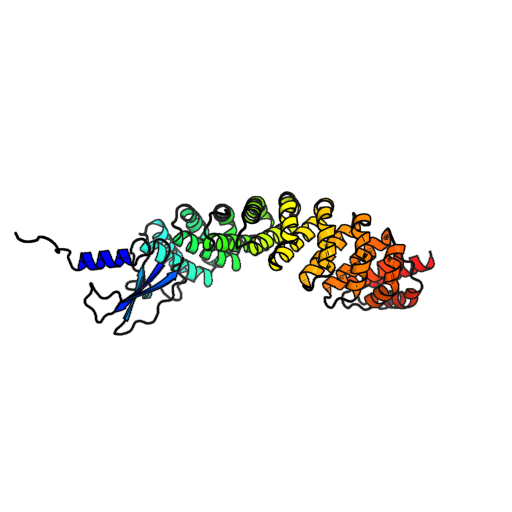ASP A 1 326 ? 19.344 5.987 -7.077 1.00 96.88 326 ASP A CA 1
ATOM 2547 C C . ASP A 1 326 ? 19.459 4.885 -8.150 1.00 96.88 326 ASP A C 1
ATOM 2549 O O . ASP A 1 326 ? 19.306 5.107 -9.355 1.00 96.88 326 ASP A O 1
ATOM 2553 N N . GLU A 1 327 ? 19.727 3.650 -7.710 1.00 96.19 327 GLU A N 1
ATOM 2554 C CA . GLU A 1 327 ? 19.927 2.511 -8.614 1.00 96.19 327 GLU A CA 1
ATOM 2555 C C . GLU A 1 327 ? 18.655 2.067 -9.353 1.00 96.19 327 GLU A C 1
ATOM 2557 O O . GLU A 1 327 ? 18.753 1.542 -10.467 1.00 96.19 327 GLU A O 1
ATOM 2562 N N . TYR A 1 328 ? 17.469 2.261 -8.767 1.00 96.12 328 TYR A N 1
ATOM 2563 C CA . TYR A 1 328 ? 16.196 1.918 -9.397 1.00 96.12 328 TYR A CA 1
ATOM 2564 C C . TYR A 1 328 ? 15.861 2.917 -10.498 1.00 96.12 328 TYR A C 1
ATOM 2566 O O . TYR A 1 328 ? 15.396 2.500 -11.560 1.00 96.12 328 TYR A O 1
ATOM 2574 N N . VAL A 1 329 ? 16.163 4.202 -10.290 1.00 98.38 329 VAL A N 1
ATOM 2575 C CA . VAL A 1 329 ? 16.036 5.235 -11.327 1.00 98.38 329 VAL A CA 1
ATOM 2576 C C . VAL A 1 329 ? 16.929 4.905 -12.525 1.00 98.38 329 VAL A C 1
ATOM 2578 O O . VAL A 1 329 ? 16.423 4.804 -13.646 1.00 98.38 329 VAL A O 1
ATOM 2581 N N . ARG A 1 330 ? 18.225 4.634 -12.302 1.00 98.06 330 ARG A N 1
ATOM 2582 C CA . ARG A 1 330 ? 19.156 4.254 -13.385 1.00 98.06 330 ARG A CA 1
ATOM 2583 C C . ARG A 1 330 ? 18.707 2.985 -14.112 1.00 98.06 330 ARG A C 1
ATOM 2585 O O . ARG A 1 330 ? 18.703 2.927 -15.344 1.00 98.06 330 ARG A O 1
ATOM 2592 N N . TYR A 1 331 ? 18.277 1.968 -13.364 1.00 97.31 331 TYR A N 1
ATOM 2593 C CA . TYR A 1 331 ? 17.731 0.734 -13.930 1.00 97.31 331 TYR A CA 1
ATOM 2594 C C . TYR A 1 331 ? 16.509 0.996 -14.823 1.00 97.31 331 TYR A C 1
ATOM 2596 O O . TYR A 1 331 ? 16.480 0.531 -15.966 1.00 97.31 331 TYR A O 1
ATOM 2604 N N . ASN A 1 332 ? 15.530 1.766 -14.349 1.00 98.25 332 ASN A N 1
ATOM 2605 C CA . ASN A 1 332 ? 14.337 2.084 -15.129 1.00 98.25 332 ASN A CA 1
ATOM 2606 C C . ASN A 1 332 ? 14.688 2.918 -16.370 1.00 98.25 332 ASN A C 1
ATOM 2608 O O . ASN A 1 332 ? 14.168 2.638 -17.450 1.00 98.25 332 ASN A O 1
ATOM 2612 N N . ALA A 1 333 ? 15.640 3.849 -16.264 1.00 98.69 333 ALA A N 1
ATOM 2613 C CA . ALA A 1 333 ? 16.133 4.623 -17.400 1.00 98.69 333 ALA A CA 1
ATOM 2614 C C . ALA A 1 333 ? 16.733 3.730 -18.499 1.00 98.69 333 ALA A C 1
ATOM 2616 O O . ALA A 1 333 ? 16.344 3.844 -19.663 1.00 98.69 333 ALA A O 1
ATOM 2617 N N . THR A 1 334 ? 17.601 2.770 -18.145 1.00 98.69 334 THR A N 1
ATOM 2618 C CA . THR A 1 334 ? 18.125 1.804 -19.134 1.00 98.69 334 THR A CA 1
ATOM 2619 C C . THR A 1 334 ? 17.008 0.990 -19.793 1.00 98.69 334 THR A C 1
ATOM 2621 O O . THR A 1 334 ? 17.070 0.739 -20.996 1.00 98.69 334 THR A O 1
ATOM 2624 N N . SER A 1 335 ? 15.971 0.612 -19.035 1.00 98.56 335 SER A N 1
ATOM 2625 C CA . SER A 1 335 ? 14.818 -0.145 -19.541 1.00 98.56 335 SER A CA 1
ATOM 2626 C C . SER A 1 335 ? 14.022 0.649 -20.580 1.00 98.56 335 SER A C 1
ATOM 2628 O O . SER A 1 335 ? 13.763 0.146 -21.676 1.00 98.56 335 SER A O 1
ATOM 2630 N N . ILE A 1 336 ? 13.701 1.916 -20.277 1.00 98.81 336 ILE A N 1
ATOM 2631 C CA . ILE A 1 336 ? 13.014 2.823 -21.208 1.00 98.81 336 ILE A CA 1
ATOM 2632 C C . ILE A 1 336 ? 13.821 2.946 -22.501 1.00 98.81 336 ILE A C 1
ATOM 2634 O O . ILE A 1 336 ? 13.290 2.713 -23.585 1.00 98.81 336 ILE A O 1
ATOM 2638 N N . LEU A 1 337 ? 15.113 3.276 -22.406 1.00 98.81 337 LEU A N 1
ATOM 2639 C CA . LEU A 1 337 ? 15.952 3.496 -23.587 1.00 98.81 337 LEU A CA 1
ATOM 2640 C C . LEU A 1 337 ? 16.103 2.236 -24.436 1.00 98.81 337 LEU A C 1
ATOM 2642 O O . LEU A 1 337 ? 16.052 2.325 -25.661 1.00 98.81 337 LEU A O 1
ATOM 2646 N N . ALA A 1 338 ? 16.228 1.065 -23.809 1.00 98.69 338 ALA A N 1
ATOM 2647 C CA . ALA A 1 338 ? 16.272 -0.200 -24.524 1.00 98.69 338 ALA A CA 1
ATOM 2648 C C . ALA A 1 338 ? 14.983 -0.442 -25.320 1.00 98.69 338 ALA A C 1
ATOM 2650 O O . ALA A 1 338 ? 15.073 -0.774 -26.503 1.00 98.69 338 ALA A O 1
ATOM 2651 N N . ARG A 1 339 ? 13.808 -0.257 -24.699 1.00 98.44 339 ARG A N 1
ATOM 2652 C CA . ARG A 1 339 ? 12.491 -0.426 -25.341 1.00 98.44 339 ARG A CA 1
ATOM 2653 C C . ARG A 1 339 ? 12.277 0.593 -26.468 1.00 98.44 339 ARG A C 1
ATOM 2655 O O . ARG A 1 339 ? 11.932 0.219 -27.583 1.00 98.44 339 ARG A O 1
ATOM 2662 N N . ILE A 1 340 ? 12.598 1.867 -26.240 1.00 98.81 340 ILE A N 1
ATOM 2663 C CA . ILE A 1 340 ? 12.472 2.912 -27.268 1.00 98.81 340 ILE A CA 1
ATOM 2664 C C . ILE A 1 340 ? 13.433 2.689 -28.441 1.00 98.81 340 ILE A C 1
ATOM 2666 O O . ILE A 1 340 ? 13.049 2.924 -29.589 1.00 98.81 340 ILE A O 1
ATOM 2670 N N . ALA A 1 341 ? 14.657 2.210 -28.194 1.00 98.50 341 ALA A N 1
ATOM 2671 C CA . ALA A 1 341 ? 15.636 1.943 -29.249 1.00 98.50 341 ALA A CA 1
ATOM 2672 C C . ALA A 1 341 ? 15.159 0.881 -30.254 1.00 98.50 341 ALA A C 1
ATOM 2674 O O . ALA A 1 341 ? 15.643 0.867 -31.381 1.00 98.50 341 ALA A O 1
ATOM 2675 N N . GLU A 1 342 ? 14.196 0.028 -29.887 1.00 97.94 342 GLU A N 1
ATOM 2676 C CA . GLU A 1 342 ? 13.631 -0.985 -30.787 1.00 97.94 342 GLU A CA 1
ATOM 2677 C C . GLU A 1 342 ? 12.864 -0.359 -31.958 1.00 97.94 342 GLU A C 1
ATOM 2679 O O . GLU A 1 342 ? 12.910 -0.856 -33.083 1.00 97.94 342 GLU A O 1
ATOM 2684 N N . HIS A 1 343 ? 12.200 0.771 -31.712 1.00 97.69 343 HIS A N 1
ATOM 2685 C CA . HIS A 1 343 ? 11.362 1.452 -32.700 1.00 97.69 343 HIS A CA 1
ATOM 2686 C C . HIS A 1 343 ? 11.970 2.771 -33.191 1.00 97.69 343 HIS A C 1
ATOM 2688 O O . HIS A 1 343 ? 11.718 3.198 -34.322 1.00 97.69 343 HIS A O 1
ATOM 2694 N N . TYR A 1 344 ? 12.771 3.429 -32.349 1.00 98.19 344 TYR A N 1
ATOM 2695 C CA . TYR A 1 344 ? 13.303 4.772 -32.572 1.00 98.19 344 TYR A CA 1
ATOM 2696 C C . TYR A 1 344 ? 14.800 4.884 -32.220 1.00 98.19 344 TYR A C 1
ATOM 2698 O O . TYR A 1 344 ? 15.172 5.769 -31.443 1.00 98.19 344 TYR A O 1
ATOM 2706 N N . PRO A 1 345 ? 15.688 4.063 -32.816 1.00 97.88 345 PRO A N 1
ATOM 2707 C CA . PRO A 1 345 ? 17.113 4.046 -32.465 1.00 97.88 345 PRO A CA 1
ATOM 2708 C C . PRO A 1 345 ? 17.778 5.425 -32.609 1.00 97.88 345 PRO A C 1
ATOM 2710 O O . PRO A 1 345 ? 18.478 5.869 -31.708 1.00 97.88 345 PRO A O 1
ATOM 2713 N N . ASN A 1 346 ? 17.454 6.187 -33.659 1.00 97.81 346 ASN A N 1
ATOM 2714 C CA . ASN A 1 346 ? 18.009 7.535 -33.881 1.00 97.81 346 ASN A CA 1
ATOM 2715 C C . ASN A 1 346 ? 17.708 8.535 -32.747 1.00 97.81 346 ASN A C 1
ATOM 2717 O O . ASN A 1 346 ? 18.398 9.539 -32.609 1.00 97.81 346 ASN A O 1
ATOM 2721 N N . VAL A 1 347 ? 16.640 8.315 -31.971 1.00 98.31 347 VAL A N 1
ATOM 2722 C CA . VAL A 1 347 ? 16.292 9.190 -30.838 1.00 98.31 347 VAL A CA 1
ATOM 2723 C C . VAL A 1 347 ? 17.111 8.826 -29.601 1.00 98.31 347 VAL A C 1
ATOM 2725 O O . VAL A 1 347 ? 17.424 9.705 -28.805 1.00 98.31 347 VAL A O 1
ATOM 2728 N N . VAL A 1 348 ? 17.485 7.551 -29.466 1.00 98.69 348 VAL A N 1
ATOM 2729 C CA . VAL A 1 348 ? 18.289 7.024 -28.353 1.00 98.69 348 VAL A CA 1
ATOM 2730 C C . VAL A 1 348 ? 19.794 7.108 -28.640 1.00 98.69 348 VAL A C 1
ATOM 2732 O O . VAL A 1 348 ? 20.581 7.100 -27.703 1.00 98.69 348 VAL A O 1
ATOM 2735 N N . GLU A 1 349 ? 20.217 7.275 -29.898 1.00 98.25 349 GLU A N 1
ATOM 2736 C CA . GLU A 1 349 ? 21.625 7.422 -30.313 1.00 98.25 349 GLU A CA 1
ATOM 2737 C C . GLU A 1 349 ? 22.459 8.380 -29.427 1.00 98.25 349 GLU A C 1
ATOM 2739 O O . GLU A 1 349 ? 23.578 8.007 -29.057 1.00 98.25 349 GLU A O 1
ATOM 2744 N N . PRO A 1 350 ? 21.955 9.557 -28.985 1.00 98.44 350 PRO A N 1
ATOM 2745 C CA . PRO A 1 350 ? 22.709 10.443 -28.091 1.00 98.44 350 PRO A CA 1
ATOM 2746 C C . PRO A 1 350 ? 23.093 9.814 -26.741 1.00 98.44 350 PRO A C 1
ATOM 2748 O O . PRO A 1 350 ? 24.020 10.292 -26.092 1.00 98.44 350 PRO A O 1
ATOM 2751 N N . ALA A 1 351 ? 22.410 8.746 -26.322 1.00 98.25 351 ALA A N 1
ATOM 2752 C CA . ALA A 1 351 ? 22.656 8.024 -25.079 1.00 98.25 351 ALA A CA 1
ATOM 2753 C C . ALA A 1 351 ? 23.825 7.028 -25.159 1.00 98.25 351 ALA A C 1
ATOM 2755 O O . ALA A 1 351 ? 24.171 6.443 -24.138 1.00 98.25 351 ALA A O 1
ATOM 2756 N N . THR A 1 352 ? 24.420 6.800 -26.339 1.00 98.50 352 THR A N 1
ATOM 2757 C CA . THR A 1 352 ? 25.382 5.703 -26.581 1.00 98.50 352 THR A CA 1
ATOM 2758 C C . THR A 1 352 ? 26.524 5.659 -25.560 1.00 98.50 352 THR A C 1
ATOM 2760 O O . THR A 1 352 ? 26.788 4.607 -24.985 1.00 98.50 352 THR A O 1
ATOM 2763 N N . GLU A 1 353 ? 27.177 6.793 -25.286 1.00 97.88 353 GLU A N 1
ATOM 2764 C CA . GLU A 1 353 ? 28.286 6.864 -24.317 1.00 97.88 353 GLU A CA 1
ATOM 2765 C C . GLU A 1 353 ? 27.826 6.607 -22.874 1.00 97.88 353 GLU A C 1
ATOM 2767 O O . GLU A 1 353 ? 28.522 5.963 -22.091 1.00 97.88 353 GLU A O 1
ATOM 2772 N N . THR A 1 354 ? 26.629 7.067 -22.510 1.00 97.62 354 THR A N 1
ATOM 2773 C CA . THR A 1 354 ? 26.089 6.857 -21.164 1.00 97.62 354 THR A CA 1
ATOM 2774 C C . THR A 1 354 ? 25.620 5.411 -20.973 1.00 97.62 354 THR A C 1
ATOM 2776 O O . THR A 1 354 ? 25.897 4.809 -19.941 1.00 97.62 354 THR A O 1
ATOM 2779 N N . LEU A 1 355 ? 24.999 4.806 -21.992 1.00 98.50 355 LEU A N 1
ATOM 2780 C CA . LEU A 1 355 ? 24.634 3.384 -22.014 1.00 98.50 355 LEU A CA 1
ATOM 2781 C C . LEU A 1 355 ? 25.868 2.474 -21.968 1.00 98.50 355 LEU A C 1
ATOM 2783 O O . LEU A 1 355 ? 25.833 1.422 -21.334 1.00 98.50 355 LEU A O 1
ATOM 2787 N N . LEU A 1 356 ? 26.970 2.890 -22.597 1.00 98.38 356 LEU A N 1
ATOM 2788 C CA . LEU A 1 356 ? 28.268 2.230 -22.476 1.00 98.38 356 LEU A CA 1
ATOM 2789 C C . LEU A 1 356 ? 28.738 2.165 -21.020 1.00 98.38 356 LEU A C 1
ATOM 2791 O O . LEU A 1 356 ? 29.155 1.101 -20.568 1.00 98.38 356 LEU A O 1
ATOM 2795 N N . ALA A 1 357 ? 28.620 3.264 -20.271 1.00 97.31 357 ALA A N 1
ATOM 2796 C CA . ALA A 1 357 ? 28.926 3.272 -18.841 1.00 97.31 357 ALA A CA 1
ATOM 2797 C C . ALA A 1 357 ? 27.974 2.364 -18.038 1.00 97.31 357 ALA A C 1
ATOM 2799 O O . ALA A 1 357 ? 28.407 1.695 -17.099 1.00 97.31 357 ALA A O 1
ATOM 2800 N N . SER A 1 358 ? 26.702 2.257 -18.442 1.00 98.12 358 SER A N 1
ATOM 2801 C CA . SER A 1 358 ? 25.728 1.366 -17.796 1.00 98.12 358 SER A CA 1
ATOM 2802 C C . SER A 1 358 ? 26.048 -0.134 -17.937 1.00 98.12 358 SER A C 1
ATOM 2804 O O . SER A 1 358 ? 25.472 -0.947 -17.214 1.00 98.12 358 SER A O 1
ATOM 2806 N N . LEU A 1 359 ? 26.994 -0.532 -18.801 1.00 98.19 359 LEU A N 1
ATOM 2807 C CA . LEU A 1 359 ? 27.513 -1.909 -18.859 1.00 98.19 359 LEU A CA 1
ATOM 2808 C C . LEU A 1 359 ? 28.334 -2.306 -17.621 1.00 98.19 359 LEU A C 1
ATOM 2810 O O . LEU A 1 359 ? 28.634 -3.490 -17.454 1.00 98.19 359 LEU A O 1
ATOM 2814 N N . ASP A 1 360 ? 28.684 -1.354 -16.757 1.00 96.44 360 ASP A N 1
ATOM 2815 C CA . ASP A 1 360 ? 29.401 -1.594 -15.503 1.00 96.44 360 ASP A CA 1
ATOM 2816 C C . ASP A 1 360 ? 28.518 -1.404 -14.252 1.00 96.44 360 ASP A C 1
ATOM 2818 O O . ASP A 1 360 ? 29.024 -1.489 -13.136 1.00 96.44 360 ASP A O 1
ATOM 2822 N N . GLU A 1 361 ? 27.199 -1.214 -14.409 1.00 96.62 361 GLU A N 1
ATOM 2823 C CA . GLU A 1 361 ? 26.249 -1.175 -13.284 1.00 96.62 361 GLU A CA 1
ATOM 2824 C C . GLU A 1 361 ? 26.275 -2.466 -12.459 1.00 96.62 361 GLU A C 1
ATOM 2826 O O . GLU A 1 361 ? 26.376 -3.569 -13.005 1.00 96.62 361 GLU A O 1
ATOM 2831 N N . ASP A 1 362 ? 26.075 -2.361 -11.144 1.00 95.50 362 ASP A N 1
ATOM 2832 C CA . ASP A 1 362 ? 26.023 -3.524 -10.248 1.00 95.50 362 ASP A CA 1
ATOM 2833 C C . ASP A 1 362 ? 24.819 -4.429 -10.562 1.00 95.50 362 ASP A C 1
ATOM 2835 O O . ASP A 1 362 ? 24.918 -5.668 -10.586 1.00 95.50 362 ASP A O 1
ATOM 2839 N N . ARG A 1 363 ? 23.674 -3.816 -10.882 1.00 96.44 363 ARG A N 1
ATOM 2840 C CA . ARG A 1 363 ? 22.428 -4.519 -11.192 1.00 96.44 363 ARG A CA 1
ATOM 2841 C C . ARG A 1 363 ? 22.498 -5.157 -12.578 1.00 96.44 363 ARG A C 1
ATOM 2843 O O . ARG A 1 363 ? 22.486 -4.478 -13.601 1.00 96.44 363 ARG A O 1
ATOM 2850 N N . ALA A 1 364 ? 22.468 -6.489 -12.625 1.00 97.94 364 ALA A N 1
ATOM 2851 C CA . ALA A 1 364 ? 22.550 -7.241 -13.882 1.00 97.94 364 ALA A CA 1
ATOM 2852 C C . ALA A 1 364 ? 21.464 -6.860 -14.903 1.00 97.94 364 ALA A C 1
ATOM 2854 O O . ALA A 1 364 ? 21.743 -6.830 -16.094 1.00 97.94 364 ALA A O 1
ATOM 2855 N N . ALA A 1 365 ? 20.253 -6.529 -14.444 1.00 97.88 365 ALA A N 1
ATOM 2856 C CA . ALA A 1 365 ? 19.168 -6.111 -15.328 1.00 97.88 365 ALA A CA 1
ATOM 2857 C C . ALA A 1 365 ? 19.454 -4.767 -16.030 1.00 97.88 365 ALA A C 1
ATOM 2859 O O . ALA A 1 365 ? 19.102 -4.609 -17.192 1.00 97.88 365 ALA A O 1
ATOM 2860 N N . ALA A 1 366 ? 20.146 -3.828 -15.370 1.00 98.06 366 ALA A N 1
ATOM 2861 C CA . ALA A 1 366 ? 20.561 -2.572 -16.001 1.00 98.06 366 ALA A CA 1
ATOM 2862 C C . ALA A 1 366 ? 21.625 -2.823 -17.084 1.00 98.06 366 ALA A C 1
ATOM 2864 O O . ALA A 1 366 ? 21.513 -2.307 -18.195 1.00 98.06 366 ALA A O 1
ATOM 2865 N N . ARG A 1 367 ? 22.597 -3.707 -16.805 1.00 98.56 367 ARG A N 1
ATOM 2866 C CA . ARG A 1 367 ? 23.586 -4.144 -17.806 1.00 98.56 367 ARG A CA 1
ATOM 2867 C C . ARG A 1 367 ? 22.934 -4.850 -18.996 1.00 98.56 367 ARG A C 1
ATOM 2869 O O . ARG A 1 367 ? 23.303 -4.592 -20.135 1.00 98.56 367 ARG A O 1
ATOM 2876 N N . GLU A 1 368 ? 21.962 -5.729 -18.743 1.00 98.75 368 GLU A N 1
ATOM 2877 C CA . GLU A 1 368 ? 21.193 -6.423 -19.789 1.00 98.75 368 GLU A CA 1
ATOM 2878 C C . GLU A 1 368 ? 20.473 -5.419 -20.700 1.00 98.75 368 GLU A C 1
ATOM 2880 O O . GLU A 1 368 ? 20.604 -5.497 -21.922 1.00 98.75 368 GLU A O 1
ATOM 2885 N N . ASN A 1 369 ? 19.778 -4.439 -20.116 1.00 98.69 369 ASN A N 1
ATOM 2886 C CA . ASN A 1 369 ? 19.099 -3.376 -20.857 1.00 98.69 369 ASN A CA 1
ATOM 2887 C C . ASN A 1 369 ? 20.076 -2.520 -21.675 1.00 98.69 369 ASN A C 1
ATOM 2889 O O . ASN A 1 369 ? 19.796 -2.204 -22.830 1.00 98.69 369 ASN A O 1
ATOM 289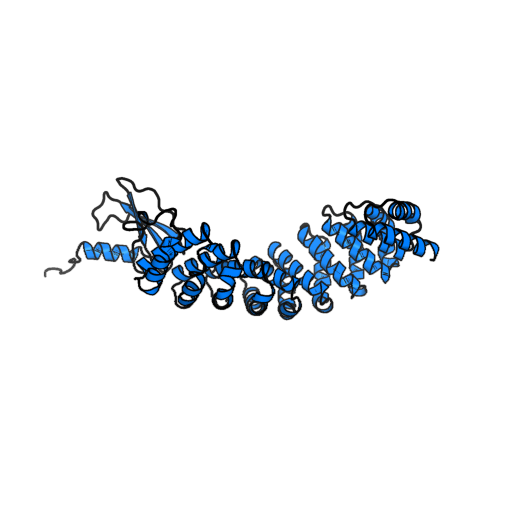3 N N . ALA A 1 370 ? 21.240 -2.184 -21.114 1.00 98.75 370 ALA A N 1
ATOM 2894 C CA . ALA A 1 370 ? 22.281 -1.458 -21.833 1.00 98.75 370 ALA A CA 1
ATOM 2895 C C . ALA A 1 370 ? 22.792 -2.245 -23.053 1.00 98.75 370 ALA A C 1
ATOM 2897 O O . ALA A 1 370 ? 22.894 -1.674 -24.138 1.00 98.75 370 ALA A O 1
ATOM 2898 N N . CYS A 1 371 ? 23.027 -3.558 -22.924 1.00 98.81 371 CYS A N 1
ATOM 2899 C CA . CYS A 1 371 ? 23.375 -4.412 -24.065 1.00 98.81 371 CYS A CA 1
ATOM 2900 C C . CYS A 1 371 ? 22.286 -4.391 -25.147 1.00 98.81 371 CYS A C 1
ATOM 2902 O O . CYS A 1 371 ? 22.597 -4.204 -26.322 1.00 98.81 371 CYS A O 1
ATOM 2904 N N . TRP A 1 372 ? 21.015 -4.545 -24.757 1.00 98.75 372 TRP A N 1
ATOM 2905 C CA . TRP A 1 372 ? 19.883 -4.470 -25.685 1.00 98.75 372 TRP A CA 1
ATOM 2906 C C . TRP A 1 372 ? 19.844 -3.138 -26.439 1.00 98.75 372 TRP A C 1
ATOM 2908 O O . TRP A 1 372 ? 19.738 -3.126 -27.665 1.00 98.75 372 TRP A O 1
ATOM 2918 N N . ALA A 1 373 ? 19.946 -2.019 -25.718 1.00 98.69 373 ALA A N 1
ATOM 2919 C CA . ALA A 1 373 ? 19.932 -0.687 -26.310 1.00 98.69 373 ALA A CA 1
ATOM 2920 C C . ALA A 1 373 ? 21.101 -0.500 -27.290 1.00 98.69 373 ALA A C 1
ATOM 2922 O O . ALA A 1 373 ? 20.881 -0.120 -28.435 1.00 98.69 373 ALA A O 1
ATOM 2923 N N . LEU A 1 374 ? 22.330 -0.829 -26.882 1.00 98.75 374 LEU A N 1
ATOM 2924 C CA . LEU A 1 374 ? 23.530 -0.673 -27.713 1.00 98.75 374 LEU A CA 1
ATOM 2925 C C . LEU A 1 374 ? 23.504 -1.553 -28.973 1.00 98.75 374 LEU A C 1
ATOM 2927 O O . LEU A 1 374 ? 23.934 -1.098 -30.033 1.00 98.75 374 LEU A O 1
ATOM 2931 N N . GLY A 1 375 ? 22.962 -2.773 -28.880 1.00 98.56 375 GLY A N 1
ATOM 2932 C CA . GLY A 1 375 ? 22.747 -3.648 -30.036 1.00 98.56 375 GLY A CA 1
ATOM 2933 C C . GLY A 1 375 ? 21.742 -3.060 -31.029 1.00 98.56 375 GLY A C 1
ATOM 2934 O O . GLY A 1 375 ? 22.049 -2.938 -32.210 1.00 98.56 375 GLY A O 1
ATOM 2935 N N . ARG A 1 376 ? 20.584 -2.586 -30.545 1.00 98.19 376 ARG A N 1
ATOM 2936 C CA . ARG A 1 376 ? 19.551 -1.919 -31.371 1.00 98.19 376 ARG A CA 1
ATOM 2937 C C . ARG A 1 376 ? 20.044 -0.625 -32.024 1.00 98.19 376 ARG A C 1
ATOM 2939 O O . ARG A 1 376 ? 19.575 -0.251 -33.094 1.00 98.19 376 ARG A O 1
ATOM 2946 N N . LEU A 1 377 ? 20.986 0.059 -31.379 1.00 98.31 377 LEU A N 1
ATOM 2947 C CA . LEU A 1 377 ? 21.665 1.234 -31.922 1.00 98.31 377 LEU A CA 1
ATOM 2948 C C . LEU A 1 377 ? 22.766 0.888 -32.930 1.00 98.31 377 LEU A C 1
ATOM 2950 O O . LEU A 1 377 ? 23.302 1.800 -33.558 1.00 98.31 377 LEU A O 1
ATOM 2954 N N . THR A 1 378 ? 23.140 -0.387 -33.084 1.00 97.62 378 THR A N 1
ATOM 2955 C CA . THR A 1 378 ? 24.317 -0.820 -33.859 1.00 97.62 378 THR A CA 1
ATOM 2956 C C . THR A 1 378 ? 25.587 -0.055 -33.449 1.00 97.62 378 THR A C 1
ATOM 2958 O O . THR A 1 378 ? 26.374 0.408 -34.273 1.00 97.62 378 THR A O 1
ATOM 2961 N N . ALA A 1 379 ? 25.774 0.136 -32.138 1.00 97.44 379 ALA A N 1
ATOM 2962 C CA . ALA A 1 379 ? 26.817 0.997 -31.589 1.00 97.44 379 ALA A CA 1
ATOM 2963 C C . ALA A 1 379 ? 28.216 0.355 -31.679 1.00 97.44 379 ALA A C 1
ATOM 2965 O O . ALA A 1 379 ? 28.694 -0.259 -30.727 1.00 97.44 379 ALA A O 1
ATOM 2966 N N . THR A 1 380 ? 28.925 0.549 -32.796 1.00 96.81 380 THR A N 1
ATOM 2967 C CA . THR A 1 380 ? 30.276 -0.014 -33.021 1.00 96.81 380 THR A CA 1
ATOM 2968 C C . THR A 1 380 ? 31.304 0.399 -31.959 1.00 96.81 380 THR A C 1
ATOM 2970 O O . THR A 1 380 ? 32.276 -0.307 -31.706 1.00 96.81 380 THR A O 1
ATOM 2973 N N . THR A 1 381 ? 31.117 1.549 -31.302 1.00 96.81 381 THR A N 1
ATOM 2974 C CA . THR A 1 381 ? 31.982 1.989 -30.191 1.00 96.81 381 THR A CA 1
ATOM 2975 C C . THR A 1 381 ? 31.879 1.084 -28.959 1.00 96.81 381 THR A C 1
ATOM 2977 O O . THR A 1 381 ? 32.791 1.084 -28.134 1.00 96.81 381 THR A O 1
ATOM 2980 N N . ALA A 1 382 ? 30.810 0.290 -28.847 1.00 97.31 382 ALA A N 1
ATOM 2981 C CA . ALA A 1 382 ? 30.554 -0.613 -27.734 1.00 97.31 382 ALA A CA 1
ATOM 2982 C C . ALA A 1 382 ? 31.145 -2.020 -27.898 1.00 97.31 382 ALA A C 1
ATOM 2984 O O . ALA A 1 382 ? 31.111 -2.790 -26.940 1.00 97.31 382 ALA A O 1
ATOM 2985 N N . GLU A 1 383 ? 31.702 -2.372 -29.064 1.00 97.75 383 GLU A N 1
ATOM 2986 C CA . GLU A 1 383 ? 32.120 -3.747 -29.388 1.00 97.75 383 GLU A CA 1
ATOM 2987 C C . GLU A 1 383 ? 33.030 -4.387 -28.330 1.00 97.75 383 GLU A C 1
ATOM 2989 O O . GLU A 1 383 ? 32.780 -5.508 -27.886 1.00 97.75 383 GLU A O 1
ATOM 2994 N N . ASP A 1 384 ? 34.081 -3.691 -27.894 1.00 98.00 384 ASP A N 1
ATOM 2995 C CA . ASP A 1 384 ? 35.032 -4.252 -26.929 1.00 98.00 384 ASP A CA 1
ATOM 2996 C C . ASP A 1 384 ? 34.396 -4.444 -25.541 1.00 98.00 384 ASP A C 1
ATOM 2998 O O . ASP A 1 384 ? 34.626 -5.464 -24.885 1.00 98.00 384 ASP A O 1
ATOM 3002 N N . ALA A 1 385 ? 33.556 -3.497 -25.109 1.00 98.31 385 ALA A N 1
ATOM 3003 C CA . ALA A 1 385 ? 32.847 -3.577 -23.833 1.00 98.31 385 ALA A CA 1
ATOM 3004 C C . ALA A 1 385 ? 31.788 -4.693 -23.847 1.00 98.31 385 ALA A C 1
ATOM 3006 O O . ALA A 1 385 ? 31.716 -5.493 -22.910 1.00 98.31 385 ALA A O 1
ATOM 3007 N N . LEU A 1 386 ? 31.022 -4.812 -24.935 1.00 98.69 386 LEU A N 1
ATOM 3008 C CA . LEU A 1 386 ? 30.051 -5.888 -25.139 1.00 98.69 386 LEU A CA 1
ATOM 3009 C C .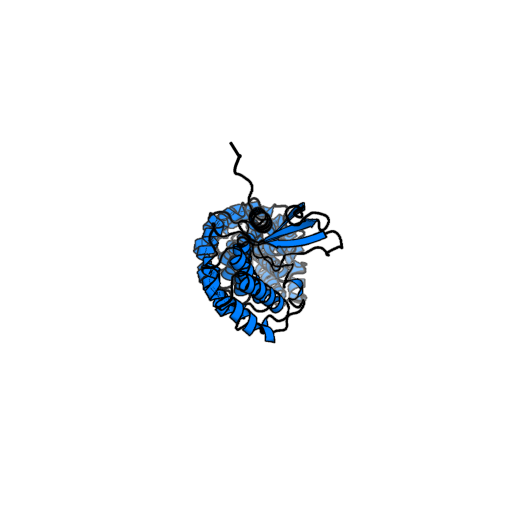 LEU A 1 386 ? 30.739 -7.256 -25.202 1.00 98.69 386 LEU A C 1
ATOM 3011 O O . LEU A 1 386 ? 30.259 -8.201 -24.582 1.00 98.69 386 LEU A O 1
ATOM 3015 N N . ARG A 1 387 ? 31.905 -7.371 -25.852 1.00 98.62 387 ARG A N 1
ATOM 3016 C CA . ARG A 1 387 ? 32.696 -8.615 -25.853 1.00 98.62 387 ARG A CA 1
ATOM 3017 C C . ARG A 1 387 ? 33.142 -9.005 -24.449 1.00 98.62 387 ARG A C 1
ATOM 3019 O O . ARG A 1 387 ? 32.981 -10.161 -24.061 1.00 98.62 387 ARG A O 1
ATOM 3026 N N . ALA A 1 388 ? 33.625 -8.048 -23.657 1.00 98.38 388 ALA A N 1
ATOM 3027 C CA . ALA A 1 388 ? 33.975 -8.305 -22.263 1.00 98.38 388 ALA A CA 1
ATOM 3028 C C . ALA A 1 388 ? 32.763 -8.799 -21.452 1.00 98.38 388 ALA A C 1
ATOM 3030 O O . ALA A 1 388 ? 32.886 -9.763 -20.693 1.00 98.38 388 ALA A O 1
ATOM 3031 N N . ARG A 1 389 ? 31.577 -8.199 -21.644 1.00 98.56 389 ARG A N 1
ATOM 3032 C CA . ARG A 1 389 ? 30.337 -8.668 -21.005 1.00 98.56 389 ARG A CA 1
ATOM 3033 C C . ARG A 1 389 ? 29.940 -10.065 -21.476 1.00 98.56 389 ARG A C 1
ATOM 3035 O O . ARG A 1 389 ? 29.649 -10.908 -20.636 1.00 98.56 389 ARG A O 1
ATOM 3042 N N . ALA A 1 390 ? 29.990 -10.348 -22.774 1.00 98.56 390 ALA A N 1
ATOM 3043 C CA . ALA A 1 390 ? 29.673 -11.659 -23.340 1.00 98.56 390 ALA A CA 1
ATOM 3044 C C . ALA A 1 390 ? 30.547 -12.785 -22.755 1.00 98.56 390 ALA A C 1
ATOM 3046 O O . ALA A 1 390 ? 30.052 -13.872 -22.453 1.00 98.56 390 ALA A O 1
ATOM 3047 N N . GLU A 1 391 ? 31.838 -12.522 -22.545 1.00 98.38 391 GLU A N 1
ATOM 3048 C CA . GLU A 1 391 ? 32.801 -13.527 -22.081 1.00 98.38 391 GLU A CA 1
ATOM 3049 C C . GLU A 1 391 ? 32.860 -13.672 -20.554 1.00 98.38 391 GLU A C 1
ATOM 3051 O O . GLU A 1 391 ? 33.163 -14.759 -20.044 1.00 98.38 391 GLU A O 1
ATOM 3056 N N . HIS A 1 392 ? 32.633 -12.585 -19.811 1.00 97.81 392 HIS A N 1
ATOM 3057 C CA . HIS A 1 392 ? 33.024 -12.507 -18.401 1.00 97.81 392 HIS A CA 1
ATOM 3058 C C . HIS A 1 392 ? 31.938 -12.007 -17.450 1.00 97.81 392 HIS A C 1
ATOM 3060 O O . HIS A 1 392 ? 32.171 -12.026 -16.238 1.00 97.81 392 HIS A O 1
ATOM 3066 N N . ASP A 1 393 ? 30.763 -11.587 -17.933 1.00 98.56 393 ASP A N 1
ATOM 3067 C CA . ASP A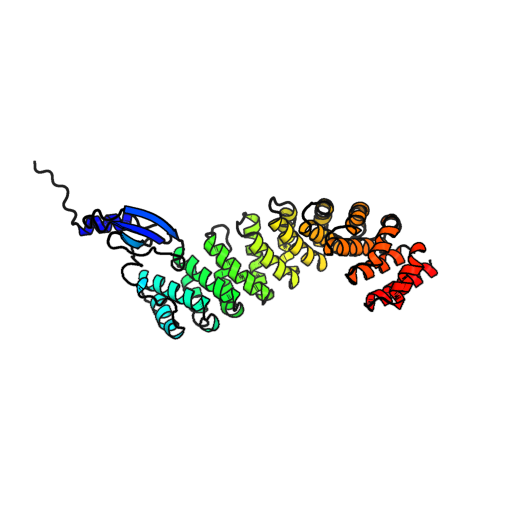 1 393 ? 29.705 -11.168 -17.015 1.00 98.56 393 ASP A CA 1
ATOM 3068 C C . ASP A 1 393 ? 29.264 -12.332 -16.116 1.00 98.56 393 ASP A C 1
ATOM 3070 O O . ASP A 1 393 ? 29.141 -13.482 -16.555 1.00 98.56 393 ASP A O 1
ATOM 3074 N N . SER A 1 394 ? 29.022 -12.045 -14.837 1.00 97.75 394 SER A N 1
ATOM 3075 C CA . SER A 1 394 ? 28.584 -13.049 -13.866 1.00 97.75 394 SER A CA 1
ATOM 3076 C C . SER A 1 394 ? 27.175 -13.566 -14.169 1.00 97.75 394 SER A C 1
ATOM 3078 O O . SER A 1 394 ? 26.870 -14.725 -13.872 1.00 97.75 394 SER A O 1
ATOM 3080 N N . ASN A 1 395 ? 26.330 -12.751 -14.806 1.00 98.56 395 ASN A N 1
ATOM 3081 C CA . ASN A 1 395 ? 24.961 -13.096 -15.148 1.00 98.56 395 ASN A CA 1
ATOM 3082 C C . ASN A 1 395 ? 24.865 -13.694 -16.562 1.00 98.56 395 ASN A C 1
ATOM 3084 O O . ASN A 1 395 ? 25.316 -13.111 -17.543 1.00 98.56 395 ASN A O 1
ATOM 3088 N N . GLU A 1 396 ? 24.240 -14.867 -16.676 1.00 98.44 396 GLU A N 1
ATOM 3089 C CA . GLU A 1 396 ? 24.085 -15.572 -17.954 1.00 98.44 396 GLU A CA 1
ATOM 3090 C C . GLU A 1 396 ? 23.240 -14.814 -18.980 1.00 98.44 396 GLU A C 1
ATOM 3092 O O . GLU A 1 396 ? 23.583 -14.821 -20.161 1.00 98.44 396 GLU A O 1
ATOM 3097 N N . ARG A 1 397 ? 22.175 -14.126 -18.550 1.00 98.25 397 ARG A N 1
ATOM 3098 C CA . ARG A 1 397 ? 21.337 -13.339 -19.464 1.00 98.25 397 ARG A CA 1
ATOM 3099 C C . ARG A 1 397 ? 22.131 -12.188 -20.064 1.00 98.25 397 ARG A C 1
ATOM 3101 O O . ARG A 1 397 ? 22.106 -12.023 -21.278 1.00 98.25 397 ARG A O 1
ATOM 3108 N N . VAL A 1 398 ? 22.916 -11.482 -19.246 1.00 98.81 398 VAL A N 1
ATOM 3109 C CA . VAL A 1 398 ? 23.798 -10.403 -19.721 1.00 98.81 398 VAL A CA 1
ATOM 3110 C C . VAL A 1 398 ? 24.792 -10.930 -20.756 1.00 98.81 398 VAL A C 1
ATOM 3112 O O . VAL A 1 398 ? 24.933 -10.319 -21.812 1.00 98.81 398 VAL A O 1
ATOM 3115 N N . ARG A 1 399 ? 25.427 -12.089 -20.514 1.00 98.81 399 ARG A N 1
ATOM 3116 C CA . ARG A 1 399 ? 26.342 -12.704 -21.496 1.00 98.81 399 ARG A CA 1
ATOM 3117 C C . ARG A 1 399 ? 25.655 -12.998 -22.834 1.00 98.81 399 ARG A C 1
ATOM 3119 O O . ARG A 1 399 ? 26.207 -12.705 -23.896 1.00 98.81 399 ARG A O 1
ATOM 3126 N N . ASN A 1 400 ? 24.448 -13.563 -22.780 1.00 98.69 400 ASN A N 1
ATOM 3127 C CA . ASN A 1 400 ? 23.679 -13.926 -23.969 1.00 98.69 400 ASN A CA 1
ATOM 3128 C C . ASN A 1 400 ? 23.245 -12.688 -24.768 1.00 98.69 400 ASN A C 1
ATOM 3130 O O . ASN A 1 400 ? 23.425 -12.656 -25.982 1.00 98.69 400 ASN A O 1
ATOM 3134 N N . VAL A 1 401 ? 22.728 -11.655 -24.096 1.00 98.69 401 VAL A N 1
ATOM 3135 C CA . VAL A 1 401 ? 22.285 -10.413 -24.752 1.00 98.69 401 VAL A CA 1
ATOM 3136 C C . VAL A 1 401 ? 23.470 -9.613 -25.291 1.00 98.69 401 VAL A C 1
ATOM 3138 O O . VAL A 1 401 ? 23.381 -9.063 -26.380 1.00 98.69 401 VAL A O 1
ATOM 3141 N N . ALA A 1 402 ? 24.608 -9.592 -24.592 1.00 98.81 402 ALA A N 1
ATOM 3142 C CA . ALA A 1 402 ? 25.827 -8.969 -25.107 1.00 98.81 402 ALA A CA 1
ATOM 3143 C C . ALA A 1 402 ? 26.334 -9.660 -26.385 1.00 98.81 402 ALA A C 1
ATOM 3145 O O . ALA A 1 402 ? 26.785 -8.987 -27.307 1.00 98.81 402 ALA A O 1
ATOM 3146 N N . SER A 1 403 ? 26.220 -10.992 -26.463 1.00 98.69 403 SER A N 1
ATOM 3147 C CA . SER A 1 403 ? 26.547 -11.746 -27.682 1.00 98.69 403 SER A CA 1
ATOM 3148 C C . SER A 1 403 ? 25.595 -11.396 -28.827 1.00 98.69 403 SER A C 1
ATOM 3150 O O . SER A 1 403 ? 26.056 -11.114 -29.925 1.00 98.69 403 SER A O 1
ATOM 3152 N N . TRP A 1 404 ? 24.287 -11.329 -28.552 1.00 98.56 404 TRP A N 1
ATOM 3153 C CA . TRP A 1 404 ? 23.300 -10.873 -29.535 1.00 98.56 404 TRP A CA 1
ATOM 3154 C C . TRP A 1 404 ? 23.598 -9.450 -30.030 1.00 98.56 404 TRP A C 1
ATOM 3156 O O . TRP A 1 404 ? 23.609 -9.212 -31.230 1.00 98.56 404 TRP A O 1
ATOM 3166 N N . ALA A 1 405 ? 23.918 -8.518 -29.128 1.00 98.69 405 ALA A N 1
ATOM 3167 C CA . ALA A 1 405 ? 24.230 -7.138 -29.496 1.00 98.69 405 ALA A CA 1
ATOM 3168 C C . ALA A 1 405 ? 25.461 -7.041 -30.414 1.00 98.69 405 ALA A C 1
ATOM 3170 O O . ALA A 1 405 ? 25.484 -6.215 -31.321 1.00 98.69 405 ALA A O 1
ATOM 3171 N N . LEU A 1 406 ? 26.471 -7.897 -30.209 1.00 98.56 406 LEU A N 1
ATOM 3172 C CA . LEU A 1 406 ? 27.618 -8.001 -31.114 1.00 98.56 406 LEU A CA 1
ATOM 3173 C C . LEU A 1 406 ? 27.220 -8.529 -32.493 1.00 98.56 406 LEU A C 1
ATOM 3175 O O . LEU A 1 406 ? 27.748 -8.043 -33.488 1.00 98.56 406 LEU A O 1
ATOM 3179 N N . ASP A 1 407 ? 26.324 -9.513 -32.562 1.00 98.00 407 ASP A N 1
ATOM 3180 C CA . ASP A 1 407 ? 25.831 -10.036 -33.838 1.00 98.00 407 ASP A CA 1
ATOM 3181 C C . ASP A 1 407 ? 25.083 -8.940 -34.620 1.00 98.00 407 ASP A C 1
ATOM 3183 O O . ASP A 1 407 ? 25.400 -8.714 -35.784 1.00 98.00 407 ASP A O 1
ATOM 3187 N N . GLU A 1 408 ? 24.205 -8.168 -33.966 1.00 97.44 408 GLU A N 1
ATOM 3188 C CA . GLU A 1 408 ? 23.510 -7.032 -34.601 1.00 97.44 408 GLU A CA 1
ATOM 3189 C C . GLU A 1 408 ? 24.476 -5.953 -35.115 1.00 97.44 408 GLU A C 1
ATOM 3191 O O . GLU A 1 408 ? 24.291 -5.430 -36.211 1.00 97.44 408 GLU A O 1
ATOM 3196 N N . ILE A 1 409 ? 25.536 -5.638 -34.359 1.00 96.75 409 ILE A N 1
ATOM 3197 C CA . ILE A 1 409 ? 26.567 -4.674 -34.787 1.00 96.75 409 ILE A CA 1
ATOM 3198 C C . ILE A 1 409 ? 27.351 -5.188 -36.007 1.00 96.75 409 ILE A C 1
ATOM 3200 O O . ILE A 1 409 ? 27.772 -4.392 -36.841 1.00 96.75 409 ILE A O 1
ATOM 3204 N N . ASN A 1 410 ? 27.572 -6.501 -36.115 1.00 91.75 410 ASN A N 1
ATOM 3205 C CA . ASN A 1 410 ? 28.294 -7.093 -37.243 1.00 91.75 410 ASN A CA 1
ATOM 3206 C C . ASN A 1 410 ? 27.425 -7.242 -38.504 1.00 91.75 410 ASN A C 1
ATOM 3208 O O . ASN A 1 410 ? 27.972 -7.263 -39.612 1.00 91.75 410 ASN A O 1
ATOM 3212 N N . ASP A 1 411 ? 26.110 -7.397 -38.332 1.00 87.12 411 ASP A N 1
ATOM 3213 C CA . ASP A 1 411 ? 25.148 -7.631 -39.414 1.00 87.12 411 ASP A CA 1
ATOM 3214 C C . ASP A 1 411 ? 24.518 -6.338 -39.977 1.00 87.12 411 ASP A C 1
ATOM 3216 O O . ASP A 1 411 ? 24.053 -6.348 -41.125 1.00 87.12 411 ASP A O 1
ATOM 3220 N N . GLY A 1 412 ? 24.495 -5.246 -39.199 1.00 65.06 412 GLY A N 1
ATOM 3221 C CA . GLY A 1 412 ? 24.034 -3.906 -39.605 1.00 65.06 412 GLY A CA 1
ATOM 3222 C C . GLY A 1 412 ? 25.051 -3.125 -40.429 1.00 65.06 412 GLY A C 1
ATOM 3223 O O . GLY A 1 412 ? 24.623 -2.471 -41.415 1.00 65.06 412 GLY A O 1
#

Solvent-accessible surface area (backbone atoms only — not comparable to full-atom values): 21761 Å² total; per-residue (Å²): 133,84,84,86,84,85,86,72,52,67,67,52,47,38,52,51,49,46,56,67,63,25,31,92,65,24,32,23,38,37,40,30,35,64,86,43,62,79,73,60,14,74,71,48,79,77,54,75,39,56,36,74,72,77,64,80,78,78,84,72,53,98,50,38,41,62,38,34,20,26,59,85,52,47,68,43,47,82,77,44,56,79,70,50,61,92,75,52,61,74,87,50,50,66,60,28,53,49,25,55,76,72,44,55,77,64,46,25,52,55,23,50,38,49,50,38,55,26,32,76,76,44,45,86,71,41,68,75,48,45,70,56,51,53,69,50,41,85,83,45,56,70,32,55,29,33,42,51,29,45,36,41,25,49,30,10,73,80,39,21,80,69,40,54,87,40,45,71,68,42,54,73,42,55,45,82,87,42,56,66,67,36,33,51,22,30,50,45,22,51,34,35,28,20,72,80,39,29,78,81,47,55,88,45,46,70,40,47,44,51,31,60,74,68,67,52,96,53,49,58,56,47,31,53,36,48,30,41,27,16,70,81,43,32,79,73,46,57,84,45,43,68,62,36,56,57,31,57,72,44,93,46,66,68,45,18,41,34,26,38,54,25,48,35,39,29,22,69,79,43,44,84,77,43,58,85,45,48,68,57,27,51,63,31,57,77,48,92,51,63,66,46,19,24,41,19,35,42,38,46,26,51,36,13,71,82,40,34,80,75,44,53,82,44,45,74,64,40,52,58,30,60,71,45,94,49,68,60,33,22,32,24,23,28,41,26,46,23,41,32,14,74,82,40,27,83,76,44,51,85,37,51,71,59,38,56,58,32,60,69,46,88,53,60,69,27,22,32,23,20,27,47,22,41,19,54,52,42,42,71,90,42,50,68,64,32,49,49,34,36,77,64,47,90,45,66,68,35,16,53,38,15,45,50,21,50,50,41,43,74,74,108

Sequence (412 aa):
MSDDGDSRSTLDRVRAKKREVSPETGYQLVEWDLMKPPAEQIMKRSQRWLTLSDVSVPQQTEFTDWSVFDRYTNEYVRSAFQDLPEEPEPESIPDALQAIETGDEWEKRIALVRLKRIAERHPDACESVVPRLSKILPESDLAVQAEVTGIFSVLAEESPALVTPALDVLSDFLTPDTDDHVLKNALSAIKEIAEEDASAVTDVVPRCEVLLQDETRETIRVLLILERVADEHPETVLPTVPTLIEYTTDVSNGNRVGALSVLGRVSKAYPNVATDVIPTAHELLSTDDDQLRANAAGILADQAEEYPEEVRPTVPDVIELLGDEDEYVRYNATSILARIAEHYPNVVEPATETLLASLDEDRAAARENACWALGRLTATTAEDALRARAEHDSNERVRNVASWALDEINDG

Secondary structure (DSSP, 8-state):
---------HHHHHHHHHHHHS-SSSEEEEEEETTS-GGG-EEEEEEEESSSTT---PPP-SSEEEEEE-TT--B-IIIIITTS-SS--GGGHHHHHHHHHHS-HHHHHHHHHHHHHHHTT-GGGGGGHHHHHHHHGGGS-HHHHHHHHHHHHHHHHH-HHHHGGGHHHHHTT-STTS-HHHHHHHHHHHHHHHHH-GGGGGGGHHHHHHHHHT--TTHHHHHHHHHHHHHH-HHHHGGGHHHHHHHTT-S-HHHHHHHHHHHHHHHHH-GGGSGGGHHHHHHHTT-S-HHHHHHHHHHHHHHHHH-HHHHGGGHHHHHHHTT-SSHHHHHHHHHHHHHHHHH-HHHHGGGHHHHHHHTT-SSHHHHHHHHHHHHHTT-GGGHHHHHHHHHH-SSHHHHHHHHHHHHHHHH-

Foldseek 3Di:
DDDDDDPDPLVNLLVVVLLVQADQAAKWKWKFFPVDDSSPGTDDTDDGDREPLPDDDDDDDPGIDMWMQHNVSDTQPPPPVVVQPLQDDLVCLVVLLCCCVPNDPRSVRSSLSNLQNCCQPPLVSCLVVQVSLLVCQPVDGRSSLLSSLQSLLSSLVVPLVSNLVSLVSLLVQLAPPHDLSNVLSSLSSLLSNLQVPLPSCLVSLVSLLNCLVSDDPCLLSSLSSLLSNLQPPVVSCLVSLVSLLVQCPDPDPSSVLSSLSNLLSNCLVPVVSCLSCLVSLLVQCPDPDPSSNLSSLSNLLSNLQPPVVSSLVSLVSLLVQCPDPDPSSVLSSLSNLLSNLQPCLVSSVVSLVSLLVQCPDPDLSSVLSSLSSLLSNLPPVNLVSLVCQLVPPPDPSSVVSSVSSNVSNVVD

Mean predicted aligned error: 6.21 Å

Radius of gyration: 30.83 Å; Cα contacts (8 Å, |Δi|>4): 663; chains: 1; bounding box: 77×52×94 Å

Nearest PDB structures (foldseek):
  6owo-assembly1_B  TM=3.582E-01  e=1.240E-05  Mus musculus
  2db0-assembly2_B  TM=3.732E-01  e=5.528E-05  Pyrococcus horikoshii OT3
  8rbz-assembly1_a  TM=3.343E-01  e=2.270E-03  Homo sapiens
  8fnk-assembly1_8  TM=4.148E-01  e=1.625E-01  Trypanosoma brucei
  9e8o-assembly1_f  TM=3.855E-01  e=6.126E+00  Homo sapiens